Protein AF-0000000079966624 (afdb_homodimer)

Foldseek 3Di:
DDDPDPPPPPPPPPPPPPPPPPPPAAAFDDQVVLVVLVVVVLVCQAPPNLVVLLVVLQRQLADQFAWEDAALFDIDTGRNRCSCQRRLLQDDDPALAPHWGWHDKDWDDWDDTTFKIKTKIWTWTFHVNQVRDIDTWIKIKIFGAGPVNHTRYMYMHIPPQQVVVQVSLCSQPVDSVVSLLVSQQRNQLRLLVLLVVQQDDPLRQDPDSVRSSCCQRPVAAQDGSSQLQEQHSNVLSSLSSCCVPPVVQRSCCNHDCNSNRYHDPADPCCVVVPDRDDRDDNDDDPD/DDDPDPPPPPPPPPPPPPPPPPPPAAAFDDQVVLVVLVVVVLVCQAPPNLVVLLVVLQRQLADQFAWEDAALFDIDTGRNRCSCQRRLLADDDPAQAPHWGWHDKDWDDWDDTTFKIKTKIWTWTFHVNQVRDIDTWIKIKIFGAGPVNHTRYMYMHIPPQQVVVQVSLCSQPVDSVVSLLVSQQRNQLRLLVLLVVQQDDPLRQDPDSVRSSCCQRPVAAQDGSSQLQEQHSNVSSSLSSCCVPPVVQRSCCNHDCNNNRYHDPADPCCVVVPDRDDRDDNDDDPD

Solvent-accessible surface area (backbone atoms only — not comparable to full-atom values): 30633 Å² total; per-residue (Å²): 136,82,76,79,79,78,78,77,78,75,74,75,74,77,73,74,71,72,66,76,70,72,83,69,75,78,39,77,47,52,60,70,56,50,51,49,53,54,50,50,50,51,56,43,54,15,56,72,46,11,48,60,40,27,71,55,41,54,31,72,59,37,28,69,76,16,40,36,34,44,56,46,44,57,77,36,64,25,23,45,55,40,21,40,59,68,22,44,57,40,43,92,72,89,64,43,42,93,63,39,34,40,56,48,76,44,78,64,31,51,25,33,46,45,37,38,38,38,37,34,27,42,27,35,24,35,25,64,66,59,81,52,44,72,47,68,44,37,35,37,39,38,40,31,38,44,84,86,66,16,33,35,34,38,46,34,35,61,56,63,45,47,49,51,51,50,54,54,37,39,72,75,25,84,49,61,68,60,15,48,52,54,49,51,51,50,27,34,50,38,44,34,52,50,37,70,75,54,29,55,80,94,34,42,67,58,94,39,64,67,55,37,40,44,44,46,69,67,73,35,49,57,62,58,73,59,27,45,24,20,54,21,35,51,16,27,39,62,40,44,68,46,22,84,79,38,30,91,66,29,28,43,29,60,27,92,70,4,63,84,54,19,32,77,83,71,48,62,67,54,65,63,64,56,86,77,82,76,84,60,79,48,50,83,72,84,122,137,83,75,80,80,79,78,77,78,76,76,76,76,74,73,72,70,74,66,76,70,72,82,68,76,77,38,76,46,54,61,69,54,50,52,48,53,55,49,48,50,51,56,42,55,15,56,73,46,11,50,60,39,27,72,55,42,54,31,72,61,37,27,70,74,16,40,36,34,44,58,43,44,58,76,33,66,25,22,46,55,39,22,40,59,68,21,44,58,41,45,94,70,90,63,42,43,92,63,39,34,41,56,48,74,44,78,64,31,51,25,33,46,46,37,38,38,36,37,34,28,41,28,36,23,34,25,66,65,60,79,52,44,71,47,68,43,39,35,39,38,36,39,32,35,44,85,86,65,14,34,36,34,37,47,34,36,63,56,63,44,48,49,49,52,50,53,54,36,38,72,75,24,85,49,62,69,58,14,48,51,53,49,49,52,50,28,34,51,38,43,33,51,49,38,70,74,54,30,56,79,94,35,43,65,57,94,39,64,65,55,36,40,45,42,44,69,67,72,35,48,57,62,58,72,60,28,44,25,20,56,22,36,50,17,25,39,63,40,44,69,46,22,83,79,39,31,90,66,30,28,42,31,58,27,93,70,4,63,84,52,18,32,77,82,72,48,62,68,53,65,62,64,58,85,79,82,75,83,58,80,48,51,82,73,83,122

Secondary structure (DSSP, 8-state):
------------------------------HHHHHHHHHHHHHHHSTTHHHHHHHHSS-TTEEEEEEEEETTS-EEESHHHHHHHHTGGGS--S---S--EEEEEEEEEEEEETTEEEEEEEEEEEEGGGTTEEEEEEEEEEEEE-TTS-EEEEEEEETTHHHHHHHHHHTT-SSHHHHHHHHHHHHHHHHHHHHHHH--GGG---SSHHHHHHIIIIISB---TT-TTSSBHHHHHHHHHHHTT-HHHHTGGGSTTGGGTSSS-S-HHHHHH-----SS-SS----/------------------------------HHHHHHHHHHHHHHHSTTHHHHHHHHSS-TTEEEEEEEEETTS-EEESHHHHHHHHTGGGS--S---S--EEEEEEEEEEEEETTEEEEEEEEEEEEGGGTTEEEEEEEEEEEEE-TTS-EEEEEEEETTHHHHHHHHHHTT-SSHHHHHHHHHHHHHHHHHHHHHHH--GGG---SSHHHHHHIIIIISB---TT-TTSSBHHHHHHHHHHHTT-HHHHTGGGSTTGGGTSSS-S-HHHHHH-----SS-SS----

Organism: NCBI:txid1448308

Structure (mmCIF, N/CA/C/O backbone):
data_AF-0000000079966624-model_v1
#
loop_
_entity.id
_entity.type
_entity.pdbx_description
1 polymer 'Uncharacterized protein'
#
loop_
_atom_site.group_PDB
_atom_site.id
_atom_site.type_symbol
_atom_site.label_atom_id
_atom_site.label_alt_id
_atom_site.label_comp_id
_atom_site.label_asym_id
_atom_site.label_entity_id
_atom_site.label_seq_id
_atom_site.pdbx_PDB_ins_code
_atom_site.Cartn_x
_atom_site.Cartn_y
_atom_site.Cartn_z
_atom_site.occupancy
_atom_site.B_iso_or_equiv
_atom_site.auth_seq_id
_atom_site.auth_comp_id
_atom_site.auth_asym_id
_atom_site.auth_atom_id
_atom_site.pdbx_PDB_model_num
ATOM 1 N N . MET A 1 1 ? -5.113 -59.5 35.719 1 32.03 1 MET A N 1
ATOM 2 C CA . MET A 1 1 ? -5.105 -58.031 35.625 1 32.03 1 MET A CA 1
ATOM 3 C C . MET A 1 1 ? -3.859 -57.531 34.906 1 32.03 1 MET A C 1
ATOM 5 O O . MET A 1 1 ? -2.832 -57.281 35.531 1 32.03 1 MET A O 1
ATOM 9 N N . HIS A 1 2 ? -3.479 -58.156 33.781 1 38.84 2 HIS A N 1
ATOM 10 C CA . HIS A 1 2 ? -2.254 -57.969 33 1 38.84 2 HIS A CA 1
ATOM 11 C C . HIS A 1 2 ? -2.193 -56.562 32.375 1 38.84 2 HIS A C 1
ATOM 13 O O . HIS A 1 2 ? -3.131 -56.156 31.703 1 38.84 2 HIS A O 1
ATOM 19 N N . LEU A 1 3 ? -1.515 -55.625 33.062 1 42.59 3 LEU A N 1
ATOM 20 C CA . LEU A 1 3 ? -1.287 -54.25 32.688 1 42.59 3 LEU A CA 1
ATOM 21 C C . LEU A 1 3 ? -0.564 -54.125 31.359 1 42.59 3 LEU A C 1
ATOM 23 O O . LEU A 1 3 ? 0.497 -54.75 31.172 1 42.59 3 LEU A O 1
ATOM 27 N N . PRO A 1 4 ? -1.3 -53.75 30.25 1 43.09 4 PRO A N 1
ATOM 28 C CA . PRO A 1 4 ? -0.673 -53.656 28.938 1 43.09 4 PRO A CA 1
ATOM 29 C C . PRO A 1 4 ? 0.48 -52.656 28.891 1 43.09 4 PRO A C 1
ATOM 31 O O . PRO A 1 4 ? 0.448 -51.656 29.594 1 43.09 4 PRO A O 1
ATOM 34 N N . ARG A 1 5 ? 1.708 -53.188 28.703 1 41.97 5 ARG A N 1
ATOM 35 C CA . ARG A 1 5 ? 2.932 -52.406 28.516 1 41.97 5 ARG A CA 1
ATOM 36 C C . ARG A 1 5 ? 2.76 -51.344 27.422 1 41.97 5 ARG A C 1
ATOM 38 O O . ARG A 1 5 ? 2.43 -51.688 26.281 1 41.97 5 ARG A O 1
ATOM 45 N N . LEU A 1 6 ? 2.396 -50.125 27.75 1 38.41 6 LEU A N 1
ATOM 46 C CA . LEU A 1 6 ? 2.336 -48.969 26.859 1 38.41 6 LEU A CA 1
ATOM 47 C C . LEU A 1 6 ? 3.701 -48.688 26.25 1 38.41 6 LEU A C 1
ATOM 49 O O . LEU A 1 6 ? 4.664 -48.406 26.953 1 38.41 6 LEU A O 1
ATOM 53 N N . ALA A 1 7 ? 4.027 -49.281 25.078 1 37.81 7 ALA A N 1
ATOM 54 C CA . ALA A 1 7 ? 5.258 -49 24.344 1 37.81 7 ALA A CA 1
ATOM 55 C C . ALA A 1 7 ? 5.367 -47.5 23.984 1 37.81 7 ALA A C 1
ATOM 57 O O . ALA A 1 7 ? 4.477 -46.969 23.344 1 37.81 7 ALA A O 1
ATOM 58 N N . ILE A 1 8 ? 6.105 -46.781 24.781 1 38.94 8 ILE A N 1
ATOM 59 C CA . ILE A 1 8 ? 6.441 -45.406 24.547 1 38.94 8 ILE A CA 1
ATOM 60 C C . ILE A 1 8 ? 7.227 -45.25 23.25 1 38.94 8 ILE A C 1
ATOM 62 O O . ILE A 1 8 ? 8.32 -45.812 23.109 1 38.94 8 ILE A O 1
ATOM 66 N N . PHE A 1 9 ? 6.504 -45.125 22.109 1 35 9 PHE A N 1
ATOM 67 C CA . PHE A 1 9 ? 7.191 -44.812 20.859 1 35 9 PHE A CA 1
ATOM 68 C C . PHE A 1 9 ? 7.957 -43.5 20.969 1 35 9 PHE A C 1
ATOM 70 O O . PHE A 1 9 ? 7.359 -42.438 21.219 1 35 9 PHE A O 1
ATOM 77 N N . ILE A 1 10 ? 9.234 -43.594 21.344 1 35.97 10 ILE A N 1
ATOM 78 C CA . ILE A 1 10 ? 10.125 -42.438 21.344 1 35.97 10 ILE A CA 1
ATOM 79 C C . ILE A 1 10 ? 10.328 -41.938 19.922 1 35.97 10 ILE A C 1
ATOM 81 O O . ILE A 1 10 ? 10.906 -42.656 19.094 1 35.97 10 ILE A O 1
ATOM 85 N N . ALA A 1 11 ? 9.477 -41.062 19.453 1 33.62 11 ALA A N 1
ATOM 86 C CA . ALA A 1 11 ? 9.719 -40.375 18.188 1 33.62 11 ALA A CA 1
ATOM 87 C C . ALA A 1 11 ? 11.031 -39.594 18.25 1 33.62 11 ALA A C 1
ATOM 89 O O . ALA A 1 11 ? 11.172 -38.656 19.047 1 33.62 11 ALA A O 1
ATOM 90 N N . CYS A 1 12 ? 12.102 -40.25 17.906 1 33.5 12 CYS A N 1
ATOM 91 C CA . CYS A 1 12 ? 13.352 -39.531 17.703 1 33.5 12 CYS A CA 1
ATOM 92 C C . CYS A 1 12 ? 13.164 -38.375 16.719 1 33.5 12 CYS A C 1
ATOM 94 O O . CYS A 1 12 ? 12.891 -38.625 15.539 1 33.5 12 CYS A O 1
ATOM 96 N N . VAL A 1 13 ? 12.664 -37.219 17.25 1 38.38 13 VAL A N 1
ATOM 97 C CA . VAL A 1 13 ? 12.719 -36.031 16.438 1 38.38 13 VAL A CA 1
ATOM 98 C C . VAL A 1 13 ? 14.148 -35.781 15.945 1 38.38 13 VAL A C 1
ATOM 100 O O . VAL A 1 13 ? 15.062 -35.562 16.75 1 38.38 13 VAL A O 1
ATOM 103 N N . ALA A 1 14 ? 14.516 -36.438 14.781 1 38.69 14 ALA A N 1
ATOM 104 C CA . ALA A 1 14 ? 15.766 -36.062 14.125 1 38.69 14 ALA A CA 1
ATOM 105 C C . ALA A 1 14 ? 15.891 -34.531 14.047 1 38.69 14 ALA A C 1
ATOM 107 O O . ALA A 1 14 ? 15.023 -33.875 13.484 1 38.69 14 ALA A O 1
ATOM 108 N N . ALA A 1 15 ? 16.594 -33.906 15 1 38.66 15 ALA A N 1
ATOM 109 C CA . ALA A 1 15 ? 17.047 -32.531 14.852 1 38.66 15 ALA A CA 1
ATOM 110 C C . ALA A 1 15 ? 17.75 -32.312 13.516 1 38.66 15 ALA A C 1
ATOM 112 O O . ALA A 1 15 ? 18.812 -32.906 13.266 1 38.66 15 ALA A O 1
ATOM 113 N N . HIS A 1 16 ? 16.969 -32.094 12.523 1 34.31 16 HIS A N 1
ATOM 114 C CA . HIS A 1 16 ? 17.688 -31.578 11.367 1 34.31 16 HIS A CA 1
ATOM 115 C C . HIS A 1 16 ? 18.625 -30.438 11.766 1 34.31 16 HIS A C 1
ATOM 117 O O . HIS A 1 16 ? 18.188 -29.438 12.328 1 34.31 16 HIS A O 1
ATOM 123 N N . THR A 1 17 ? 19.859 -30.828 12.078 1 35.78 17 THR A N 1
ATOM 124 C CA . THR A 1 17 ? 20.859 -29.766 12.18 1 35.78 17 THR A CA 1
ATOM 125 C C . THR A 1 17 ? 20.734 -28.797 11.008 1 35.78 17 THR A C 1
ATOM 127 O O . THR A 1 17 ? 20.719 -29.219 9.852 1 35.78 17 THR A O 1
ATOM 130 N N . ALA A 1 18 ? 20.078 -27.719 11.211 1 36.53 18 ALA A N 1
ATOM 131 C CA . ALA A 1 18 ? 20.234 -26.625 10.258 1 36.53 18 ALA A CA 1
ATOM 132 C C . ALA A 1 18 ? 21.688 -26.453 9.836 1 36.53 18 ALA A C 1
ATOM 134 O O . ALA A 1 18 ? 22.562 -26.234 10.672 1 36.53 18 ALA A O 1
ATOM 135 N N . ASP A 1 19 ? 22.203 -27.203 8.922 1 31.23 19 ASP A N 1
ATOM 136 C CA . ASP A 1 19 ? 23.5 -26.844 8.383 1 31.23 19 ASP A CA 1
ATOM 137 C C . ASP A 1 19 ? 23.734 -25.328 8.453 1 31.23 19 ASP A C 1
ATOM 139 O O . ASP A 1 19 ? 22.828 -24.547 8.141 1 31.23 19 ASP A O 1
ATOM 143 N N . ALA A 1 20 ? 24.641 -24.953 9.164 1 36.97 20 ALA A N 1
ATOM 144 C CA . ALA A 1 20 ? 25.172 -23.594 9.164 1 36.97 20 ALA A CA 1
ATOM 145 C C . ALA A 1 20 ? 25.312 -23.047 7.738 1 36.97 20 ALA A C 1
ATOM 147 O O . ALA A 1 20 ? 26.156 -23.516 6.973 1 36.97 20 ALA A O 1
ATOM 148 N N . ARG A 1 21 ? 24.016 -22.719 7.148 1 39.88 21 ARG A N 1
ATOM 149 C CA . ARG A 1 21 ? 24.156 -22.078 5.844 1 39.88 21 ARG A CA 1
ATOM 150 C C . ARG A 1 21 ? 25.469 -21.328 5.738 1 39.88 21 ARG A C 1
ATOM 152 O O . ARG A 1 21 ? 25.844 -20.594 6.648 1 39.88 21 ARG A O 1
ATOM 159 N N . GLU A 1 22 ? 26.375 -21.734 5.051 1 39.09 22 GLU A N 1
ATOM 160 C CA . GLU A 1 22 ? 27.609 -21.016 4.715 1 39.09 22 GLU A CA 1
ATOM 161 C C . GLU A 1 22 ? 27.375 -19.516 4.609 1 39.09 22 GLU A C 1
ATOM 163 O O . GLU A 1 22 ? 26.422 -19.078 3.963 1 39.09 22 GLU A O 1
ATOM 168 N N . ASN A 1 23 ? 27.625 -18.734 5.57 1 44.78 23 ASN A N 1
ATOM 169 C CA . ASN A 1 23 ? 27.688 -17.281 5.57 1 44.78 23 ASN A CA 1
ATOM 170 C C . ASN A 1 23 ? 28.062 -16.734 4.199 1 44.78 23 ASN A C 1
ATOM 172 O O . ASN A 1 23 ? 29.234 -16.453 3.938 1 44.78 23 ASN A O 1
ATOM 176 N N . THR A 1 24 ? 27.594 -17.344 3.152 1 54.44 24 THR A N 1
ATOM 177 C CA . THR A 1 24 ? 28.031 -16.812 1.858 1 54.44 24 THR A CA 1
ATOM 178 C C . THR A 1 24 ? 27.719 -15.328 1.747 1 54.44 24 THR A C 1
ATOM 180 O O . THR A 1 24 ? 26.578 -14.906 1.976 1 54.44 24 THR A O 1
ATOM 183 N N . THR A 1 25 ? 28.703 -14.445 1.847 1 72.38 25 THR A N 1
ATOM 184 C CA . THR A 1 25 ? 28.703 -13 1.664 1 72.38 25 THR A CA 1
ATOM 185 C C . THR A 1 25 ? 27.891 -12.609 0.43 1 72.38 25 THR A C 1
ATOM 187 O O . THR A 1 25 ? 28.062 -13.203 -0.641 1 72.38 25 THR A O 1
ATOM 190 N N . ALA A 1 26 ? 26.828 -11.836 0.566 1 87.44 26 ALA A N 1
ATOM 191 C CA . ALA A 1 26 ? 26.031 -11.32 -0.548 1 87.44 26 ALA A CA 1
ATOM 192 C C . ALA A 1 26 ? 26.938 -10.734 -1.634 1 87.44 26 ALA A C 1
ATOM 194 O O . ALA A 1 26 ? 27.938 -10.078 -1.333 1 87.44 26 ALA A O 1
ATOM 195 N N . PRO A 1 27 ? 26.688 -11.07 -2.854 1 94.75 27 PRO A N 1
ATOM 196 C CA . PRO A 1 27 ? 27.484 -10.461 -3.926 1 94.75 27 PRO A CA 1
ATOM 197 C C . PRO A 1 27 ? 27.312 -8.945 -3.998 1 94.75 27 PRO A C 1
ATOM 199 O O . PRO A 1 27 ? 26.375 -8.398 -3.424 1 94.75 27 PRO A O 1
ATOM 202 N N . THR A 1 28 ? 28.297 -8.32 -4.645 1 95.88 28 THR A N 1
ATOM 203 C CA . THR A 1 28 ? 28.219 -6.879 -4.883 1 95.88 28 THR A CA 1
ATOM 204 C C . THR A 1 28 ? 28.047 -6.59 -6.371 1 95.88 28 THR A C 1
ATOM 206 O O . THR A 1 28 ? 28.875 -7.004 -7.184 1 95.88 28 THR A O 1
ATOM 209 N N . PHE A 1 29 ? 26.984 -5.918 -6.715 1 97.12 29 PHE A N 1
ATOM 210 C CA . PHE A 1 29 ? 26.719 -5.434 -8.062 1 97.12 29 PHE A CA 1
ATOM 211 C C . PHE A 1 29 ? 26.844 -3.914 -8.125 1 97.12 29 PHE A C 1
ATOM 213 O O . PHE A 1 29 ? 26.609 -3.227 -7.129 1 97.12 29 PHE A O 1
ATOM 220 N N . SER A 1 30 ? 27.188 -3.449 -9.305 1 96 30 SER A N 1
ATOM 221 C CA . SER A 1 30 ? 27.109 -2.008 -9.531 1 96 30 SER A CA 1
ATOM 222 C C . SER A 1 30 ? 25.656 -1.542 -9.648 1 96 30 SER A C 1
ATOM 224 O O . SER A 1 30 ? 24.75 -2.35 -9.875 1 96 30 SER A O 1
ATOM 226 N N . TYR A 1 31 ? 25.469 -0.252 -9.5 1 96.5 31 TYR A N 1
ATOM 227 C CA . TYR A 1 31 ? 24.172 0.359 -9.695 1 96.5 31 TYR A CA 1
ATOM 228 C C . TYR A 1 31 ? 23.594 -0.004 -11.062 1 96.5 31 TYR A C 1
ATOM 230 O O . TYR A 1 31 ? 22.438 -0.4 -11.172 1 96.5 31 TYR A O 1
ATOM 238 N N . ALA A 1 32 ? 24.422 0.156 -12.117 1 97.06 32 ALA A N 1
ATOM 239 C CA . ALA A 1 32 ? 23.984 -0.119 -13.484 1 97.06 32 ALA A CA 1
ATOM 240 C C . ALA A 1 32 ? 23.594 -1.582 -13.648 1 97.06 32 ALA A C 1
ATOM 242 O O . ALA A 1 32 ? 22.625 -1.893 -14.344 1 97.06 32 ALA A O 1
ATOM 243 N N . GLN A 1 33 ? 24.328 -2.43 -13.039 1 98.06 33 GLN A N 1
ATOM 244 C 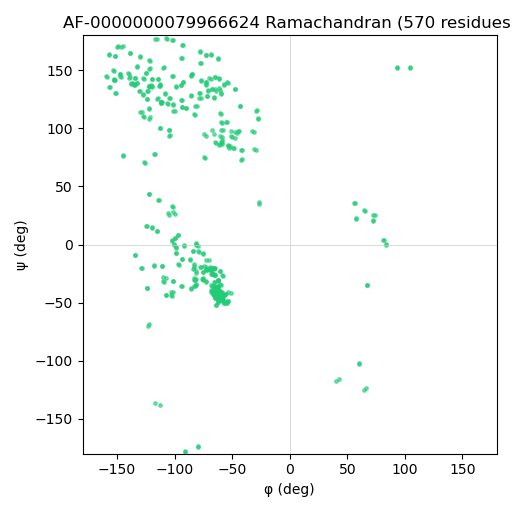CA . GLN A 1 33 ? 24 -3.852 -13.109 1 98.06 33 GLN A CA 1
ATOM 245 C C . GLN A 1 33 ? 22.672 -4.148 -12.43 1 98.06 33 GLN A C 1
ATOM 247 O O . GLN A 1 33 ? 21.859 -4.91 -12.961 1 98.06 33 GLN A O 1
ATOM 252 N N . LEU A 1 34 ? 22.453 -3.582 -11.266 1 98.5 34 LEU A N 1
ATOM 253 C CA . LEU A 1 34 ? 21.203 -3.797 -10.555 1 98.5 34 LEU A CA 1
ATOM 254 C C . LEU A 1 34 ? 20.031 -3.207 -11.328 1 98.5 34 LEU A C 1
ATOM 256 O O . LEU A 1 34 ? 18.938 -3.777 -11.336 1 98.5 34 LEU A O 1
ATOM 260 N N . PHE A 1 35 ? 20.234 -2.092 -11.93 1 98.5 35 PHE A N 1
ATOM 261 C CA . PHE A 1 35 ? 19.203 -1.499 -12.766 1 98.5 35 PHE A CA 1
ATOM 262 C C . PHE A 1 35 ? 18.859 -2.416 -13.938 1 98.5 35 PHE A C 1
ATOM 264 O O . PHE A 1 35 ? 17.688 -2.594 -14.273 1 98.5 35 PHE A O 1
ATOM 271 N N . GLU A 1 36 ? 19.844 -2.994 -14.531 1 98.25 36 GLU A N 1
ATOM 272 C CA . GLU A 1 36 ? 19.625 -3.943 -15.625 1 98.25 36 GLU A CA 1
ATOM 273 C C . GLU A 1 36 ? 18.875 -5.172 -15.141 1 98.25 36 GLU A C 1
ATOM 275 O O . GLU A 1 36 ? 17.969 -5.66 -15.828 1 98.25 36 GLU A O 1
ATOM 280 N N . LEU A 1 37 ? 19.25 -5.711 -13.984 1 98.75 37 LEU A N 1
ATOM 281 C CA . LEU A 1 37 ? 18.578 -6.867 -13.406 1 98.75 37 LEU A CA 1
ATOM 282 C C . LEU A 1 37 ? 17.109 -6.555 -13.125 1 98.75 37 LEU A C 1
ATOM 284 O O . LEU A 1 37 ? 16.234 -7.383 -13.391 1 98.75 37 LEU A O 1
ATOM 288 N N . GLN A 1 38 ? 16.875 -5.383 -12.594 1 98.62 38 GLN A N 1
ATOM 289 C CA . GLN A 1 38 ? 15.5 -4.938 -12.367 1 98.62 38 GLN A CA 1
ATOM 290 C C . GLN A 1 38 ? 14.719 -4.895 -13.68 1 98.62 38 GLN A C 1
ATOM 292 O O . GLN A 1 38 ? 13.586 -5.371 -13.742 1 98.62 38 GLN A O 1
ATOM 297 N N . ASN A 1 39 ? 15.289 -4.336 -14.68 1 98.56 39 ASN A N 1
ATOM 298 C CA . ASN A 1 39 ? 14.633 -4.254 -15.984 1 98.56 39 ASN A CA 1
ATOM 299 C C . ASN A 1 39 ? 14.414 -5.641 -16.578 1 98.56 39 ASN A C 1
ATOM 301 O O . ASN A 1 39 ? 13.406 -5.875 -17.25 1 98.56 39 ASN A O 1
ATOM 305 N N . GLU A 1 40 ? 15.344 -6.5 -16.391 1 98.5 40 GLU A N 1
ATOM 306 C CA . GLU A 1 40 ? 15.195 -7.867 -16.875 1 98.5 40 GLU A CA 1
ATOM 307 C C . GLU A 1 40 ? 13.969 -8.539 -16.266 1 98.5 40 GLU A C 1
ATOM 309 O O . GLU A 1 40 ? 13.227 -9.234 -16.969 1 98.5 40 GLU A O 1
ATOM 314 N N . PHE A 1 41 ? 13.758 -8.375 -15.016 1 98.75 41 PHE A N 1
ATOM 315 C CA . PHE A 1 41 ? 12.562 -8.922 -14.383 1 98.75 41 PHE A CA 1
ATOM 316 C C . PHE A 1 41 ? 11.305 -8.43 -15.094 1 98.75 41 PHE A C 1
ATOM 318 O O . PHE A 1 41 ? 10.43 -9.227 -15.453 1 98.75 41 PHE A O 1
ATOM 325 N N . TRP A 1 42 ? 11.203 -7.141 -15.297 1 98.75 42 TRP A N 1
ATOM 326 C CA . TRP A 1 42 ? 9.992 -6.578 -15.875 1 98.75 42 TRP A CA 1
ATOM 327 C C . TRP A 1 42 ? 9.82 -7.043 -17.328 1 98.75 42 TRP A C 1
ATOM 329 O O . TRP A 1 42 ? 8.695 -7.25 -17.781 1 98.75 42 TRP A O 1
ATOM 339 N N . ARG A 1 43 ? 10.945 -7.156 -18 1 98.25 43 ARG A N 1
ATOM 340 C CA . ARG A 1 43 ? 10.859 -7.699 -19.359 1 98.25 43 ARG A CA 1
ATOM 341 C C . ARG A 1 43 ? 10.266 -9.102 -19.344 1 98.25 43 ARG A C 1
ATOM 343 O O . ARG A 1 43 ? 9.398 -9.422 -20.172 1 98.25 43 ARG A O 1
ATOM 350 N N . ARG A 1 44 ? 10.672 -9.883 -18.438 1 98 44 ARG A N 1
ATOM 351 C CA . ARG A 1 44 ? 10.195 -11.258 -18.359 1 98 44 ARG A CA 1
ATOM 352 C C . ARG A 1 44 ? 8.773 -11.312 -17.797 1 98 44 ARG A C 1
ATOM 354 O O . ARG A 1 44 ? 8.008 -12.227 -18.125 1 98 44 ARG A O 1
ATOM 361 N N . PHE A 1 45 ? 8.391 -10.398 -16.984 1 98.25 45 PHE A N 1
ATOM 362 C CA . PHE A 1 45 ? 7.098 -10.367 -16.312 1 98.25 45 PHE A CA 1
ATOM 363 C C . PHE A 1 45 ? 6 -9.945 -17.281 1 98.25 45 PHE A C 1
ATOM 365 O O . PHE A 1 45 ? 4.84 -10.328 -17.109 1 98.25 45 PHE A O 1
ATOM 372 N N . THR A 1 46 ? 6.285 -9.156 -18.25 1 98.44 46 THR A N 1
ATOM 373 C CA . THR A 1 46 ? 5.262 -8.578 -19.109 1 98.44 46 THR A CA 1
ATOM 374 C C . THR A 1 46 ? 4.895 -9.547 -20.234 1 98.44 46 THR A C 1
ATOM 376 O O . THR A 1 46 ? 5.727 -10.344 -20.672 1 98.44 46 THR A O 1
ATOM 379 N N . TYR A 1 47 ? 3.672 -9.5 -20.609 1 97.62 47 TYR A N 1
ATOM 380 C CA . TYR A 1 47 ? 3.145 -10.305 -21.719 1 97.62 47 TYR A CA 1
ATOM 381 C C . TYR A 1 47 ? 3.738 -9.867 -23.047 1 97.62 47 TYR A C 1
ATOM 383 O O . TYR A 1 47 ? 3.859 -8.664 -23.312 1 97.62 47 TYR A O 1
ATOM 391 N N . PRO A 1 48 ? 4.203 -10.805 -23.938 1 97.38 48 PRO A N 1
ATOM 392 C CA . PRO A 1 48 ? 3.932 -12.242 -23.844 1 97.38 48 PRO A CA 1
ATOM 393 C C . PRO A 1 48 ? 5.09 -13.023 -23.234 1 97.38 48 PRO A C 1
ATOM 395 O O . PRO A 1 48 ? 5.055 -14.25 -23.172 1 97.38 48 PRO A O 1
ATOM 398 N N . ASN A 1 49 ? 6.109 -12.32 -22.781 1 97.5 49 ASN A N 1
ATOM 399 C CA . ASN A 1 49 ? 7.297 -13 -22.266 1 97.5 49 ASN A CA 1
ATOM 400 C C . ASN A 1 49 ? 6.973 -13.852 -21.047 1 97.5 49 ASN A C 1
ATOM 402 O O . ASN A 1 49 ? 7.602 -14.883 -20.828 1 97.5 49 ASN A O 1
ATOM 406 N N . ASN A 1 50 ? 5.984 -13.406 -20.297 1 96.81 50 ASN A N 1
ATOM 407 C CA . ASN A 1 50 ? 5.652 -14.117 -19.078 1 96.81 50 ASN A CA 1
ATOM 408 C C . ASN A 1 50 ? 5.062 -15.492 -19.359 1 96.81 50 ASN A C 1
ATOM 410 O O . ASN A 1 50 ? 5.098 -16.375 -18.516 1 96.81 50 ASN A O 1
ATOM 414 N N . VAL A 1 51 ? 4.539 -15.703 -20.531 1 95.62 51 VAL A N 1
ATOM 415 C CA . VAL A 1 51 ? 3.986 -17 -20.891 1 95.62 51 VAL A CA 1
ATOM 416 C C . VAL A 1 51 ? 5.086 -18.062 -20.859 1 95.62 51 VAL A C 1
ATOM 418 O O . VAL A 1 51 ? 4.906 -19.141 -20.281 1 95.62 51 VAL A O 1
ATOM 421 N N . LYS A 1 52 ? 6.199 -17.734 -21.469 1 95.12 52 LYS A N 1
ATOM 422 C CA . LYS A 1 52 ? 7.332 -18.656 -21.469 1 95.12 52 LYS A CA 1
ATOM 423 C C . LYS A 1 52 ? 7.801 -18.953 -20.047 1 95.12 52 LYS A C 1
ATOM 425 O O . LYS A 1 52 ? 8.125 -20.094 -19.719 1 95.12 52 LYS A O 1
ATOM 430 N N . GLU A 1 53 ? 7.859 -17.938 -19.188 1 95.94 53 GLU A N 1
ATOM 431 C CA . GLU A 1 53 ? 8.266 -18.125 -17.797 1 95.94 53 GLU A CA 1
ATOM 432 C C . GLU A 1 53 ? 7.301 -19.031 -17.062 1 95.94 53 GLU A C 1
ATOM 434 O O . GLU A 1 53 ? 7.723 -19.969 -16.359 1 95.94 53 GLU A O 1
ATOM 439 N N . ALA A 1 54 ? 6.047 -18.797 -17.219 1 92.25 54 ALA A N 1
ATOM 440 C CA . ALA A 1 54 ? 5.02 -19.594 -16.562 1 92.25 54 ALA A CA 1
ATOM 441 C C . ALA A 1 54 ? 5.102 -21.062 -16.984 1 92.25 54 ALA A C 1
ATOM 443 O O . ALA A 1 54 ? 4.988 -21.953 -16.141 1 92.25 54 ALA A O 1
ATOM 444 N N . GLN A 1 55 ? 5.34 -21.266 -18.203 1 88.81 55 GLN A N 1
ATOM 445 C CA . GLN A 1 55 ? 5.352 -22.609 -18.766 1 88.81 55 GLN A CA 1
ATOM 446 C C . GLN A 1 55 ? 6.598 -23.375 -18.312 1 88.81 55 GLN A C 1
ATOM 448 O O . GLN A 1 55 ? 6.602 -24.609 -18.297 1 88.81 55 GLN A O 1
ATOM 453 N N . SER A 1 56 ? 7.574 -22.625 -17.938 1 87.19 56 SER A N 1
ATOM 454 C CA . SER A 1 56 ? 8.797 -23.281 -17.484 1 87.19 56 SER A CA 1
ATOM 455 C C . SER A 1 56 ? 8.617 -23.922 -16.109 1 87.19 56 SER A C 1
ATOM 457 O O . SER A 1 56 ? 9.414 -24.766 -15.711 1 87.19 56 SER A O 1
ATOM 459 N N . ILE A 1 57 ? 7.656 -23.547 -15.359 1 81.44 57 ILE A N 1
ATOM 460 C CA . ILE A 1 57 ? 7.305 -24.031 -14.031 1 81.44 57 ILE A CA 1
ATOM 461 C C . ILE A 1 57 ? 8.398 -23.641 -13.031 1 81.44 57 ILE A C 1
ATOM 463 O O . ILE A 1 57 ? 8.102 -23.297 -11.891 1 81.44 57 ILE A O 1
ATOM 467 N N . ASN A 1 58 ? 9.633 -23.656 -13.523 1 89.25 58 ASN A N 1
ATOM 468 C CA . ASN A 1 58 ? 10.805 -23.328 -12.719 1 89.25 58 ASN A CA 1
ATOM 469 C C . ASN A 1 58 ? 11.648 -22.234 -13.359 1 89.25 58 ASN A C 1
ATOM 471 O O . ASN A 1 58 ? 12.805 -22.453 -13.711 1 89.25 58 ASN A O 1
ATOM 475 N N . SER A 1 59 ? 11.086 -21.078 -13.336 1 94.25 59 SER A N 1
ATOM 476 C CA . SER A 1 59 ? 11.781 -19.969 -13.977 1 94.25 59 SER A CA 1
ATOM 477 C C . SER A 1 59 ? 13.141 -19.719 -13.328 1 94.25 59 SER A C 1
ATOM 479 O O . SER A 1 59 ? 13.227 -19.562 -12.109 1 94.25 59 SER A O 1
ATOM 481 N N . THR A 1 60 ? 14.156 -19.562 -14.117 1 95.38 60 THR A N 1
ATOM 482 C CA . THR A 1 60 ? 15.531 -19.406 -13.633 1 95.38 60 THR A CA 1
ATOM 483 C C . THR A 1 60 ? 15.789 -17.984 -13.156 1 95.38 60 THR A C 1
ATOM 485 O O . THR A 1 60 ? 16.875 -17.672 -12.672 1 95.38 60 THR A O 1
ATOM 488 N N . ILE A 1 61 ? 14.805 -17.156 -13.273 1 97.69 61 ILE A N 1
ATOM 489 C CA . ILE A 1 61 ? 14.992 -15.812 -12.734 1 97.69 61 ILE A CA 1
ATOM 490 C C . ILE A 1 61 ? 15.086 -15.883 -11.211 1 97.69 61 ILE A C 1
ATOM 492 O O . ILE A 1 61 ? 15.633 -14.977 -10.57 1 97.69 61 ILE A O 1
ATOM 496 N N . PHE A 1 62 ? 14.484 -16.922 -10.656 1 98.31 62 PHE A N 1
ATOM 497 C CA . PHE A 1 62 ? 14.461 -17.094 -9.211 1 98.31 62 PHE A CA 1
ATOM 498 C C . PHE A 1 62 ? 15.492 -18.125 -8.773 1 98.31 62 PHE A C 1
ATOM 500 O O . PHE A 1 62 ? 15.742 -19.109 -9.484 1 98.31 62 PHE A O 1
ATOM 507 N N . SER A 1 63 ? 16.062 -17.906 -7.641 1 98.19 63 SER A N 1
ATOM 508 C CA . SER A 1 63 ? 16.828 -18.969 -6.996 1 98.19 63 SER A CA 1
ATOM 509 C C . SER A 1 63 ? 15.922 -20.094 -6.535 1 98.19 63 SER A C 1
ATOM 511 O O . SER A 1 63 ? 14.711 -19.922 -6.41 1 98.19 63 SER A O 1
ATOM 513 N N . GLU A 1 64 ? 16.469 -21.25 -6.246 1 97.31 64 GLU A N 1
ATOM 514 C CA . GLU A 1 64 ? 15.695 -22.422 -5.852 1 97.31 64 GLU A CA 1
ATOM 515 C C . GLU A 1 64 ? 14.945 -22.172 -4.547 1 97.31 64 GLU A C 1
ATOM 517 O O . GLU A 1 64 ? 13.828 -22.656 -4.371 1 97.31 64 GLU A O 1
ATOM 522 N N . ASP A 1 65 ? 15.57 -21.438 -3.662 1 97.62 65 ASP A N 1
ATOM 523 C CA . ASP A 1 65 ? 15.016 -21.219 -2.33 1 97.62 65 ASP A CA 1
ATOM 524 C C . ASP A 1 65 ? 14.422 -19.812 -2.195 1 97.62 65 ASP A C 1
ATOM 526 O O . ASP A 1 65 ? 14.367 -19.266 -1.095 1 97.62 65 ASP A O 1
ATOM 530 N N . VAL A 1 66 ? 14.016 -19.219 -3.264 1 98.31 66 VAL A N 1
ATOM 531 C CA . VAL A 1 66 ? 13.523 -17.844 -3.277 1 98.31 66 VAL A CA 1
ATOM 532 C C . VAL A 1 66 ? 12.414 -17.688 -2.244 1 98.31 66 VAL A C 1
ATOM 534 O O . VAL A 1 66 ? 11.586 -18.594 -2.068 1 98.31 66 VAL A O 1
ATOM 537 N N . GLN A 1 67 ? 12.438 -16.578 -1.549 1 98.19 67 GLN A N 1
ATOM 538 C CA . GLN A 1 67 ? 11.375 -16.125 -0.655 1 98.19 67 GLN A CA 1
ATOM 539 C C . GLN A 1 67 ? 10.664 -14.898 -1.218 1 98.19 67 GLN A C 1
ATOM 541 O O . GLN A 1 67 ? 11.297 -13.867 -1.464 1 98.19 67 GLN A O 1
ATOM 546 N N . GLY A 1 68 ? 9.359 -15.078 -1.376 1 98.06 68 GLY A N 1
ATOM 547 C CA . GLY A 1 68 ? 8.609 -13.969 -1.948 1 98.06 68 GLY A CA 1
ATOM 548 C C . GLY A 1 68 ? 7.414 -13.562 -1.103 1 98.06 68 GLY A C 1
ATOM 549 O O . GLY A 1 68 ? 6.754 -14.406 -0.499 1 98.06 68 GLY A O 1
ATOM 550 N N . ARG A 1 69 ? 7.188 -12.297 -1.077 1 96.88 69 ARG A N 1
ATOM 551 C CA . ARG A 1 69 ? 5.977 -11.734 -0.495 1 96.88 69 ARG A CA 1
ATOM 552 C C . ARG A 1 69 ? 5.328 -10.734 -1.449 1 96.88 69 ARG A C 1
ATOM 554 O O . ARG A 1 69 ? 5.996 -9.836 -1.971 1 96.88 69 ARG A O 1
ATOM 561 N N . VAL A 1 70 ? 4.039 -10.938 -1.583 1 93.69 70 VAL A N 1
ATOM 562 C CA . VAL A 1 70 ? 3.312 -10.047 -2.48 1 93.69 70 VAL A CA 1
ATOM 563 C C . VAL A 1 70 ? 2.195 -9.336 -1.716 1 93.69 70 VAL A C 1
ATOM 565 O O . 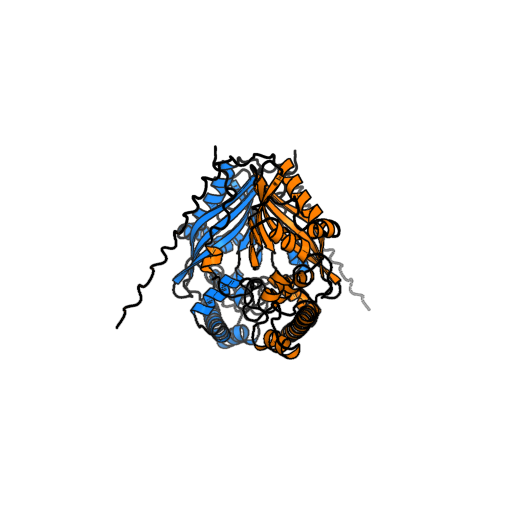VAL A 1 70 ? 1.174 -9.945 -1.394 1 93.69 70 VAL A O 1
ATOM 568 N N . SER A 1 71 ? 2.42 -7.965 -1.509 1 78.56 71 SER A N 1
ATOM 569 C CA . SER A 1 71 ? 1.401 -7.016 -1.082 1 78.56 71 SER A CA 1
ATOM 570 C C . SER A 1 71 ? 0.493 -7.617 -0.015 1 78.56 71 SER A C 1
ATOM 572 O O . SER A 1 71 ? 0.965 -8.039 1.042 1 78.56 71 SER A O 1
ATOM 574 N N . ASP A 1 72 ? -0.844 -7.75 -0.332 1 84.75 72 ASP A N 1
ATOM 575 C CA . ASP A 1 72 ? -1.929 -8.109 0.575 1 84.75 72 ASP A CA 1
ATOM 576 C C . ASP A 1 72 ? -2.293 -9.586 0.436 1 84.75 72 ASP A C 1
ATOM 578 O O . ASP A 1 72 ? -3.412 -9.992 0.76 1 84.75 72 ASP A O 1
ATOM 582 N N . THR A 1 73 ? -1.275 -10.367 -0.007 1 91.25 73 THR A N 1
ATOM 583 C CA . THR A 1 73 ? -1.5 -11.805 -0.11 1 91.25 73 THR A CA 1
ATOM 584 C C . THR A 1 73 ? -0.641 -12.562 0.9 1 91.25 73 THR A C 1
ATOM 586 O O . THR A 1 73 ? -0.598 -12.203 2.078 1 91.25 73 THR A O 1
ATOM 589 N N . ARG A 1 74 ? -0.078 -13.68 0.432 1 91.12 74 ARG A N 1
ATOM 590 C CA . ARG A 1 74 ? 0.692 -14.547 1.312 1 91.12 74 ARG A CA 1
ATOM 591 C C . ARG A 1 74 ? 2.158 -14.594 0.892 1 91.12 74 ARG A C 1
ATOM 593 O O . ARG A 1 74 ? 2.592 -13.812 0.049 1 91.12 74 ARG A O 1
ATOM 600 N N . ASN A 1 75 ? 2.936 -15.312 1.67 1 94.19 75 ASN A N 1
ATOM 601 C CA . ASN A 1 75 ? 4.336 -15.594 1.379 1 94.19 75 ASN A CA 1
ATOM 602 C C . ASN A 1 75 ? 4.484 -16.812 0.472 1 94.19 75 ASN A C 1
ATOM 604 O O . ASN A 1 75 ? 3.678 -17.75 0.538 1 94.19 75 ASN A O 1
ATOM 608 N N . PHE A 1 76 ? 5.492 -16.766 -0.388 1 93 76 PHE A N 1
ATOM 609 C CA . PHE A 1 76 ? 5.793 -17.844 -1.319 1 93 76 PHE A CA 1
ATOM 610 C C . PHE A 1 76 ? 7.23 -18.312 -1.149 1 93 76 PHE A C 1
ATOM 612 O O . PHE A 1 76 ? 8.164 -17.516 -1.146 1 93 76 PHE A O 1
ATOM 619 N N . VAL A 1 77 ? 7.383 -19.609 -1.073 1 95.06 77 VAL A N 1
ATOM 620 C CA . VAL A 1 77 ? 8.719 -20.172 -0.919 1 95.06 77 VAL A CA 1
ATOM 621 C C . VAL A 1 77 ? 9.008 -21.141 -2.066 1 95.06 77 VAL A C 1
ATOM 623 O O . VAL A 1 77 ? 8.148 -21.953 -2.434 1 95.06 77 VAL A O 1
ATOM 626 N N . GLY A 1 78 ? 10.203 -20.984 -2.574 1 96.19 78 GLY A N 1
ATOM 627 C CA . GLY A 1 78 ? 10.648 -21.922 -3.582 1 96.19 78 GLY A CA 1
ATOM 628 C C . GLY A 1 78 ? 10.375 -21.469 -5 1 96.19 78 GLY A C 1
ATOM 629 O O . GLY A 1 78 ? 9.406 -20.734 -5.242 1 96.19 78 GLY A O 1
ATOM 630 N N . ARG A 1 79 ? 11.148 -21.906 -5.863 1 96.25 79 ARG A N 1
ATOM 631 C CA . ARG A 1 79 ? 11.148 -21.469 -7.254 1 96.25 79 ARG A CA 1
ATOM 632 C C . ARG A 1 79 ? 9.836 -21.812 -7.941 1 96.25 79 ARG A C 1
ATOM 634 O O . ARG A 1 79 ? 9.266 -21 -8.664 1 96.25 79 ARG A O 1
ATOM 641 N N . GLU A 1 80 ? 9.344 -22.953 -7.738 1 92.62 80 GLU A N 1
ATOM 642 C CA . GLU A 1 80 ? 8.148 -23.422 -8.43 1 92.62 80 GLU A CA 1
ATOM 643 C C . GLU A 1 80 ? 6.93 -22.578 -8.062 1 92.62 80 GLU A C 1
ATOM 645 O O . GLU A 1 80 ? 6.242 -22.062 -8.945 1 92.62 80 GLU A O 1
ATOM 650 N N . LEU A 1 81 ? 6.711 -22.438 -6.77 1 91.25 81 LEU A N 1
ATOM 651 C CA . LEU A 1 81 ? 5.559 -21.672 -6.305 1 91.25 81 LEU A CA 1
ATOM 652 C C . LEU A 1 81 ? 5.656 -20.219 -6.754 1 91.25 81 LEU A C 1
ATOM 654 O O . LEU A 1 81 ? 4.664 -19.625 -7.203 1 91.25 81 LEU A O 1
ATOM 658 N N . ASN A 1 82 ? 6.781 -19.688 -6.699 1 95.31 82 ASN A N 1
ATOM 659 C CA . ASN A 1 82 ? 6.965 -18.297 -7.113 1 95.31 82 ASN A CA 1
ATOM 660 C C . ASN A 1 82 ? 6.773 -18.125 -8.617 1 95.31 82 ASN A C 1
ATOM 662 O O . ASN A 1 82 ? 6.199 -17.141 -9.07 1 95.31 82 ASN A O 1
ATOM 666 N N . THR A 1 83 ? 7.242 -19.062 -9.383 1 95.19 83 THR A N 1
ATOM 667 C CA . THR A 1 83 ? 7.027 -19.016 -10.82 1 95.19 83 THR A CA 1
ATOM 668 C C . THR A 1 83 ? 5.535 -19.016 -11.148 1 95.19 83 THR A C 1
ATOM 670 O O . THR A 1 83 ? 5.07 -18.234 -11.969 1 95.19 83 THR A O 1
ATOM 673 N N . GLU A 1 84 ? 4.875 -19.844 -10.484 1 91 84 GLU A N 1
ATOM 674 C CA . GLU A 1 84 ? 3.439 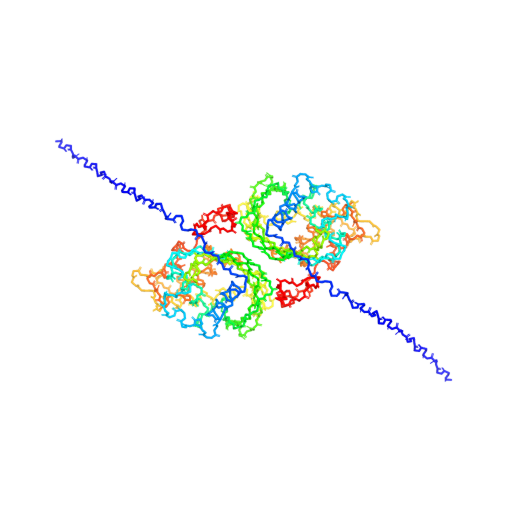-19.984 -10.703 1 91 84 GLU A CA 1
ATOM 675 C C . GLU A 1 84 ? 2.715 -18.672 -10.383 1 91 84 GLU A C 1
ATOM 677 O O . GLU A 1 84 ? 1.939 -18.172 -11.203 1 91 84 GLU A O 1
ATOM 682 N N . TYR A 1 85 ? 3.01 -18.109 -9.297 1 91.31 85 TYR A N 1
ATOM 683 C CA . TYR A 1 85 ? 2.227 -16.984 -8.828 1 91.31 85 TYR A CA 1
ATOM 684 C C . TYR A 1 85 ? 2.688 -15.688 -9.5 1 91.31 85 TYR A C 1
ATOM 686 O O . TYR A 1 85 ? 1.875 -14.805 -9.789 1 91.31 85 TYR A O 1
ATOM 694 N N . ILE A 1 86 ? 3.926 -15.562 -9.742 1 95.5 86 ILE A N 1
ATOM 695 C CA . ILE A 1 86 ? 4.438 -14.297 -10.266 1 95.5 86 ILE A CA 1
ATOM 696 C C . ILE A 1 86 ? 4.207 -14.242 -11.781 1 95.5 86 ILE A C 1
ATOM 698 O O . ILE A 1 86 ? 3.926 -13.172 -12.328 1 95.5 86 ILE A O 1
ATOM 702 N N . PHE A 1 87 ? 4.293 -15.344 -12.43 1 95.88 87 PHE A N 1
ATOM 703 C CA . PHE A 1 87 ? 4.117 -15.336 -13.875 1 95.88 87 PHE A CA 1
ATOM 704 C C . PHE A 1 87 ? 2.779 -15.961 -14.258 1 95.88 87 PHE A C 1
ATOM 706 O O . PHE A 1 87 ? 2.041 -15.406 -15.07 1 95.88 87 PHE A O 1
ATOM 713 N N . GLY A 1 88 ? 2.412 -17.016 -13.695 1 93 88 GLY A N 1
ATOM 714 C CA . GLY A 1 88 ? 1.237 -17.781 -14.086 1 93 88 GLY A CA 1
ATOM 715 C C . GLY A 1 88 ? -0.062 -17.031 -13.859 1 93 88 GLY A C 1
ATOM 716 O O . GLY A 1 88 ? -1.018 -17.188 -14.617 1 93 88 GLY A O 1
ATOM 717 N N . LEU A 1 89 ? -0.113 -16.219 -12.883 1 94.12 89 LEU A N 1
ATOM 718 C CA . LEU A 1 89 ? -1.316 -15.461 -12.555 1 94.12 89 LEU A CA 1
ATOM 719 C C . LEU A 1 89 ? -1.625 -14.43 -13.633 1 94.12 89 LEU A C 1
ATOM 721 O O . LEU A 1 89 ? -2.754 -13.938 -13.727 1 94.12 89 LEU A O 1
ATOM 725 N N . PHE A 1 90 ? -0.664 -14.094 -14.391 1 96.25 90 PHE A N 1
ATOM 726 C CA . PHE A 1 90 ? -0.809 -12.891 -15.195 1 96.25 90 PHE A CA 1
ATOM 727 C C . PHE A 1 90 ? -0.812 -13.234 -16.688 1 96.25 90 PHE A C 1
ATOM 729 O O . PHE A 1 90 ? -0.704 -12.352 -17.531 1 96.25 90 PHE A O 1
ATOM 736 N N . ILE A 1 91 ? -0.916 -14.461 -17.016 1 94.19 91 ILE A N 1
ATOM 737 C CA . ILE A 1 91 ? -1.079 -14.844 -18.406 1 94.19 91 ILE A CA 1
ATOM 738 C C . ILE A 1 91 ? -2.564 -14.984 -18.734 1 94.19 91 ILE A C 1
ATOM 740 O O . ILE A 1 91 ? -3.396 -15.109 -17.828 1 94.19 91 ILE A O 1
ATOM 744 N N . PRO A 1 92 ? -2.91 -14.93 -20 1 91.69 92 PRO A N 1
ATOM 745 C CA . PRO A 1 92 ? -4.324 -14.992 -20.375 1 91.69 92 PRO A CA 1
ATOM 746 C C . PRO A 1 92 ? -5.02 -16.25 -19.859 1 91.69 92 PRO A C 1
ATOM 748 O O . PRO A 1 92 ? -4.434 -17.328 -19.891 1 91.69 92 PRO A O 1
ATOM 751 N N . SER A 1 93 ? -6.223 -15.992 -19.391 1 90.62 93 SER A N 1
ATOM 752 C CA . SER A 1 93 ? -7.078 -17.062 -18.906 1 90.62 93 SER A CA 1
ATOM 753 C C . SER A 1 93 ? -8.547 -16.781 -19.188 1 90.62 93 SER A C 1
ATOM 755 O O . SER A 1 93 ? -8.898 -15.672 -19.609 1 90.62 93 SER A O 1
ATOM 757 N N . LYS A 1 94 ? -9.367 -17.797 -18.969 1 90.44 94 LYS A N 1
ATOM 758 C CA . LYS A 1 94 ? -10.805 -17.641 -19.188 1 90.44 94 LYS A CA 1
ATOM 759 C C . LYS A 1 94 ? -11.508 -17.203 -17.906 1 90.44 94 LYS A C 1
ATOM 761 O O . LYS A 1 94 ? -12.719 -16.984 -17.906 1 90.44 94 LYS A O 1
ATOM 766 N N . SER A 1 95 ? -10.766 -17.062 -16.875 1 95.38 95 SER A N 1
ATOM 767 C CA . SER A 1 95 ? -11.336 -16.719 -15.578 1 95.38 95 SER A CA 1
ATOM 768 C C . SER A 1 95 ? -11.891 -15.297 -15.578 1 95.38 95 SER A C 1
ATOM 770 O O . SER A 1 95 ? -11.359 -14.422 -16.266 1 95.38 95 SER A O 1
ATOM 772 N N . VAL A 1 96 ? -13.031 -15.109 -14.883 1 96.69 96 VAL A N 1
ATOM 773 C CA . VAL A 1 96 ? -13.469 -13.773 -14.492 1 96.69 96 VAL A CA 1
ATOM 774 C C . VAL A 1 96 ? -12.742 -13.344 -13.211 1 96.69 96 VAL A C 1
ATOM 776 O O . VAL A 1 96 ? -12.969 -13.914 -12.141 1 96.69 96 VAL A O 1
ATOM 779 N N . THR A 1 97 ? -11.891 -12.367 -13.375 1 96.06 97 THR A N 1
ATOM 780 C CA . THR A 1 97 ? -10.984 -12.07 -12.273 1 96.06 97 THR A CA 1
ATOM 781 C C . THR A 1 97 ? -10.594 -10.594 -12.289 1 96.06 97 THR A C 1
ATOM 783 O O . THR A 1 97 ? -10.727 -9.922 -13.312 1 96.06 97 THR A O 1
ATOM 786 N N . ILE A 1 98 ? -10.078 -10.117 -11.148 1 95.38 98 ILE A N 1
ATOM 787 C CA . ILE A 1 98 ? -9.578 -8.758 -11.016 1 95.38 98 ILE A CA 1
ATOM 788 C C . ILE A 1 98 ? -8.141 -8.68 -11.523 1 95.38 98 ILE A C 1
ATOM 790 O O . ILE A 1 98 ? -7.551 -7.598 -11.594 1 95.38 98 ILE A O 1
ATOM 794 N N . ILE A 1 99 ? -7.516 -9.812 -11.883 1 96.56 99 ILE A N 1
ATOM 795 C CA . ILE A 1 99 ? -6.129 -9.883 -12.336 1 96.56 99 ILE A CA 1
ATOM 796 C C . ILE A 1 99 ? -6.043 -9.43 -13.797 1 96.56 99 ILE A C 1
ATOM 798 O O . ILE A 1 99 ? -6.84 -9.859 -14.633 1 96.56 99 ILE A O 1
ATOM 802 N N . GLY A 1 100 ? -5.121 -8.523 -14.055 1 97.38 100 GLY A N 1
ATOM 803 C CA . GLY A 1 100 ? -4.902 -8.016 -15.398 1 97.38 100 GLY A CA 1
ATOM 804 C C . GLY A 1 100 ? -3.686 -8.625 -16.078 1 97.38 100 GLY A C 1
ATOM 805 O O . GLY A 1 100 ? -3.012 -9.484 -15.492 1 97.38 100 GLY A O 1
ATOM 806 N N . ARG A 1 101 ? -3.508 -8.258 -17.281 1 98.06 101 ARG A N 1
ATOM 807 C CA . ARG A 1 101 ? -2.352 -8.641 -18.078 1 98.06 101 ARG A CA 1
ATOM 808 C C . ARG A 1 101 ? -1.337 -7.508 -18.156 1 98.06 101 ARG A C 1
ATOM 810 O O . ARG A 1 101 ? -1.64 -6.43 -18.672 1 98.06 101 ARG A O 1
ATOM 817 N N . PRO A 1 102 ? -0.13 -7.762 -17.688 1 98.56 102 PRO A N 1
ATOM 818 C CA . PRO A 1 102 ? 0.875 -6.699 -17.734 1 98.56 102 PRO A CA 1
ATOM 819 C C . PRO A 1 102 ? 1.452 -6.504 -19.141 1 98.56 102 PRO A C 1
ATOM 821 O O . PRO A 1 102 ? 1.765 -7.48 -19.828 1 98.56 102 PRO A O 1
ATOM 824 N N . GLU A 1 103 ? 1.695 -5.277 -19.578 1 97.62 103 GLU A N 1
ATOM 825 C CA . GLU A 1 103 ? 2.162 -4.988 -20.922 1 97.62 103 GLU A CA 1
ATOM 826 C C . GLU A 1 103 ? 3.479 -4.219 -20.906 1 97.62 103 GLU A C 1
ATOM 828 O O . GLU A 1 103 ? 4.492 -4.691 -21.422 1 97.62 103 GLU A O 1
ATOM 833 N N . ARG A 1 104 ? 3.447 -3.014 -20.469 1 96.69 104 ARG A N 1
ATOM 834 C CA . ARG A 1 104 ? 4.641 -2.176 -20.469 1 96.69 104 ARG A CA 1
ATOM 835 C C . ARG A 1 104 ? 4.965 -1.688 -19.047 1 96.69 104 ARG A C 1
ATOM 837 O O . ARG A 1 104 ? 4.062 -1.312 -18.297 1 96.69 104 ARG A O 1
ATOM 844 N N . ALA A 1 105 ? 6.27 -1.797 -18.812 1 98.38 105 ALA A N 1
ATOM 845 C CA . ALA A 1 105 ? 6.73 -1.37 -17.5 1 98.38 105 ALA A CA 1
ATOM 846 C C . ALA A 1 105 ? 7.738 -0.229 -17.609 1 98.38 105 ALA A C 1
ATOM 848 O O . ALA A 1 105 ? 8.617 -0.254 -18.484 1 98.38 105 ALA A O 1
ATOM 849 N N . ASP A 1 106 ? 7.559 0.749 -16.781 1 97.81 106 ASP A N 1
ATOM 850 C CA . ASP A 1 106 ? 8.461 1.888 -16.672 1 97.81 106 ASP A CA 1
ATOM 851 C C . ASP A 1 106 ? 8.891 2.127 -15.234 1 97.81 106 ASP A C 1
ATOM 853 O O . ASP A 1 106 ? 8.07 2.496 -14.391 1 97.81 106 ASP A O 1
ATOM 857 N N . ILE A 1 107 ? 10.211 1.929 -14.961 1 98.31 107 ILE A N 1
ATOM 858 C CA . ILE A 1 107 ? 10.727 2.219 -13.625 1 98.31 107 ILE A CA 1
ATOM 859 C C . ILE A 1 107 ? 10.766 3.73 -13.406 1 98.31 107 ILE A C 1
ATOM 861 O O . ILE A 1 107 ? 11.391 4.457 -14.18 1 98.31 107 ILE A O 1
ATOM 865 N N . ILE A 1 108 ? 10.164 4.195 -12.305 1 97.75 108 ILE A N 1
ATOM 866 C CA . ILE A 1 108 ? 10.055 5.641 -12.141 1 97.75 108 ILE A CA 1
ATOM 867 C C . ILE A 1 108 ? 10.812 6.074 -10.883 1 97.75 108 ILE A C 1
ATOM 869 O O . ILE A 1 108 ? 11.094 7.258 -10.703 1 97.75 108 ILE A O 1
ATOM 873 N N . GLN A 1 109 ? 11.133 5.234 -9.984 1 98.12 109 GLN A N 1
ATOM 874 C CA . GLN A 1 109 ? 12.039 5.406 -8.852 1 98.12 109 GLN A CA 1
ATOM 875 C C . GLN A 1 109 ? 12.977 4.211 -8.703 1 98.12 109 GLN A C 1
ATOM 877 O O . GLN A 1 109 ? 12.562 3.064 -8.898 1 98.12 109 GLN A O 1
ATOM 882 N N . PHE A 1 110 ? 14.234 4.488 -8.43 1 98.69 110 PHE A N 1
ATOM 883 C CA . PHE A 1 110 ? 15.18 3.383 -8.32 1 98.69 110 PHE A CA 1
ATOM 884 C C . PHE A 1 110 ? 16.328 3.736 -7.375 1 98.69 110 PHE A C 1
ATOM 886 O O . PHE A 1 110 ? 16.891 4.824 -7.469 1 98.69 110 PHE A O 1
ATOM 893 N N . ALA A 1 111 ? 16.625 2.879 -6.438 1 98.38 111 ALA A N 1
ATOM 894 C CA . ALA A 1 111 ? 17.797 2.91 -5.551 1 98.38 111 ALA A CA 1
ATOM 895 C C . ALA A 1 111 ? 18.375 1.513 -5.355 1 98.38 111 ALA A C 1
ATOM 897 O O . ALA A 1 111 ? 17.625 0.526 -5.324 1 98.38 111 ALA A O 1
ATOM 898 N N . ALA A 1 112 ? 19.656 1.45 -5.262 1 97.69 112 ALA A N 1
ATOM 899 C CA . ALA A 1 112 ? 20.266 0.123 -5.195 1 97.69 112 ALA A CA 1
ATOM 900 C C . ALA A 1 112 ? 21.672 0.187 -4.594 1 97.69 112 ALA A C 1
ATOM 902 O O . ALA A 1 112 ? 22.375 1.179 -4.766 1 97.69 112 ALA A O 1
ATOM 903 N N . ASN A 1 113 ? 21.984 -0.819 -3.877 1 95.31 113 ASN A N 1
ATOM 904 C CA . ASN A 1 113 ? 23.312 -1.039 -3.314 1 95.31 113 ASN A CA 1
ATOM 905 C C . ASN A 1 113 ? 23.594 -2.525 -3.113 1 95.31 113 ASN A C 1
ATOM 907 O O . ASN A 1 113 ? 22.703 -3.289 -2.75 1 95.31 113 ASN A O 1
ATOM 911 N N . GLN A 1 114 ? 24.844 -2.883 -3.391 1 95.62 114 GLN A N 1
ATOM 912 C CA . GLN A 1 114 ? 25.312 -4.246 -3.176 1 95.62 114 GLN A CA 1
ATOM 913 C C . GLN A 1 114 ? 24.5 -5.246 -4.004 1 95.62 114 GLN A C 1
ATOM 915 O O . GLN A 1 114 ? 24.688 -5.336 -5.219 1 95.62 114 GLN A O 1
ATOM 920 N N . ASN A 1 115 ? 23.609 -5.941 -3.475 1 98 115 ASN A N 1
ATOM 921 C CA . ASN A 1 115 ? 22.781 -6.891 -4.211 1 98 115 ASN A CA 1
ATOM 922 C C . ASN A 1 115 ? 21.297 -6.605 -4.023 1 98 115 ASN A C 1
ATOM 924 O O . ASN A 1 115 ? 20.453 -7.484 -4.234 1 98 115 ASN A O 1
ATOM 928 N N . ILE A 1 116 ? 21.031 -5.383 -3.523 1 98.5 116 ILE A N 1
ATOM 929 C CA . ILE A 1 116 ? 19.672 -4.98 -3.172 1 98.5 116 ILE A CA 1
ATOM 930 C C . ILE A 1 116 ? 19.203 -3.881 -4.121 1 98.5 116 ILE A C 1
ATOM 932 O O . ILE A 1 116 ? 19.953 -2.953 -4.43 1 98.5 116 ILE A O 1
ATOM 936 N N . ALA A 1 117 ? 17.953 -4.004 -4.555 1 98.62 117 ALA A N 1
ATOM 937 C CA . ALA A 1 117 ? 17.328 -2.896 -5.281 1 98.62 117 ALA A CA 1
ATOM 938 C C . ALA A 1 117 ? 15.914 -2.643 -4.793 1 98.62 117 ALA A C 1
ATOM 940 O O . ALA A 1 117 ? 15.172 -3.586 -4.488 1 98.62 117 ALA A O 1
ATOM 941 N N . SER A 1 118 ? 15.609 -1.406 -4.668 1 98.81 118 SER A N 1
ATOM 942 C CA . SER A 1 118 ? 14.242 -0.925 -4.508 1 98.81 118 SER A CA 1
ATOM 943 C C . SER A 1 118 ? 13.789 -0.122 -5.723 1 98.81 118 SER A C 1
ATOM 945 O O . SER A 1 118 ? 14.555 0.678 -6.262 1 98.81 118 SER A O 1
ATOM 947 N N . ALA A 1 119 ? 12.562 -0.386 -6.141 1 98.88 119 ALA A N 1
ATOM 948 C CA . ALA A 1 119 ? 12.062 0.317 -7.316 1 98.88 119 ALA A CA 1
ATOM 949 C C . ALA A 1 119 ? 10.555 0.561 -7.215 1 98.88 119 ALA A C 1
ATOM 951 O O . ALA A 1 119 ? 9.836 -0.218 -6.586 1 98.88 119 ALA A O 1
ATOM 952 N N . THR A 1 120 ? 10.133 1.664 -7.723 1 98.56 120 THR A N 1
ATOM 953 C CA . THR A 1 120 ? 8.742 1.891 -8.102 1 98.56 120 THR A CA 1
ATOM 954 C C . THR A 1 120 ? 8.578 1.825 -9.617 1 98.56 120 THR A C 1
ATOM 956 O O . THR A 1 120 ? 9.281 2.514 -10.352 1 98.56 120 THR A O 1
ATOM 959 N N . THR A 1 121 ? 7.664 0.99 -10.023 1 98.7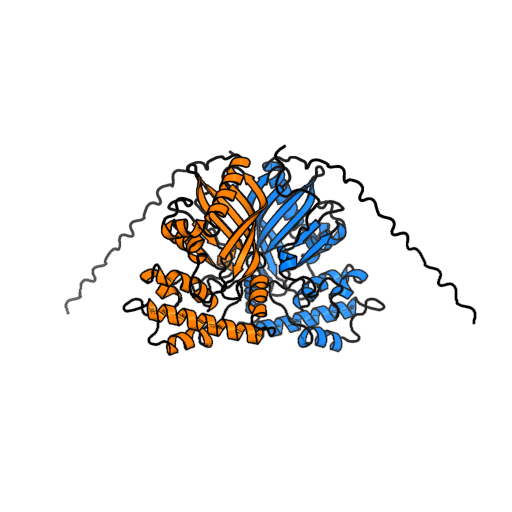5 121 THR A N 1
ATOM 960 C CA . THR A 1 121 ? 7.473 0.774 -11.453 1 98.75 121 THR A CA 1
ATOM 961 C C . THR A 1 121 ? 6.008 0.965 -11.836 1 98.75 121 THR A C 1
ATOM 963 O O . THR A 1 121 ? 5.109 0.481 -11.141 1 98.75 121 THR A O 1
ATOM 966 N N . ARG A 1 122 ? 5.789 1.767 -12.836 1 98.44 122 ARG A N 1
ATOM 967 C CA . ARG A 1 122 ? 4.461 1.868 -13.43 1 98.44 122 ARG A CA 1
ATOM 968 C C . ARG A 1 122 ? 4.285 0.854 -14.562 1 98.44 122 ARG A C 1
ATOM 970 O O . ARG A 1 122 ? 5.043 0.861 -15.531 1 98.44 122 ARG A O 1
ATOM 977 N N . VAL A 1 123 ? 3.346 -0.053 -14.367 1 98.69 123 VAL A N 1
ATOM 978 C CA . VAL A 1 123 ? 3.068 -1.093 -15.359 1 98.69 123 VAL A CA 1
ATOM 979 C C . VAL A 1 123 ? 1.666 -0.903 -15.93 1 98.69 123 VAL A C 1
ATOM 981 O O . VAL A 1 123 ? 0.693 -0.791 -15.18 1 98.69 123 VAL A O 1
ATOM 984 N N . ASN A 1 124 ? 1.614 -0.824 -17.219 1 98.56 124 ASN A N 1
ATOM 985 C CA . ASN A 1 124 ? 0.293 -0.793 -17.828 1 98.56 124 ASN A CA 1
ATOM 986 C C . ASN A 1 124 ? -0.33 -2.186 -17.891 1 98.56 124 ASN A C 1
ATOM 988 O O . ASN A 1 124 ? 0.295 -3.129 -18.375 1 98.56 124 ASN A O 1
ATOM 992 N N . PHE A 1 125 ? -1.536 -2.299 -17.359 1 98.56 125 PHE A N 1
ATOM 993 C CA . PHE A 1 125 ? -2.271 -3.557 -17.391 1 98.56 125 PHE A CA 1
ATOM 994 C C . PHE A 1 125 ? -3.52 -3.441 -18.25 1 98.56 125 PHE A C 1
ATOM 996 O O . PHE A 1 125 ? -4.188 -2.406 -18.25 1 98.56 125 PHE A O 1
ATOM 1003 N N . THR A 1 126 ? -3.795 -4.473 -18.938 1 98.19 126 THR A N 1
ATOM 1004 C CA . THR A 1 126 ? -5.117 -4.684 -19.531 1 98.19 126 THR A CA 1
ATOM 1005 C C . THR A 1 126 ? -5.945 -5.617 -18.656 1 98.19 126 THR A C 1
ATOM 1007 O O . THR A 1 126 ? -5.449 -6.641 -18.172 1 98.19 126 THR A O 1
ATOM 1010 N N . PHE A 1 127 ? -7.242 -5.238 -18.438 1 97.69 127 PHE A N 1
ATOM 1011 C CA . PHE A 1 127 ? -8.117 -6.043 -17.594 1 97.69 127 PHE A CA 1
ATOM 1012 C C . PHE A 1 127 ? -9.234 -6.676 -18.422 1 97.69 127 PHE A C 1
ATOM 1014 O O . PHE A 1 127 ? -10.273 -6.059 -18.641 1 97.69 127 PHE A O 1
ATOM 1021 N N . PRO A 1 128 ? -9.031 -7.914 -18.734 1 96.56 128 PRO A N 1
ATOM 1022 C CA . PRO A 1 128 ? -9.977 -8.562 -19.641 1 96.56 128 PRO A CA 1
ATOM 1023 C C . PRO A 1 128 ? -11.383 -8.664 -19.062 1 96.56 128 PRO A C 1
ATOM 1025 O O . PRO A 1 128 ? -12.367 -8.453 -19.781 1 96.56 128 PRO A O 1
ATOM 1028 N N . SER A 1 129 ? -11.562 -8.891 -17.828 1 96.62 129 SER A N 1
ATOM 1029 C CA . SER A 1 129 ? -12.867 -9.102 -17.203 1 96.62 129 SER A CA 1
ATOM 1030 C C . SER A 1 129 ? -13.625 -7.789 -17.047 1 96.62 129 SER A C 1
ATOM 1032 O O . SER A 1 129 ? -14.812 -7.789 -16.703 1 96.62 129 SER A O 1
ATOM 1034 N N . PHE A 1 130 ? -12.969 -6.746 -17.328 1 96.44 130 PHE A N 1
ATOM 1035 C CA . PHE A 1 130 ? -13.57 -5.426 -17.172 1 96.44 130 PHE A CA 1
ATOM 1036 C C . PHE A 1 130 ? -13.547 -4.668 -18.5 1 96.44 130 PHE A C 1
ATOM 1038 O O . PHE A 1 130 ? -13.164 -3.494 -18.547 1 96.44 130 PHE A O 1
ATOM 1045 N N . GLY A 1 131 ? -13.891 -5.387 -19.578 1 94.69 131 GLY A N 1
ATOM 1046 C CA . GLY A 1 131 ? -14.008 -4.793 -20.906 1 94.69 131 GLY A CA 1
ATOM 1047 C C . GLY A 1 131 ? -12.672 -4.441 -21.531 1 94.69 131 GLY A C 1
ATOM 1048 O O . GLY A 1 131 ? -12.57 -3.506 -22.312 1 94.69 131 GLY A O 1
ATOM 1049 N N . ASN A 1 132 ? -11.609 -5.004 -21.094 1 96.69 132 ASN A N 1
ATOM 1050 C CA . ASN A 1 132 ? -10.25 -4.793 -21.609 1 96.69 132 ASN A CA 1
ATOM 1051 C C . ASN A 1 132 ? -9.781 -3.365 -21.359 1 96.69 132 ASN A C 1
ATOM 1053 O O . ASN A 1 132 ? -9.023 -2.812 -22.156 1 96.69 132 ASN A O 1
ATOM 1057 N N . VAL A 1 133 ? -10.281 -2.766 -20.312 1 96.56 133 VAL A N 1
ATOM 1058 C CA . VAL A 1 133 ? -9.773 -1.442 -19.969 1 96.56 133 VAL A CA 1
ATOM 1059 C C . VAL A 1 133 ? -8.281 -1.529 -19.656 1 96.56 133 VAL A C 1
ATOM 1061 O O . VAL A 1 133 ? -7.812 -2.531 -19.109 1 96.56 133 VAL A O 1
ATOM 1064 N N . SER A 1 134 ? -7.566 -0.538 -20.047 1 97.19 134 SER A N 1
ATOM 1065 C CA . SER A 1 134 ? -6.141 -0.42 -19.766 1 97.19 134 SER A CA 1
ATOM 1066 C C . SER A 1 134 ? -5.875 0.636 -18.688 1 97.19 134 SER A C 1
ATOM 1068 O O . SER A 1 134 ? -6.297 1.786 -18.828 1 97.19 134 SER A O 1
ATOM 1070 N N . LEU A 1 135 ? -5.254 0.244 -17.594 1 98.06 135 LEU A N 1
ATOM 1071 C CA . LEU A 1 135 ? -4.945 1.14 -16.484 1 98.06 135 LEU A CA 1
ATOM 1072 C C . LEU A 1 135 ? -3.512 0.944 -16 1 98.06 135 LEU A C 1
ATOM 1074 O O . LEU A 1 135 ? -3.004 -0.18 -16 1 98.06 135 LEU A O 1
ATOM 1078 N N . PRO A 1 136 ? -2.863 2.062 -15.617 1 98.12 136 PRO A N 1
ATOM 1079 C CA . PRO A 1 136 ? -1.554 1.907 -14.984 1 98.12 136 PRO A CA 1
ATOM 1080 C C . PRO A 1 136 ? -1.649 1.326 -13.57 1 98.12 136 PRO A C 1
ATOM 1082 O O . PRO A 1 136 ? -2.535 1.708 -12.805 1 98.12 136 PRO A O 1
ATOM 1085 N N . VAL A 1 137 ? -0.858 0.374 -13.305 1 98.25 137 VAL A N 1
ATOM 1086 C CA . VAL A 1 137 ? -0.678 -0.168 -11.961 1 98.25 137 VAL A CA 1
ATOM 1087 C C . VAL A 1 137 ? 0.721 0.169 -11.453 1 98.25 137 VAL A C 1
ATOM 1089 O O . VAL A 1 137 ? 1.718 -0.128 -12.117 1 98.25 137 VAL A O 1
ATOM 1092 N N . VAL A 1 138 ? 0.8 0.859 -10.312 1 97.88 138 VAL A N 1
ATOM 1093 C CA . VAL A 1 138 ? 2.086 1.239 -9.742 1 97.88 138 VAL A CA 1
ATOM 1094 C C . VAL A 1 138 ? 2.525 0.189 -8.719 1 97.88 138 VAL A C 1
ATOM 1096 O O . VAL A 1 138 ? 1.787 -0.127 -7.785 1 97.88 138 VAL A O 1
ATOM 1099 N N . ILE A 1 139 ? 3.717 -0.359 -8.922 1 98.25 139 ILE A N 1
ATOM 1100 C CA . ILE A 1 139 ? 4.203 -1.497 -8.148 1 98.25 139 ILE A CA 1
ATOM 1101 C C . ILE A 1 139 ? 5.539 -1.146 -7.496 1 98.25 139 ILE A C 1
ATOM 1103 O O . ILE A 1 139 ? 6.48 -0.737 -8.18 1 98.25 139 ILE A O 1
ATOM 1107 N N . ASP A 1 140 ? 5.633 -1.297 -6.18 1 98.44 140 ASP A N 1
ATOM 1108 C CA . ASP A 1 140 ? 6.887 -1.184 -5.445 1 98.44 140 ASP A CA 1
ATOM 1109 C C . ASP A 1 140 ? 7.535 -2.553 -5.254 1 98.44 140 ASP A C 1
ATOM 1111 O O . ASP A 1 140 ? 6.855 -3.527 -4.934 1 98.44 140 ASP A O 1
ATOM 1115 N N . THR A 1 141 ? 8.883 -2.59 -5.461 1 98.69 141 THR A N 1
ATOM 1116 C CA . THR A 1 141 ? 9.594 -3.852 -5.281 1 98.69 141 THR A CA 1
ATOM 1117 C C . THR A 1 141 ? 10.852 -3.648 -4.445 1 98.69 141 THR A C 1
ATOM 1119 O O . THR A 1 141 ? 11.531 -2.625 -4.57 1 98.69 141 THR A O 1
ATOM 1122 N N . TRP A 1 142 ? 11.109 -4.512 -3.594 1 98.81 142 TRP A N 1
ATOM 1123 C CA . TRP A 1 142 ? 12.414 -4.844 -3.043 1 98.81 142 TRP A CA 1
ATOM 1124 C C . TRP A 1 142 ? 12.898 -6.195 -3.557 1 98.81 142 TRP A C 1
ATOM 1126 O O . TRP A 1 142 ? 12.164 -7.184 -3.508 1 98.81 142 TRP A O 1
ATOM 1136 N N . MET A 1 143 ? 14.125 -6.246 -4.059 1 98.81 143 MET A N 1
ATOM 1137 C CA . MET A 1 143 ? 14.672 -7.508 -4.555 1 98.81 143 MET A CA 1
ATOM 1138 C C . MET A 1 143 ? 16.141 -7.652 -4.164 1 98.81 143 MET A C 1
ATOM 1140 O O . MET A 1 143 ? 16.859 -6.66 -4.059 1 98.81 143 MET A O 1
ATOM 1144 N N . THR A 1 144 ? 16.531 -8.859 -3.936 1 98.56 144 THR A N 1
ATOM 1145 C CA . THR A 1 144 ? 17.938 -9.203 -3.807 1 98.56 144 THR A CA 1
ATOM 1146 C C . THR A 1 144 ? 18.344 -10.258 -4.832 1 98.56 144 THR A C 1
ATOM 1148 O O . THR A 1 144 ? 17.516 -11.078 -5.242 1 98.56 144 THR A O 1
ATOM 1151 N N . TRP A 1 145 ? 19.547 -10.242 -5.211 1 98.62 145 TRP A N 1
ATOM 1152 C CA . TRP A 1 145 ? 20.078 -11.203 -6.176 1 98.62 145 TRP A CA 1
ATOM 1153 C C . TRP A 1 145 ? 21.297 -11.93 -5.605 1 98.62 145 TRP A C 1
ATOM 1155 O O . TRP A 1 145 ? 22.047 -11.367 -4.812 1 98.62 145 TRP A O 1
ATOM 1165 N N . ASN A 1 146 ? 21.453 -13.164 -6 1 98 146 ASN A N 1
ATOM 1166 C CA . ASN A 1 146 ? 22.688 -13.883 -5.711 1 98 146 ASN A CA 1
ATOM 1167 C C . ASN A 1 146 ? 23.703 -13.719 -6.84 1 98 146 ASN A C 1
ATOM 1169 O O . ASN A 1 146 ? 23.469 -12.977 -7.793 1 98 146 ASN A O 1
ATOM 1173 N N . SER A 1 147 ? 24.859 -14.375 -6.684 1 97.25 147 SER A N 1
ATOM 1174 C CA . SER A 1 147 ? 25.953 -14.211 -7.629 1 97.25 147 SER A CA 1
ATOM 1175 C C . SER A 1 147 ? 25.578 -14.742 -9.008 1 97.25 147 SER A C 1
ATOM 1177 O O . SER A 1 147 ? 26.156 -14.32 -10.016 1 97.25 147 SER A O 1
ATOM 1179 N N . ALA A 1 148 ? 24.656 -15.688 -9.086 1 97.75 148 ALA A N 1
ATOM 1180 C CA . ALA A 1 148 ? 24.188 -16.234 -10.352 1 97.75 148 ALA A CA 1
ATOM 1181 C C . ALA A 1 148 ? 23.141 -15.32 -10.992 1 97.75 148 ALA A C 1
ATOM 1183 O O . ALA A 1 148 ? 22.547 -15.672 -12.016 1 97.75 148 ALA A O 1
ATOM 1184 N N . ARG A 1 149 ? 22.812 -14.164 -10.344 1 98.06 149 ARG A N 1
ATOM 1185 C CA . ARG A 1 149 ? 21.875 -13.164 -10.836 1 98.06 149 ARG A CA 1
ATOM 1186 C C . ARG A 1 149 ? 20.438 -13.656 -10.742 1 98.06 149 ARG A C 1
ATOM 1188 O O . ARG A 1 149 ? 19.594 -13.266 -11.53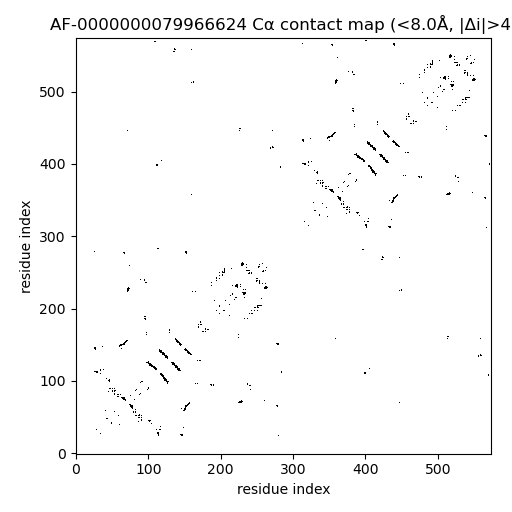9 1 98.06 149 ARG A O 1
ATOM 1195 N N . GLU A 1 150 ? 20.25 -14.562 -9.828 1 98.69 150 GLU A N 1
ATOM 1196 C CA . GLU A 1 150 ? 18.906 -15.016 -9.516 1 98.69 150 GLU A CA 1
ATOM 1197 C C . GLU A 1 150 ? 18.312 -14.219 -8.359 1 98.69 150 GLU A C 1
ATOM 1199 O O . GLU A 1 150 ? 19 -13.898 -7.391 1 98.69 150 GLU A O 1
ATOM 1204 N N . ILE A 1 151 ? 17.047 -13.906 -8.477 1 98.69 151 ILE A N 1
ATOM 1205 C CA . ILE A 1 151 ? 16.359 -13.266 -7.363 1 98.69 151 ILE A CA 1
ATOM 1206 C C . ILE A 1 151 ? 16.266 -14.227 -6.184 1 98.69 151 ILE A C 1
ATOM 1208 O O . ILE A 1 151 ? 15.758 -15.336 -6.32 1 98.69 151 ILE A O 1
ATOM 1212 N N . THR A 1 152 ? 16.719 -13.805 -5.004 1 98.56 152 THR A N 1
ATOM 1213 C CA . THR A 1 152 ? 16.734 -14.664 -3.826 1 98.56 152 THR A CA 1
ATOM 1214 C C . THR A 1 152 ? 15.562 -14.336 -2.902 1 98.56 152 THR A C 1
ATOM 1216 O O . THR A 1 152 ? 15.109 -15.188 -2.135 1 98.56 152 THR A O 1
ATOM 1219 N N . GLN A 1 153 ? 15.148 -13.133 -2.865 1 98.38 153 GLN A N 1
ATOM 1220 C CA . GLN A 1 153 ? 13.969 -12.688 -2.123 1 98.38 153 GLN A CA 1
ATOM 1221 C C . GLN A 1 153 ? 13.359 -11.438 -2.75 1 98.38 153 GLN A C 1
ATOM 1223 O O . GLN A 1 153 ? 14.055 -10.672 -3.424 1 98.38 153 GLN A O 1
ATOM 1228 N N . TYR A 1 154 ? 12.109 -11.312 -2.604 1 98.62 154 TYR A N 1
ATOM 1229 C CA . TYR A 1 154 ? 11.445 -10.102 -3.072 1 98.62 154 TYR A CA 1
ATOM 1230 C C . TYR A 1 154 ? 10.258 -9.75 -2.184 1 98.62 154 TYR A C 1
ATOM 1232 O O . TYR A 1 154 ? 9.625 -10.633 -1.603 1 98.62 154 TYR A O 1
ATOM 1240 N N . ASP A 1 155 ? 10.008 -8.523 -2.029 1 98.31 155 ASP A N 1
ATOM 1241 C CA . ASP A 1 155 ? 8.891 -7.918 -1.311 1 98.31 155 ASP A CA 1
ATOM 1242 C C . ASP A 1 155 ? 8.156 -6.906 -2.189 1 98.31 155 ASP A C 1
ATOM 1244 O O . ASP A 1 155 ? 8.688 -5.836 -2.494 1 98.31 155 ASP A O 1
ATOM 1248 N N . VAL A 1 156 ? 6.895 -7.258 -2.592 1 98 156 VAL A N 1
ATOM 1249 C CA . VAL A 1 156 ? 6.195 -6.512 -3.633 1 98 156 VAL A CA 1
ATOM 1250 C C . VAL A 1 156 ? 4.902 -5.93 -3.07 1 98 156 VAL A C 1
ATOM 1252 O O . VAL A 1 156 ? 4.207 -6.586 -2.291 1 98 156 VAL A O 1
ATOM 1255 N N . ARG A 1 157 ? 4.609 -4.723 -3.537 1 96.25 157 ARG A N 1
ATOM 1256 C CA . ARG A 1 157 ? 3.373 -4.055 -3.145 1 96.25 157 ARG A CA 1
ATOM 1257 C C . ARG A 1 157 ? 2.717 -3.369 -4.336 1 96.25 157 ARG A C 1
ATOM 1259 O O . ARG A 1 157 ? 3.396 -2.723 -5.137 1 96.25 157 ARG A O 1
ATOM 1266 N N . PHE A 1 158 ? 1.425 -3.492 -4.406 1 96.69 158 PHE A N 1
ATOM 1267 C CA . PHE A 1 158 ? 0.635 -2.727 -5.363 1 96.69 158 PHE A CA 1
ATOM 1268 C C . PHE A 1 158 ? 0.112 -1.442 -4.73 1 96.69 158 PHE A C 1
ATOM 1270 O O . PHE A 1 158 ? -0.686 -1.487 -3.793 1 96.69 158 PHE A O 1
ATOM 1277 N N . ARG A 1 159 ? 0.532 -0.287 -5.285 1 96.25 159 ARG A N 1
ATOM 1278 C CA . ARG A 1 159 ? 0.06 0.986 -4.75 1 96.25 159 ARG A CA 1
ATOM 1279 C C . ARG A 1 159 ? -1.399 1.229 -5.121 1 96.25 159 ARG A C 1
ATOM 1281 O O . ARG A 1 159 ? -1.821 0.921 -6.238 1 96.25 159 ARG A O 1
ATOM 1288 N N . TRP A 1 160 ? -2.096 1.741 -4.172 1 96.25 160 TRP A N 1
ATOM 1289 C CA . TRP A 1 160 ? -3.457 2.23 -4.355 1 96.25 160 TRP A CA 1
ATOM 1290 C C . TRP A 1 160 ? -4.359 1.136 -4.918 1 96.25 160 TRP A C 1
ATOM 1292 O O . TRP A 1 160 ? -5.207 1.399 -5.773 1 96.25 160 TRP A O 1
ATOM 1302 N N . PHE A 1 161 ? -4.086 -0.052 -4.465 1 96.75 161 PHE A N 1
ATOM 1303 C CA . PHE A 1 161 ? -4.828 -1.18 -5.012 1 96.75 161 PHE A CA 1
ATOM 1304 C C . PHE A 1 161 ? -6.312 -1.058 -4.691 1 96.75 161 PHE A C 1
ATOM 1306 O O . PHE A 1 161 ? -7.164 -1.436 -5.504 1 96.75 161 PHE A O 1
ATOM 1313 N N . GLY A 1 162 ? -6.648 -0.557 -3.521 1 96.06 162 GLY A N 1
ATOM 1314 C CA . GLY A 1 162 ? -8.055 -0.338 -3.215 1 96.06 162 GLY A CA 1
ATOM 1315 C C . GLY A 1 162 ? -8.75 0.572 -4.211 1 96.06 162 GLY A C 1
ATOM 1316 O O . GLY A 1 162 ? -9.875 0.295 -4.633 1 96.06 162 GLY A O 1
ATOM 1317 N N . TYR A 1 163 ? -8.102 1.615 -4.566 1 96.69 163 TYR A N 1
ATOM 1318 C CA . TYR A 1 163 ? -8.664 2.557 -5.523 1 96.69 163 TYR A CA 1
ATOM 1319 C C . TYR A 1 163 ? -8.766 1.933 -6.91 1 96.69 163 TYR A C 1
ATOM 1321 O O . TYR A 1 163 ? -9.742 2.145 -7.629 1 96.69 163 TYR A O 1
ATOM 1329 N N . LEU A 1 164 ? -7.762 1.185 -7.297 1 97.38 164 LEU A N 1
ATOM 1330 C CA . LEU A 1 164 ? -7.805 0.453 -8.555 1 97.38 164 LEU A CA 1
ATOM 1331 C C . LEU A 1 164 ? -9.008 -0.486 -8.602 1 97.38 164 LEU A C 1
ATOM 1333 O O . LEU A 1 164 ? -9.773 -0.472 -9.562 1 97.38 164 LEU A O 1
ATOM 1337 N N . LEU A 1 165 ? -9.156 -1.271 -7.57 1 96.56 165 LEU A N 1
ATOM 1338 C CA . LEU A 1 165 ? -10.258 -2.23 -7.504 1 96.56 165 LEU A CA 1
ATOM 1339 C C . LEU A 1 165 ? -11.602 -1.525 -7.605 1 96.56 165 LEU A C 1
ATOM 1341 O O . LEU A 1 165 ? -12.477 -1.959 -8.359 1 96.56 165 LEU A O 1
ATOM 1345 N N . GLN A 1 166 ? -11.742 -0.45 -6.879 1 95.19 166 GLN A N 1
ATOM 1346 C CA . GLN A 1 166 ? -12.969 0.326 -6.945 1 95.19 166 GLN A CA 1
ATOM 1347 C C . GLN A 1 166 ? -13.219 0.837 -8.367 1 95.19 166 GLN A C 1
ATOM 1349 O O . GLN A 1 166 ? -14.352 0.793 -8.852 1 95.19 166 GLN A O 1
ATOM 1354 N N . THR A 1 167 ? -12.18 1.338 -8.969 1 96.5 167 THR A N 1
ATOM 1355 C CA . THR A 1 167 ? -12.281 1.854 -10.328 1 96.5 167 THR A CA 1
ATOM 1356 C C . THR A 1 167 ? -12.734 0.76 -11.289 1 96.5 167 THR A C 1
ATOM 1358 O O . THR A 1 167 ? -13.617 0.987 -12.125 1 96.5 167 THR A O 1
ATOM 1361 N N . LEU A 1 168 ? -12.18 -0.415 -11.148 1 97 168 LEU A N 1
ATOM 1362 C CA . LEU A 1 168 ? -12.562 -1.548 -11.984 1 97 168 LEU A CA 1
ATOM 1363 C C . LEU A 1 168 ? -14.023 -1.921 -11.75 1 97 168 LEU A C 1
ATOM 1365 O O . LEU A 1 168 ? -14.797 -2.061 -12.703 1 97 168 LEU A O 1
ATOM 1369 N N . LEU A 1 169 ? -14.414 -2.006 -10.531 1 94.69 169 LEU A N 1
ATOM 1370 C CA . LEU A 1 169 ? -15.781 -2.398 -10.211 1 94.69 169 LEU A CA 1
ATOM 1371 C C . LEU A 1 169 ? -16.781 -1.357 -10.711 1 94.69 169 LEU A C 1
ATOM 1373 O O . LEU A 1 169 ? -17.844 -1.709 -11.234 1 94.69 169 LEU A O 1
ATOM 1377 N N . ARG A 1 170 ? -16.438 -0.114 -10.602 1 92.31 170 ARG A N 1
ATOM 1378 C CA . ARG A 1 170 ? -17.344 0.962 -11.008 1 92.31 170 ARG A CA 1
ATOM 1379 C C . ARG A 1 170 ? -17.516 0.982 -12.523 1 92.31 170 ARG A C 1
ATOM 1381 O O . ARG A 1 170 ? -18.469 1.564 -13.039 1 92.31 170 ARG A O 1
ATOM 1388 N N . SER A 1 171 ? -16.578 0.416 -13.188 1 91.44 171 SER A N 1
ATOM 1389 C CA . SER A 1 171 ? -16.719 0.323 -14.641 1 91.44 171 SER A CA 1
ATOM 1390 C C . SER A 1 171 ? -17.844 -0.642 -15.023 1 91.44 171 SER A C 1
ATOM 1392 O O . SER A 1 171 ? -18.344 -0.598 -16.141 1 91.44 171 SER A O 1
ATOM 1394 N N . MET A 1 172 ? -18.203 -1.507 -14.094 1 90.81 172 MET A N 1
ATOM 1395 C CA . MET A 1 172 ? -19.266 -2.473 -14.344 1 90.81 172 MET A CA 1
ATOM 1396 C C . MET A 1 172 ? -20.641 -1.865 -14.047 1 90.81 172 MET A C 1
ATOM 1398 O O . MET A 1 172 ? -21.625 -2.205 -14.695 1 90.81 172 MET A O 1
ATOM 1402 N N . ASP A 1 173 ? -20.719 -1.073 -13.055 1 92.25 173 ASP A N 1
ATOM 1403 C CA . ASP A 1 173 ? -21.938 -0.385 -12.609 1 92.25 173 ASP A CA 1
ATOM 1404 C C . ASP A 1 173 ? -21.594 0.862 -11.797 1 92.25 173 ASP A C 1
ATOM 1406 O O . ASP A 1 173 ? -20.719 0.821 -10.922 1 92.25 173 ASP A O 1
ATOM 1410 N N . PRO A 1 174 ? -22.297 1.945 -12.094 1 87.75 174 PRO A N 1
ATOM 1411 C CA . PRO A 1 174 ? -21.969 3.172 -11.359 1 87.75 174 PRO A CA 1
ATOM 1412 C C . PRO A 1 174 ? -22.344 3.088 -9.883 1 87.75 174 PRO A C 1
ATOM 1414 O O . PRO A 1 174 ? -21.766 3.803 -9.055 1 87.75 174 PRO A O 1
ATOM 1417 N N . ASP A 1 175 ? -23.297 2.266 -9.602 1 90.69 175 ASP A N 1
ATOM 1418 C CA . ASP A 1 175 ? -23.625 2.037 -8.195 1 90.69 175 ASP A CA 1
ATOM 1419 C C . ASP A 1 175 ? -22.656 1.044 -7.559 1 90.69 175 ASP A C 1
ATOM 1421 O O . ASP A 1 175 ? -22.594 -0.116 -7.969 1 90.69 175 ASP A O 1
ATOM 1425 N N . PRO A 1 176 ? -21.938 1.477 -6.543 1 86.62 176 PRO A N 1
ATOM 1426 C CA . PRO A 1 176 ? -20.891 0.627 -5.973 1 86.62 176 PRO A CA 1
ATOM 1427 C C . PRO A 1 176 ? -21.438 -0.688 -5.418 1 86.62 176 PRO A C 1
ATOM 1429 O O . PRO A 1 176 ? -20.797 -1.736 -5.574 1 86.62 176 PRO A O 1
ATOM 1432 N N . ALA A 1 177 ? -22.547 -0.597 -4.777 1 88.5 177 ALA A N 1
ATOM 1433 C CA . ALA A 1 177 ? -23.109 -1.812 -4.191 1 88.5 177 ALA A CA 1
ATOM 1434 C C . ALA A 1 177 ? -23.531 -2.797 -5.277 1 88.5 177 ALA A C 1
ATOM 1436 O O . ALA A 1 177 ? -23.266 -3.998 -5.172 1 88.5 177 ALA A O 1
ATOM 1437 N N . THR A 1 178 ? -24.156 -2.289 -6.305 1 94.44 178 THR A N 1
ATOM 1438 C CA . THR A 1 178 ? -24.578 -3.127 -7.422 1 94.44 178 THR A CA 1
ATOM 1439 C C . THR A 1 178 ? -23.359 -3.688 -8.156 1 94.44 178 THR A C 1
ATOM 1441 O O . THR A 1 178 ? -23.344 -4.863 -8.531 1 94.44 178 THR A O 1
ATOM 1444 N N . ALA A 1 179 ? -22.406 -2.871 -8.336 1 93.69 179 ALA A N 1
ATOM 1445 C CA . ALA A 1 179 ? -21.172 -3.297 -9.008 1 93.69 179 ALA A CA 1
ATOM 1446 C C . ALA A 1 179 ? -20.516 -4.461 -8.266 1 93.69 179 ALA A C 1
ATOM 1448 O O . ALA A 1 179 ? -20.125 -5.453 -8.883 1 93.69 179 ALA A O 1
ATOM 1449 N N . GLN A 1 180 ? -20.422 -4.328 -7.008 1 93.12 180 GLN A N 1
ATOM 1450 C CA . GLN A 1 180 ? -19.797 -5.363 -6.191 1 93.12 180 GLN A CA 1
ATOM 1451 C C . GLN A 1 180 ? -20.578 -6.672 -6.27 1 93.12 180 GLN A C 1
ATOM 1453 O O . GLN A 1 180 ? -19.984 -7.75 -6.387 1 93.12 180 GLN A O 1
ATOM 1458 N N . THR A 1 181 ? -21.875 -6.551 -6.207 1 94.88 181 THR A N 1
ATOM 1459 C CA . THR A 1 181 ? -22.719 -7.738 -6.262 1 94.88 181 THR A CA 1
ATOM 1460 C C . THR A 1 181 ? -22.578 -8.453 -7.602 1 94.88 181 THR A C 1
ATOM 1462 O O . THR A 1 181 ? -22.422 -9.672 -7.652 1 94.88 181 THR A O 1
ATOM 1465 N N . LYS A 1 182 ? -22.594 -7.707 -8.633 1 95.19 182 LYS A N 1
ATOM 1466 C CA . LYS A 1 182 ? -22.438 -8.273 -9.969 1 95.19 182 LYS A CA 1
ATOM 1467 C C . LYS A 1 182 ? -21.078 -8.945 -10.125 1 95.19 182 LYS A C 1
ATOM 1469 O O . LYS A 1 182 ? -21 -10.062 -10.641 1 95.19 182 LYS A O 1
ATOM 1474 N N . ALA A 1 183 ? -20.094 -8.273 -9.695 1 95.94 183 ALA A N 1
ATOM 1475 C CA . ALA A 1 183 ? -18.75 -8.82 -9.797 1 95.94 183 ALA A CA 1
ATOM 1476 C C . ALA A 1 183 ? -18.625 -10.102 -8.977 1 95.94 183 ALA A C 1
ATOM 1478 O O . ALA A 1 183 ? -18.047 -11.086 -9.438 1 95.94 183 ALA A O 1
ATOM 1479 N N . ALA A 1 184 ? -19.172 -10.078 -7.809 1 96.81 184 ALA A N 1
ATOM 1480 C CA . ALA A 1 184 ? -19.094 -11.242 -6.926 1 96.81 184 ALA A CA 1
ATOM 1481 C C . ALA A 1 184 ? -19.781 -12.453 -7.562 1 96.81 184 ALA A C 1
ATOM 1483 O O . ALA A 1 184 ? -19.234 -13.555 -7.547 1 96.81 184 ALA A O 1
ATOM 1484 N N . GLN A 1 185 ? -20.891 -12.227 -8.133 1 97.25 185 GLN A N 1
ATOM 1485 C CA . GLN A 1 185 ? -21.625 -13.312 -8.781 1 97.25 185 GLN A CA 1
ATOM 1486 C C . GLN A 1 185 ? -20.844 -13.867 -9.969 1 97.25 185 GLN A C 1
ATOM 1488 O O . GLN A 1 185 ? -20.766 -15.078 -10.156 1 97.25 185 GLN A O 1
ATOM 1493 N N . ALA A 1 186 ? -20.312 -12.984 -10.727 1 97.56 186 ALA A N 1
ATOM 1494 C CA . ALA A 1 186 ? -19.578 -13.406 -11.906 1 97.56 186 ALA A CA 1
ATOM 1495 C C . ALA A 1 186 ? -18.328 -14.188 -11.523 1 97.56 186 ALA A C 1
ATOM 1497 O O . ALA A 1 186 ? -18.016 -15.227 -12.125 1 97.56 186 ALA A O 1
ATOM 1498 N N . MET A 1 187 ? -17.625 -13.727 -10.539 1 98.12 187 MET A N 1
ATOM 1499 C CA . MET A 1 187 ? -16.422 -14.414 -10.086 1 98.12 187 MET A CA 1
ATOM 1500 C C . MET A 1 187 ? -16.766 -15.773 -9.477 1 98.12 187 MET A C 1
ATOM 1502 O O . MET A 1 187 ? -16.078 -16.766 -9.742 1 98.12 187 MET A O 1
ATOM 1506 N N . ALA A 1 188 ? -17.797 -15.797 -8.703 1 98.69 188 ALA A N 1
ATOM 1507 C CA . ALA A 1 188 ? -18.219 -17.047 -8.094 1 98.69 188 ALA A CA 1
ATOM 1508 C C . ALA A 1 188 ? -18.562 -18.094 -9.156 1 98.69 188 ALA A C 1
ATOM 1510 O O . ALA A 1 188 ? -18.156 -19.25 -9.062 1 98.69 188 ALA A O 1
ATOM 1511 N N . ALA A 1 189 ? -19.281 -17.656 -10.133 1 98.62 189 ALA A N 1
ATOM 1512 C CA . ALA A 1 189 ? -19.656 -18.562 -11.219 1 98.62 189 ALA A CA 1
ATOM 1513 C C . ALA A 1 189 ? -18.406 -19.094 -11.938 1 98.62 189 ALA A C 1
ATOM 1515 O O . ALA A 1 189 ? -18.328 -20.281 -12.258 1 98.62 189 ALA A O 1
ATOM 1516 N N . SER A 1 190 ? -17.531 -18.203 -12.188 1 98.62 190 SER A N 1
ATOM 1517 C CA . SER A 1 190 ? -16.281 -18.578 -12.844 1 98.62 190 SER A CA 1
ATOM 1518 C C . SER A 1 190 ? -15.523 -19.625 -12.031 1 98.62 190 SER A C 1
ATOM 1520 O O . SER A 1 190 ? -15.062 -20.625 -12.578 1 98.62 190 SER A O 1
ATOM 1522 N N . ILE A 1 191 ? -15.398 -19.391 -10.742 1 98.62 191 ILE A N 1
ATOM 1523 C CA . ILE A 1 191 ? -14.703 -20.312 -9.844 1 98.62 191 ILE A CA 1
ATOM 1524 C C . ILE A 1 191 ? -15.391 -21.672 -9.859 1 98.62 191 ILE A C 1
ATOM 1526 O O . ILE A 1 191 ? -14.734 -22.719 -9.969 1 98.62 191 ILE A O 1
ATOM 1530 N N . CYS A 1 192 ? -16.688 -21.688 -9.789 1 98.69 192 CYS A N 1
ATOM 1531 C CA . CYS A 1 192 ? -17.438 -22.938 -9.734 1 98.69 192 CYS A CA 1
ATOM 1532 C C . CYS A 1 192 ? -17.328 -23.703 -11.055 1 98.69 192 CYS A C 1
ATOM 1534 O O . CYS A 1 192 ? -17.297 -24.938 -11.062 1 98.69 192 CYS A O 1
ATOM 1536 N N . ASN A 1 193 ? -17.297 -22.969 -12.148 1 98.31 193 ASN A N 1
ATOM 1537 C CA . ASN A 1 193 ? -17.062 -23.609 -13.438 1 98.31 193 ASN A CA 1
ATOM 1538 C C . ASN A 1 193 ? -15.688 -24.281 -13.492 1 98.31 193 ASN A C 1
ATOM 1540 O O . ASN A 1 193 ? -15.562 -25.406 -13.977 1 98.31 193 ASN A O 1
ATOM 1544 N N . ALA A 1 194 ? -14.719 -23.578 -13.016 1 97.88 194 ALA A N 1
ATOM 1545 C CA . ALA A 1 194 ? -13.375 -24.156 -12.969 1 97.88 194 ALA A CA 1
ATOM 1546 C C . ALA A 1 194 ? -13.336 -25.375 -12.062 1 97.88 194 ALA A C 1
ATOM 1548 O O . ALA A 1 194 ? -12.703 -26.375 -12.383 1 97.88 194 ALA A O 1
ATOM 1549 N N . HIS A 1 195 ? -13.977 -25.266 -10.93 1 98.25 195 HIS A N 1
ATOM 1550 C CA . HIS A 1 195 ? -14.07 -26.391 -10.008 1 98.25 195 HIS A CA 1
ATOM 1551 C C . HIS A 1 195 ? -14.68 -27.609 -10.695 1 98.25 195 HIS A C 1
ATOM 1553 O O . HIS A 1 195 ? -14.125 -28.703 -10.617 1 98.25 195 HIS A O 1
ATOM 1559 N N . THR A 1 196 ? -15.773 -27.406 -11.359 1 97.62 196 THR A N 1
ATOM 1560 C CA . THR A 1 196 ? -16.453 -28.484 -12.047 1 97.62 196 THR A CA 1
ATOM 1561 C C . THR A 1 196 ? -15.562 -29.109 -13.109 1 97.62 196 THR A C 1
ATOM 1563 O O . THR A 1 196 ? -15.523 -30.344 -13.258 1 97.62 196 THR A O 1
ATOM 1566 N N . ALA A 1 197 ? -14.797 -28.375 -13.688 1 97 197 ALA A N 1
ATOM 1567 C CA . ALA A 1 197 ? -14 -28.812 -14.82 1 97 197 ALA A CA 1
ATOM 1568 C C . ALA A 1 197 ? -12.734 -29.531 -14.352 1 97 197 ALA A C 1
ATOM 1570 O O . ALA A 1 197 ? -12.242 -30.438 -15.023 1 97 197 ALA A O 1
ATOM 1571 N N . HIS A 1 198 ? -12.25 -29.109 -13.164 1 96.94 198 HIS A N 1
ATOM 1572 C CA . HIS A 1 198 ? -10.867 -29.516 -12.914 1 96.94 198 HIS A CA 1
ATOM 1573 C C . HIS A 1 198 ? -10.734 -30.203 -11.555 1 96.94 198 HIS A C 1
ATOM 1575 O O . HIS A 1 198 ? -9.719 -30.844 -11.281 1 96.94 198 HIS A O 1
ATOM 1581 N N . CYS A 1 199 ? -11.672 -29.969 -10.695 1 97.88 199 CYS A N 1
ATOM 1582 C CA . CYS A 1 199 ? -11.539 -30.516 -9.352 1 97.88 199 CYS A CA 1
ATOM 1583 C C . CYS A 1 199 ? -12.453 -31.719 -9.156 1 97.88 199 CYS A C 1
ATOM 1585 O O . CYS A 1 199 ? -13.641 -31.578 -8.867 1 97.88 199 CYS A O 1
ATOM 1587 N N . SER A 1 200 ? -11.898 -32.938 -9.297 1 95.38 200 SER A N 1
ATOM 1588 C CA . SER A 1 200 ? -12.656 -34.188 -9.172 1 95.38 200 SER A CA 1
ATOM 1589 C C . SER A 1 200 ? -11.961 -35.156 -8.219 1 95.38 200 SER A C 1
ATOM 1591 O O . SER A 1 200 ? -10.836 -34.906 -7.785 1 95.38 200 SER A O 1
ATOM 1593 N N . GLY A 1 201 ? -12.75 -36.125 -7.781 1 95.81 201 GLY A N 1
ATOM 1594 C CA . GLY A 1 201 ? -12.18 -37.125 -6.902 1 95.81 201 GLY A CA 1
ATOM 1595 C C . GLY A 1 201 ? -11.719 -36.562 -5.574 1 95.81 201 GLY A C 1
ATOM 1596 O O . GLY A 1 201 ? -12.477 -35.875 -4.883 1 95.81 201 GLY A O 1
ATOM 1597 N N . THR A 1 202 ? -10.43 -36.812 -5.258 1 95.19 202 THR A N 1
ATOM 1598 C CA . THR A 1 202 ? -9.867 -36.375 -3.975 1 95.19 202 THR A CA 1
ATOM 1599 C C . THR A 1 202 ? -9.719 -34.875 -3.916 1 95.19 202 THR A C 1
ATOM 1601 O O . THR A 1 202 ? -9.523 -34.312 -2.84 1 95.19 202 THR A O 1
ATOM 1604 N N . HIS A 1 203 ? -9.836 -34.219 -5.035 1 96.44 203 HIS A N 1
ATOM 1605 C CA . HIS A 1 203 ? -9.633 -32.781 -5.082 1 96.44 203 HIS A CA 1
ATOM 1606 C C . HIS A 1 203 ? -10.961 -32.031 -5.098 1 96.44 203 HIS A C 1
ATOM 1608 O O . HIS A 1 203 ? -10.984 -30.812 -5.098 1 96.44 203 HIS A O 1
ATOM 1614 N N . GLN A 1 204 ? -12.07 -32.812 -5.074 1 97.75 204 GLN A N 1
ATOM 1615 C CA . GLN A 1 204 ? -13.391 -32.219 -5.074 1 97.75 204 GLN A CA 1
ATOM 1616 C C . GLN A 1 204 ? -13.633 -31.406 -3.797 1 97.75 204 GLN A C 1
ATOM 1618 O O . GLN A 1 204 ? -13.344 -31.891 -2.697 1 97.75 204 GLN A O 1
ATOM 1623 N N . GLN A 1 205 ? -14.133 -30.188 -3.947 1 98.38 205 GLN A N 1
ATOM 1624 C CA . GLN A 1 205 ? -14.375 -29.312 -2.803 1 98.38 205 GLN A CA 1
ATOM 1625 C C . GLN A 1 205 ? -15.867 -29.172 -2.525 1 98.38 205 GLN A C 1
ATOM 1627 O O . GLN A 1 205 ? -16.266 -28.922 -1.386 1 98.38 205 GLN A O 1
ATOM 1632 N N . PHE A 1 206 ? -16.625 -29.312 -3.594 1 98.44 206 PHE A N 1
ATOM 1633 C CA . PHE A 1 206 ? -18.078 -29.141 -3.484 1 98.44 206 PHE A CA 1
ATOM 1634 C C . PHE A 1 206 ? -18.812 -30.281 -4.172 1 98.44 206 PHE A C 1
ATOM 1636 O O . PHE A 1 206 ? -18.344 -30.812 -5.18 1 98.44 206 PHE A O 1
ATOM 1643 N N . GLY A 1 207 ? -20 -30.547 -3.693 1 97.31 207 GLY A N 1
ATOM 1644 C CA . GLY A 1 207 ? -20.797 -31.625 -4.246 1 97.31 207 GLY A CA 1
ATOM 1645 C C . GLY A 1 207 ? -21.578 -31.234 -5.48 1 97.31 207 GLY A C 1
ATOM 1646 O O . GLY A 1 207 ? -22.016 -32.094 -6.25 1 97.31 207 GLY A O 1
ATOM 1647 N N . SER A 1 208 ? -21.781 -29.938 -5.648 1 97.31 208 SER A N 1
ATOM 1648 C CA . SER A 1 208 ? -22.531 -29.438 -6.797 1 97.31 208 SER A CA 1
ATOM 1649 C C . SER A 1 208 ? -22.172 -27.984 -7.094 1 97.31 208 SER A C 1
ATOM 1651 O O . SER A 1 208 ? -21.578 -27.297 -6.254 1 97.31 208 SER A O 1
ATOM 1653 N N . GLN A 1 209 ? -22.531 -27.594 -8.289 1 97.31 209 GLN A N 1
ATOM 1654 C CA . GLN A 1 209 ? -22.359 -26.203 -8.664 1 97.31 209 GLN A CA 1
ATOM 1655 C C . GLN A 1 209 ? -23.141 -25.281 -7.715 1 97.31 209 GLN A C 1
ATOM 1657 O O . GLN A 1 209 ? -22.656 -24.203 -7.359 1 97.31 209 GLN A O 1
ATOM 1662 N N . GLY A 1 210 ? -24.328 -25.656 -7.391 1 97.94 210 GLY A N 1
ATOM 1663 C CA . GLY A 1 210 ? -25.141 -24.891 -6.469 1 97.94 210 GLY A CA 1
ATOM 1664 C C . GLY A 1 210 ? -24.5 -24.719 -5.105 1 97.94 210 GLY A C 1
ATOM 1665 O O . GLY A 1 210 ? -24.531 -23.625 -4.539 1 97.94 210 GLY A O 1
ATOM 1666 N N . GLU A 1 211 ? -23.953 -25.781 -4.602 1 98.38 211 GLU A N 1
ATOM 1667 C CA . GLU A 1 211 ? -23.25 -25.719 -3.322 1 98.38 211 GLU A CA 1
ATOM 1668 C C . GLU A 1 211 ? -22.062 -24.781 -3.389 1 98.38 211 GLU A C 1
ATOM 1670 O O . GLU A 1 211 ? -21.828 -23.984 -2.465 1 98.38 211 GLU A O 1
ATOM 1675 N N . CYS A 1 212 ? -21.375 -24.891 -4.453 1 98.69 212 CYS A N 1
ATOM 1676 C CA . CYS A 1 212 ? -20.219 -24.031 -4.691 1 98.69 212 CYS A CA 1
ATOM 1677 C C . CYS A 1 212 ? -20.625 -22.562 -4.711 1 98.69 212 CYS A C 1
ATOM 1679 O O . CYS A 1 212 ? -20.062 -21.734 -3.979 1 98.69 212 CYS A O 1
ATOM 1681 N N . LEU A 1 213 ? -21.656 -22.219 -5.43 1 98.62 213 LEU A N 1
ATOM 1682 C CA . LEU A 1 213 ? -22.125 -20.844 -5.559 1 98.62 213 LEU A CA 1
ATOM 1683 C C . LEU A 1 213 ? -22.625 -20.312 -4.215 1 98.62 213 LEU A C 1
ATOM 1685 O O . LEU A 1 213 ? -22.344 -19.172 -3.859 1 98.62 213 LEU A O 1
ATOM 1689 N N . ASP A 1 214 ? -23.281 -21.172 -3.504 1 98.44 214 ASP A N 1
ATOM 1690 C CA . ASP A 1 214 ? -23.812 -20.766 -2.211 1 98.44 214 ASP A CA 1
ATOM 1691 C C . ASP A 1 214 ? -22.703 -20.422 -1.23 1 98.44 214 ASP A C 1
ATOM 1693 O O . ASP A 1 214 ? -22.766 -19.406 -0.543 1 98.44 214 ASP A O 1
ATOM 1697 N N . PHE A 1 215 ? -21.75 -21.234 -1.184 1 98.69 215 PHE A N 1
ATOM 1698 C CA . PHE A 1 215 ? -20.625 -20.984 -0.295 1 98.69 215 PHE A CA 1
ATOM 1699 C C . PHE A 1 215 ? -19.938 -19.672 -0.644 1 98.69 215 PHE A C 1
ATOM 1701 O O . PHE A 1 215 ? -19.703 -18.828 0.233 1 98.69 215 PHE A O 1
ATOM 1708 N N . LEU A 1 216 ? -19.672 -19.422 -1.983 1 98.69 216 LEU A N 1
ATOM 1709 C CA . LEU A 1 216 ? -18.844 -18.312 -2.434 1 98.69 216 LEU A CA 1
ATOM 1710 C C . LEU A 1 216 ? -19.609 -17 -2.371 1 98.69 216 LEU A C 1
ATOM 1712 O O . LEU A 1 216 ? -19.016 -15.922 -2.324 1 98.69 216 LEU A O 1
ATOM 1716 N N . THR A 1 217 ? -20.984 -17.047 -2.328 1 97.31 217 THR A N 1
ATOM 1717 C CA . THR A 1 217 ? -21.734 -15.805 -2.4 1 97.31 217 THR A CA 1
ATOM 1718 C C . THR A 1 217 ? -22.422 -15.508 -1.069 1 97.31 217 THR A C 1
ATOM 1720 O O . THR A 1 217 ? -22.75 -14.352 -0.78 1 97.31 217 THR A O 1
ATOM 1723 N N . ASN A 1 218 ? -22.562 -16.562 -0.209 1 96.31 218 ASN A N 1
ATOM 1724 C CA . ASN A 1 218 ? -23.359 -16.359 1 1 96.31 218 ASN A CA 1
ATOM 1725 C C . ASN A 1 218 ? -22.562 -16.688 2.256 1 96.31 218 ASN A C 1
ATOM 1727 O O . ASN A 1 218 ? -22.719 -16.047 3.289 1 96.31 218 ASN A O 1
ATOM 1731 N N . ASP A 1 219 ? -21.75 -17.703 2.176 1 97.19 219 ASP A N 1
ATOM 1732 C CA . ASP A 1 219 ? -21.094 -18.203 3.381 1 97.19 219 ASP A CA 1
ATOM 1733 C C . ASP A 1 219 ? -19.844 -17.391 3.697 1 97.19 219 ASP A C 1
ATOM 1735 O O . ASP A 1 219 ? -19.438 -17.297 4.855 1 97.19 219 ASP A O 1
ATOM 1739 N N . ILE A 1 220 ? -19.188 -16.859 2.672 1 96.88 220 ILE A N 1
ATOM 1740 C CA . ILE A 1 220 ? -17.984 -16.078 2.912 1 96.88 220 ILE A CA 1
ATOM 1741 C C . ILE A 1 220 ? -18.156 -14.664 2.361 1 96.88 220 ILE A C 1
ATOM 1743 O O . ILE A 1 220 ? -19.031 -14.422 1.514 1 96.88 220 ILE A O 1
ATOM 1747 N N . ARG A 1 221 ? -17.391 -13.75 2.857 1 94.56 221 ARG A N 1
ATOM 1748 C CA . ARG A 1 221 ? -17.438 -12.359 2.404 1 94.56 221 ARG A CA 1
ATOM 1749 C C . ARG A 1 221 ? -16.719 -12.203 1.067 1 94.56 221 ARG A C 1
ATOM 1751 O O . ARG A 1 221 ? -15.852 -13 0.723 1 94.56 221 ARG A O 1
ATOM 1758 N N . VAL A 1 222 ? -17.062 -11.172 0.309 1 95.69 222 VAL A N 1
ATOM 1759 C CA . VAL A 1 222 ? -16.375 -10.875 -0.946 1 95.69 222 VAL A CA 1
ATOM 1760 C C . VAL A 1 222 ? -14.914 -10.531 -0.671 1 95.69 222 VAL A C 1
ATOM 1762 O O . VAL A 1 222 ? -14.016 -11.047 -1.338 1 95.69 222 VAL A O 1
ATOM 1765 N N . GLY A 1 223 ? -14.711 -9.688 0.339 1 94.69 223 GLY A N 1
ATOM 1766 C CA . GLY A 1 223 ? -13.383 -9.258 0.727 1 94.69 223 GLY A CA 1
ATOM 1767 C C . GLY A 1 223 ? -13.062 -7.84 0.282 1 94.69 223 GLY A C 1
ATOM 1768 O O . GLY A 1 223 ? -13.609 -7.359 -0.711 1 94.69 223 GLY A O 1
ATOM 1769 N N . GLU A 1 224 ? -12.195 -7.215 1.057 1 93.62 224 GLU A N 1
ATOM 1770 C CA . GLU A 1 224 ? -11.641 -5.902 0.73 1 93.62 224 GLU A CA 1
ATOM 1771 C C . GLU A 1 224 ? -10.32 -6.035 -0.036 1 93.62 224 GLU A C 1
ATOM 1773 O O . GLU A 1 224 ? -9.758 -7.129 -0.123 1 93.62 224 GLU A O 1
ATOM 1778 N N . SER A 1 225 ? -9.836 -4.887 -0.527 1 94.44 225 SER A N 1
ATOM 1779 C CA . SER A 1 225 ? -8.656 -4.871 -1.381 1 94.44 225 SER A CA 1
ATOM 1780 C C . SER A 1 225 ? -7.441 -5.441 -0.653 1 94.44 225 SER A C 1
ATOM 1782 O O . SER A 1 225 ? -6.512 -5.945 -1.287 1 94.44 225 SER A O 1
ATOM 1784 N N . PHE A 1 226 ? -7.395 -5.449 0.644 1 95.44 226 PHE A N 1
ATOM 1785 C CA . PHE A 1 226 ? -6.238 -5.914 1.396 1 95.44 226 PHE A CA 1
ATOM 1786 C C . PHE A 1 226 ? -6.422 -7.359 1.837 1 95.44 226 PHE A C 1
ATOM 1788 O O . PHE A 1 226 ? -5.602 -7.895 2.588 1 95.44 226 PHE A O 1
ATOM 1795 N N . GLU A 1 227 ? -7.477 -8.023 1.353 1 96.69 227 GLU A N 1
ATOM 1796 C CA . GLU A 1 227 ? -7.816 -9.344 1.872 1 96.69 227 GLU A CA 1
ATOM 1797 C C . GLU A 1 227 ? -7.629 -10.422 0.807 1 96.69 227 GLU A C 1
ATOM 1799 O O . GLU A 1 227 ? -8.414 -11.367 0.731 1 96.69 227 GLU A O 1
ATOM 1804 N N . LEU A 1 228 ? -6.613 -10.297 0.023 1 96.56 228 LEU A N 1
ATOM 1805 C CA . LEU A 1 228 ? -6.395 -11.227 -1.083 1 96.56 228 LEU A CA 1
ATOM 1806 C C . LEU A 1 228 ? -5.785 -12.531 -0.584 1 96.56 228 LEU A C 1
ATOM 1808 O O . LEU A 1 228 ? -5.676 -13.5 -1.341 1 96.56 228 LEU A O 1
ATOM 1812 N N . GLY A 1 229 ? -5.414 -12.648 0.637 1 96.19 229 GLY A N 1
ATOM 1813 C CA . GLY A 1 229 ? -4.941 -13.875 1.261 1 96.19 229 GLY A CA 1
ATOM 1814 C C . GLY A 1 229 ? -5.801 -14.312 2.432 1 96.19 229 GLY A C 1
ATOM 1815 O O . GLY A 1 229 ? -5.355 -15.094 3.277 1 96.19 229 GLY A O 1
ATOM 1816 N N . MET A 1 230 ? -6.949 -13.75 2.533 1 97.06 230 MET A N 1
ATOM 1817 C CA . MET A 1 230 ? -7.852 -14.055 3.639 1 97.06 230 MET A CA 1
ATOM 1818 C C . MET A 1 230 ? -9.031 -14.891 3.162 1 97.06 230 MET A C 1
ATOM 1820 O O . MET A 1 230 ? -9.117 -15.234 1.981 1 97.06 230 MET A O 1
ATOM 1824 N N . ASP A 1 231 ? -9.914 -15.289 4.09 1 97.69 231 ASP A N 1
ATOM 1825 C CA . ASP A 1 231 ? -11.031 -16.172 3.775 1 97.69 231 ASP A CA 1
ATOM 1826 C C . ASP A 1 231 ? -12.125 -15.414 3.018 1 97.69 231 ASP A C 1
ATOM 1828 O O . ASP A 1 231 ? -13.18 -15.109 3.578 1 97.69 231 ASP A O 1
ATOM 1832 N N . THR A 1 232 ? -11.852 -15.156 1.71 1 98.12 232 THR A N 1
ATOM 1833 C CA . THR A 1 232 ? -12.734 -14.297 0.925 1 98.12 232 THR A CA 1
ATOM 1834 C C . THR A 1 232 ? -12.93 -14.859 -0.479 1 98.12 232 THR A C 1
ATOM 1836 O O . THR A 1 232 ? -12.148 -15.711 -0.924 1 98.12 232 THR A O 1
ATOM 1839 N N . LEU A 1 233 ? -13.938 -14.359 -1.165 1 98.5 233 LEU A N 1
ATOM 1840 C CA . LEU A 1 233 ? -14.172 -14.656 -2.572 1 98.5 233 LEU A CA 1
ATOM 1841 C C . LEU A 1 233 ? -13.016 -14.172 -3.436 1 98.5 233 LEU A C 1
ATOM 1843 O O . LEU A 1 233 ? -12.609 -14.859 -4.375 1 98.5 233 LEU A O 1
ATOM 1847 N N . LEU A 1 234 ? -12.453 -13 -3.121 1 97.69 234 LEU A N 1
ATOM 1848 C CA . LEU A 1 234 ? -11.359 -12.445 -3.91 1 97.69 234 LEU A CA 1
ATOM 1849 C C . LEU A 1 234 ? -10.141 -13.359 -3.873 1 97.69 234 LEU A C 1
ATOM 1851 O O . LEU A 1 234 ? -9.469 -13.555 -4.895 1 97.69 234 LEU A O 1
ATOM 1855 N N . CYS A 1 235 ? -9.844 -13.883 -2.709 1 97.69 235 CYS A N 1
ATOM 1856 C CA . CYS A 1 235 ? -8.727 -14.828 -2.613 1 97.69 235 CYS A CA 1
ATOM 1857 C C . CYS A 1 235 ? -8.961 -16.031 -3.504 1 97.69 235 CYS A C 1
ATOM 1859 O O . CYS A 1 235 ? -8.062 -16.453 -4.234 1 97.69 235 CYS A O 1
ATOM 1861 N N . ARG A 1 236 ? -10.18 -16.594 -3.461 1 98.31 236 ARG A N 1
ATOM 1862 C CA . ARG A 1 236 ? -10.516 -17.766 -4.273 1 98.31 236 ARG A CA 1
ATOM 1863 C C . ARG A 1 236 ? -10.406 -17.438 -5.762 1 98.31 236 ARG A C 1
ATOM 1865 O O . ARG A 1 236 ? -9.984 -18.281 -6.559 1 98.31 236 ARG A O 1
ATOM 1872 N N . SER A 1 237 ? -10.805 -16.203 -6.078 1 97.12 237 SER A N 1
ATOM 1873 C CA . SER A 1 237 ? -10.727 -15.789 -7.473 1 97.12 237 SER A CA 1
ATOM 1874 C C . SER A 1 237 ? -9.289 -15.789 -7.973 1 97.12 237 SER A C 1
ATOM 1876 O O . SER A 1 237 ? -9.016 -16.203 -9.102 1 97.12 237 SER A O 1
ATOM 1878 N N . VAL A 1 238 ? -8.367 -15.344 -7.203 1 94.94 238 VAL A N 1
ATOM 1879 C CA . VAL A 1 238 ? -6.953 -15.328 -7.562 1 94.94 238 VAL A CA 1
ATOM 1880 C C . VAL A 1 238 ? -6.461 -16.766 -7.773 1 94.94 238 VAL A C 1
ATOM 1882 O O . VAL A 1 238 ? -5.789 -17.047 -8.766 1 94.94 238 VAL A O 1
ATOM 1885 N N . HIS A 1 239 ? -6.91 -17.656 -6.977 1 95.88 239 HIS A N 1
ATOM 1886 C CA . HIS A 1 239 ? -6.41 -19.031 -7.016 1 95.88 239 HIS A CA 1
ATOM 1887 C C . HIS A 1 239 ? -7.086 -19.828 -8.125 1 95.88 239 HIS A C 1
ATOM 1889 O O . HIS A 1 239 ? -6.543 -20.828 -8.594 1 95.88 239 HIS A O 1
ATOM 1895 N N . GLU A 1 240 ? -8.242 -19.438 -8.523 1 97.06 240 GLU A N 1
ATOM 1896 C CA . GLU A 1 240 ? -8.93 -20.094 -9.633 1 97.06 240 GLU A CA 1
ATOM 1897 C C . GLU A 1 240 ? -8.023 -20.203 -10.859 1 97.06 240 GLU A C 1
ATOM 1899 O O . GLU A 1 240 ? -7.992 -21.234 -11.531 1 97.06 240 GLU A O 1
ATOM 1904 N N . ILE A 1 241 ? -7.316 -19.156 -11.102 1 92.94 241 ILE A N 1
ATOM 1905 C CA . ILE A 1 241 ? -6.531 -19.016 -12.32 1 92.94 241 ILE A CA 1
ATOM 1906 C C . ILE A 1 241 ? -5.527 -20.156 -12.422 1 92.94 241 ILE A C 1
ATOM 1908 O O . ILE A 1 241 ? -5.215 -20.625 -13.516 1 92.94 241 ILE A O 1
ATOM 1912 N N . MET A 1 242 ? -5.148 -20.688 -11.336 1 89.75 242 MET A N 1
ATOM 1913 C CA . MET A 1 242 ? -4.055 -21.656 -11.312 1 89.75 242 MET A CA 1
ATOM 1914 C C . MET A 1 242 ? -4.594 -23.078 -11.281 1 89.75 242 MET A C 1
ATOM 1916 O O . MET A 1 242 ? -3.834 -24.031 -11.43 1 89.75 242 MET A O 1
ATOM 1920 N N . ILE A 1 243 ? -5.816 -23.266 -11.141 1 92.81 243 ILE A N 1
ATOM 1921 C CA . ILE A 1 243 ? -6.418 -24.594 -10.953 1 92.81 243 ILE A CA 1
ATOM 1922 C C . ILE A 1 243 ? -6.117 -25.469 -12.172 1 92.81 243 ILE A C 1
ATOM 1924 O O . ILE A 1 243 ? -5.73 -26.625 -12.023 1 92.81 243 ILE A O 1
ATOM 1928 N N . GLN A 1 244 ? -6.258 -24.922 -13.312 1 87.44 244 GLN A N 1
ATOM 1929 C CA . GLN A 1 244 ? -6.129 -25.719 -14.523 1 87.44 244 GLN A CA 1
ATOM 1930 C C . GLN A 1 244 ? -4.711 -26.25 -14.68 1 87.44 244 GLN A C 1
ATOM 1932 O O . GLN A 1 244 ? -4.492 -27.25 -15.359 1 87.44 244 GLN A O 1
ATOM 1937 N N . TYR A 1 245 ? -3.793 -25.625 -14.023 1 83.62 245 TYR A N 1
ATOM 1938 C CA . TYR A 1 245 ? -2.402 -26.031 -14.203 1 83.62 245 TYR A CA 1
ATOM 1939 C C . TYR A 1 245 ? -1.992 -27.047 -13.148 1 83.62 245 TYR A C 1
ATOM 1941 O O . TYR A 1 245 ? -1.183 -27.938 -13.422 1 83.62 245 TYR A O 1
ATOM 1949 N N . ARG A 1 246 ? -2.516 -26.875 -11.953 1 89.31 246 ARG A N 1
ATOM 1950 C CA . ARG A 1 246 ? -2.186 -27.781 -10.859 1 89.31 246 ARG A CA 1
ATOM 1951 C C . ARG A 1 246 ? -3.387 -28 -9.945 1 89.31 246 ARG A C 1
ATOM 1953 O O . ARG A 1 246 ? -3.371 -27.594 -8.789 1 89.31 246 ARG A O 1
ATOM 1960 N N . PRO A 1 247 ? -4.258 -28.766 -10.398 1 93.69 247 PRO A N 1
ATOM 1961 C CA . PRO A 1 247 ? -5.473 -28.984 -9.609 1 93.69 247 PRO A CA 1
ATOM 1962 C C . PRO A 1 247 ? -5.195 -29.625 -8.258 1 93.69 247 PRO A C 1
ATOM 1964 O O . PRO A 1 247 ? -5.898 -29.344 -7.277 1 93.69 247 PRO A O 1
ATOM 1967 N N . ASP A 1 248 ? -4.184 -30.438 -8.156 1 93.06 248 ASP A N 1
ATOM 1968 C CA . ASP A 1 248 ? -3.859 -31.141 -6.922 1 93.06 248 ASP A CA 1
ATOM 1969 C C . ASP A 1 248 ? -3.428 -30.156 -5.828 1 93.06 248 ASP A C 1
ATOM 1971 O O . ASP A 1 248 ? -3.525 -30.469 -4.637 1 93.06 248 ASP A O 1
ATOM 1975 N N . VAL A 1 249 ? -3.02 -29 -6.262 1 89.94 249 VAL A N 1
ATOM 1976 C CA . VAL A 1 249 ? -2.555 -27.984 -5.312 1 89.94 249 VAL A CA 1
ATOM 1977 C C . VAL A 1 249 ? -3.641 -26.938 -5.105 1 89.94 249 VAL A C 1
ATOM 1979 O O . VAL A 1 249 ? -3.971 -26.594 -3.971 1 89.94 249 VAL A O 1
ATOM 1982 N N . HIS A 1 250 ? -4.266 -26.5 -6.156 1 94.25 250 HIS A N 1
ATOM 1983 C CA . HIS A 1 250 ? -5.016 -25.25 -6.102 1 94.25 250 HIS A CA 1
ATOM 1984 C C . HIS A 1 250 ? -6.5 -25.5 -5.855 1 94.25 250 HIS A C 1
ATOM 1986 O O . HIS A 1 250 ? -7.234 -24.594 -5.473 1 94.25 250 HIS A O 1
ATOM 1992 N N . CYS A 1 251 ? -6.977 -26.734 -6.07 1 97.94 251 CYS A N 1
ATOM 1993 C CA . CYS A 1 251 ? -8.383 -27.016 -5.801 1 97.94 251 CYS A CA 1
ATOM 1994 C C . CYS A 1 251 ? -8.727 -26.734 -4.34 1 97.94 251 CYS A C 1
ATOM 1996 O O . CYS A 1 251 ? -9.758 -26.141 -4.039 1 97.94 251 CYS A O 1
ATOM 1998 N N . ALA A 1 252 ? -7.859 -27.094 -3.451 1 97.44 252 ALA A N 1
ATOM 1999 C CA . ALA A 1 252 ? -8.133 -26.906 -2.029 1 97.44 252 ALA A CA 1
ATOM 2000 C C . ALA A 1 252 ? -8.211 -25.406 -1.691 1 97.44 252 ALA A C 1
ATOM 2002 O O . ALA A 1 252 ? -8.922 -25.016 -0.764 1 97.44 252 ALA A O 1
ATOM 2003 N N . HIS A 1 253 ? -7.551 -24.547 -2.457 1 96.88 253 HIS A N 1
ATOM 2004 C CA . HIS A 1 253 ? -7.484 -23.109 -2.16 1 96.88 253 HIS A CA 1
ATOM 2005 C C . HIS A 1 253 ? -8.82 -22.438 -2.416 1 96.88 253 HIS A C 1
ATOM 2007 O O . HIS A 1 253 ? -9.102 -21.375 -1.853 1 96.88 253 HIS A O 1
ATOM 2013 N N . ILE A 1 254 ? -9.648 -23.047 -3.225 1 98.25 254 ILE A N 1
ATOM 2014 C CA . ILE A 1 254 ? -10.938 -22.422 -3.496 1 98.25 254 ILE A CA 1
ATOM 2015 C C . ILE A 1 254 ? -12.023 -23.062 -2.629 1 98.25 254 ILE A C 1
ATOM 2017 O O . ILE A 1 254 ? -13.18 -22.641 -2.666 1 98.25 254 ILE A O 1
ATOM 2021 N N . GLY A 1 255 ? -11.664 -24.047 -1.861 1 98 255 GLY A N 1
ATOM 2022 C CA . GLY A 1 255 ? -12.602 -24.781 -1.032 1 98 255 GLY A CA 1
ATOM 2023 C C . GLY A 1 255 ? -12.961 -24.062 0.254 1 98 255 GLY A C 1
ATOM 2024 O O . GLY A 1 255 ? -12.516 -22.922 0.48 1 98 255 GLY A O 1
ATOM 2025 N N . ARG A 1 256 ? -13.742 -24.766 1.116 1 97.94 256 ARG A N 1
ATOM 2026 C CA . ARG A 1 256 ? -14.336 -24.188 2.314 1 97.94 256 ARG A CA 1
ATOM 2027 C C . ARG A 1 256 ? -13.266 -23.781 3.32 1 97.94 256 ARG A C 1
ATOM 2029 O O . ARG A 1 256 ? -13.383 -22.75 3.979 1 97.94 256 ARG A O 1
ATOM 2036 N N . ASP A 1 257 ? -12.242 -24.516 3.395 1 96.31 257 ASP A N 1
ATOM 2037 C CA . ASP A 1 257 ? -11.242 -24.234 4.414 1 96.31 257 ASP A CA 1
ATOM 2038 C C . ASP A 1 257 ? -10.133 -23.344 3.855 1 96.31 257 ASP A C 1
ATOM 2040 O O . ASP A 1 257 ? -9.242 -22.906 4.594 1 96.31 257 ASP A O 1
ATOM 2044 N N . GLY A 1 258 ? -10.086 -23.172 2.559 1 97.25 258 GLY A N 1
ATOM 2045 C CA . GLY A 1 258 ? -9.156 -22.25 1.925 1 97.25 258 GLY A CA 1
ATOM 2046 C C . GLY A 1 258 ? -7.777 -22.844 1.7 1 97.25 258 GLY A C 1
ATOM 2047 O O . GLY A 1 258 ? -6.871 -22.141 1.232 1 97.25 258 GLY A O 1
ATOM 2048 N N . GLY A 1 259 ? -7.625 -24.172 2.133 1 95.25 259 GLY A N 1
ATOM 2049 C CA . GLY A 1 259 ? -6.395 -24.906 1.86 1 95.25 259 GLY A CA 1
ATOM 2050 C C . GLY A 1 259 ? -5.16 -24.219 2.414 1 95.25 259 GLY A C 1
ATOM 2051 O O . GLY A 1 259 ? -4.102 -24.219 1.782 1 95.25 259 GLY A O 1
ATOM 2052 N N . GLN A 1 260 ? -5.281 -23.406 3.371 1 91.56 260 GLN A N 1
ATOM 2053 C CA . GLN A 1 260 ? -4.195 -22.734 4.086 1 91.56 260 GLN A CA 1
ATOM 2054 C C . GLN A 1 260 ? -3.695 -21.516 3.316 1 91.56 260 GLN A C 1
ATOM 2056 O O . GLN A 1 260 ? -2.748 -20.859 3.742 1 91.56 260 GLN A O 1
ATOM 2061 N N . MET A 1 261 ? -4.332 -21.219 2.219 1 93.56 261 MET A N 1
ATOM 2062 C CA . MET A 1 261 ? -3.938 -20.031 1.451 1 93.56 261 MET A CA 1
ATOM 2063 C C . MET A 1 261 ? -4.992 -18.938 1.557 1 93.56 261 MET A C 1
ATOM 2065 O O . MET A 1 261 ? -4.676 -17.75 1.454 1 93.56 261 MET A O 1
ATOM 2069 N N . CYS A 1 262 ? -6.227 -19.344 1.677 1 97 262 CYS A N 1
ATOM 2070 C CA . CYS A 1 262 ? -7.332 -18.406 1.81 1 97 262 CYS A CA 1
ATOM 2071 C C . CYS A 1 262 ? -8.031 -18.562 3.154 1 97 262 CYS A C 1
ATOM 2073 O O . CYS A 1 262 ? -9.133 -19.125 3.225 1 97 262 CYS A O 1
ATOM 2075 N N . ASP A 1 263 ? -7.418 -18.016 4.168 1 96.69 263 ASP A N 1
ATOM 2076 C CA . ASP A 1 263 ? -7.965 -18.125 5.52 1 96.69 263 ASP A CA 1
ATOM 2077 C C . ASP A 1 263 ? -7.594 -16.891 6.355 1 96.69 263 ASP A C 1
ATOM 2079 O O . ASP A 1 263 ? -6.789 -16.062 5.93 1 96.69 263 ASP A O 1
ATOM 2083 N N . ASP A 1 264 ? -8.188 -16.797 7.504 1 95.25 264 ASP A N 1
ATOM 2084 C CA . ASP A 1 264 ? -8 -15.617 8.352 1 95.25 264 ASP A CA 1
ATOM 2085 C C . ASP A 1 264 ? -7.023 -15.914 9.484 1 95.25 264 ASP A C 1
ATOM 2087 O O . ASP A 1 264 ? -7.18 -15.398 10.594 1 95.25 264 ASP A O 1
ATOM 2091 N N . THR A 1 265 ? -6.008 -16.781 9.258 1 94.94 265 THR A N 1
ATOM 2092 C CA . THR A 1 265 ? -5.156 -17.25 10.336 1 94.94 265 THR A CA 1
ATOM 2093 C C . THR A 1 265 ? -4.043 -16.25 10.633 1 94.94 265 THR A C 1
ATOM 2095 O O . THR A 1 265 ? -3.381 -16.344 11.672 1 94.94 265 THR A O 1
ATOM 2098 N N . ILE A 1 266 ? -3.791 -15.336 9.734 1 95.25 266 ILE A N 1
ATOM 2099 C CA . ILE A 1 266 ? -2.707 -14.383 9.938 1 95.25 266 ILE A CA 1
ATOM 2100 C C . ILE A 1 266 ? -3.277 -13.047 10.406 1 95.25 266 ILE A C 1
ATOM 2102 O O . ILE A 1 266 ? -3.977 -12.359 9.656 1 95.25 266 ILE A O 1
ATOM 2106 N N . SER A 1 267 ? -2.951 -12.648 11.617 1 95.5 267 SER A N 1
ATOM 2107 C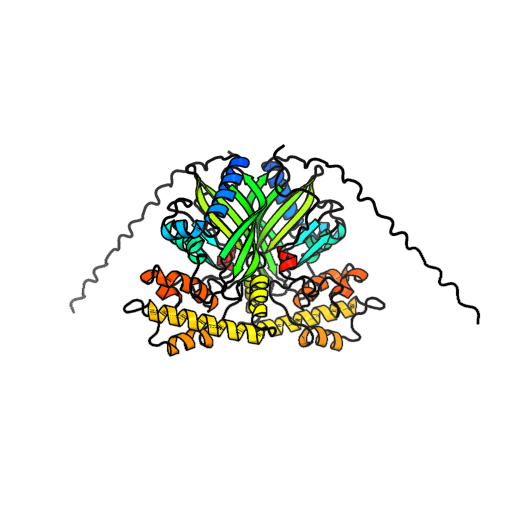 CA . SER A 1 267 ? -3.4 -11.375 12.164 1 95.5 267 SER A CA 1
ATOM 2108 C C . SER A 1 267 ? -2.574 -10.219 11.617 1 95.5 267 SER A C 1
ATOM 2110 O O . SER A 1 267 ? -1.51 -10.422 11.031 1 95.5 267 SER A O 1
ATOM 2112 N N . TYR A 1 268 ? -3.105 -9.008 11.852 1 96.81 268 TYR A N 1
ATOM 2113 C CA . TYR A 1 268 ? -2.332 -7.832 11.453 1 96.81 268 TYR A CA 1
ATOM 2114 C C . TYR A 1 268 ? -0.981 -7.809 12.164 1 96.81 268 TYR A C 1
ATOM 2116 O O . TYR A 1 268 ? 0.044 -7.512 11.547 1 96.81 268 TYR A O 1
ATOM 2124 N N . LEU A 1 269 ? -1.002 -8.039 13.438 1 96.88 269 LEU A N 1
ATOM 2125 C CA . LEU A 1 269 ? 0.228 -8.023 14.219 1 96.88 269 LEU A CA 1
ATOM 2126 C C . LEU A 1 269 ? 1.254 -8.992 13.648 1 96.88 269 LEU A C 1
ATOM 2128 O O . LEU A 1 269 ? 2.436 -8.656 13.531 1 96.88 269 LEU A O 1
ATOM 2132 N N . GLN A 1 270 ? 0.832 -10.148 13.266 1 95.69 270 GLN A N 1
ATOM 2133 C CA . GLN A 1 270 ? 1.728 -11.133 12.672 1 95.69 270 GLN A CA 1
ATOM 2134 C C . GLN A 1 270 ? 2.26 -10.656 11.328 1 95.69 270 GLN A C 1
ATOM 2136 O O . GLN A 1 270 ? 3.451 -10.797 11.039 1 95.69 270 GLN A O 1
ATOM 2141 N N . LYS A 1 271 ? 1.365 -10.117 10.57 1 96.25 271 LYS A N 1
ATOM 2142 C CA . LYS A 1 271 ? 1.752 -9.633 9.25 1 96.25 271 LYS A CA 1
ATOM 2143 C C . LYS A 1 271 ? 2.779 -8.508 9.352 1 96.25 271 LYS A C 1
ATOM 2145 O O . LYS A 1 271 ? 3.842 -8.57 8.727 1 96.25 271 LYS A O 1
ATOM 2150 N N . ALA A 1 272 ? 2.508 -7.523 10.164 1 96.5 272 ALA A N 1
ATOM 2151 C CA . ALA A 1 272 ? 3.334 -6.324 10.273 1 96.5 272 ALA A CA 1
ATOM 2152 C C . ALA A 1 272 ? 4.621 -6.609 11.039 1 96.5 272 ALA A C 1
ATOM 2154 O O . ALA A 1 272 ? 5.621 -5.906 10.875 1 96.5 272 ALA A O 1
ATOM 2155 N N . GLY A 1 273 ? 4.613 -7.633 11.859 1 95.31 273 GLY A N 1
ATOM 2156 C CA . GLY A 1 273 ? 5.758 -7.922 12.711 1 95.31 273 GLY A CA 1
ATOM 2157 C C . GLY A 1 273 ? 6.609 -9.07 12.195 1 95.31 273 GLY A C 1
ATOM 2158 O O . GLY A 1 273 ? 7.629 -9.414 12.797 1 95.31 273 GLY A O 1
ATOM 2159 N N . GLU A 1 274 ? 6.305 -9.578 11.117 1 93.56 274 GLU A N 1
ATOM 2160 C CA . GLU A 1 274 ? 6.934 -10.812 10.648 1 93.56 274 GLU A CA 1
ATOM 2161 C C . GLU A 1 274 ? 8.375 -10.562 10.211 1 93.56 274 GLU A C 1
ATOM 2163 O O . GLU A 1 274 ? 8.672 -9.531 9.609 1 93.56 274 GLU A O 1
ATOM 2168 N N . VAL A 1 275 ? 9.219 -11.492 10.609 1 93.31 275 VAL A N 1
ATOM 2169 C CA . VAL A 1 275 ? 10.555 -11.609 10.047 1 93.31 275 VAL A CA 1
ATOM 2170 C C . VAL A 1 275 ? 10.609 -12.797 9.086 1 93.31 275 VAL A C 1
ATOM 2172 O O . VAL A 1 275 ? 10.875 -13.93 9.492 1 93.31 275 VAL A O 1
ATOM 2175 N N . TYR A 1 276 ? 10.391 -12.516 7.918 1 95.25 276 TYR A N 1
ATOM 2176 C CA . TYR A 1 276 ? 10.141 -13.562 6.93 1 95.25 276 TYR A CA 1
ATOM 2177 C C . TYR A 1 276 ? 11.383 -13.82 6.086 1 95.25 276 TYR A C 1
ATOM 2179 O O . TYR A 1 276 ? 11.75 -14.969 5.832 1 95.25 276 TYR A O 1
ATOM 2187 N N . PHE A 1 277 ? 12.078 -12.797 5.699 1 96.94 277 PHE A N 1
ATOM 2188 C CA . PHE A 1 277 ? 13.172 -12.914 4.75 1 96.94 277 PHE A CA 1
ATOM 2189 C C . PHE A 1 277 ? 14.469 -13.281 5.461 1 96.94 277 PHE A C 1
ATOM 2191 O O . PHE A 1 277 ? 14.906 -12.578 6.371 1 96.94 277 PHE A O 1
ATOM 2198 N N . THR A 1 278 ? 15.156 -14.32 4.977 1 96.12 278 THR A N 1
ATOM 2199 C CA . THR A 1 278 ? 16.375 -14.773 5.652 1 96.12 278 THR A CA 1
ATOM 2200 C C . THR A 1 278 ? 17.484 -15.031 4.645 1 96.12 278 THR A C 1
ATOM 2202 O O . THR A 1 278 ? 18.641 -15.25 5.023 1 96.12 278 THR A O 1
ATOM 2205 N N . ASN A 1 279 ? 17.172 -15.008 3.389 1 95.81 279 ASN A N 1
ATOM 2206 C CA . ASN A 1 279 ? 18.141 -15.414 2.383 1 95.81 279 ASN A CA 1
ATOM 2207 C C . ASN A 1 279 ? 19.25 -14.367 2.209 1 95.81 279 ASN A C 1
ATOM 2209 O O . ASN A 1 279 ? 20.359 -14.695 1.819 1 95.81 279 ASN A O 1
ATOM 2213 N N . SER A 1 280 ? 18.953 -13.141 2.398 1 95.06 280 SER A N 1
ATOM 2214 C CA . SER A 1 280 ? 19.891 -12.023 2.297 1 95.06 280 SER A CA 1
ATOM 2215 C C . SER A 1 280 ? 19.453 -10.859 3.189 1 95.06 280 SER A C 1
ATOM 2217 O O . SER A 1 280 ? 18.266 -10.555 3.291 1 95.06 280 SER A O 1
ATOM 2219 N N . PRO A 1 281 ? 20.469 -10.211 3.807 1 95.44 281 PRO A N 1
ATOM 2220 C CA . PRO A 1 281 ? 20.078 -9.023 4.559 1 95.44 281 PRO A CA 1
ATOM 2221 C C . PRO A 1 281 ? 19.531 -7.91 3.66 1 95.44 281 PRO A C 1
ATOM 2223 O O . PRO A 1 281 ? 20 -7.73 2.537 1 95.44 281 PRO A O 1
ATOM 2226 N N . TRP A 1 282 ? 18.547 -7.176 4.152 1 96.94 282 TRP A N 1
ATOM 2227 C CA . TRP A 1 282 ? 17.984 -6.047 3.432 1 96.94 282 TRP A CA 1
ATOM 2228 C C . TRP A 1 282 ? 18.766 -4.766 3.715 1 96.94 282 TRP A C 1
ATOM 2230 O O . TRP A 1 282 ? 18.516 -3.734 3.084 1 96.94 282 TRP A O 1
ATOM 2240 N N . ILE A 1 283 ? 19.578 -4.754 4.648 1 95.69 283 ILE A N 1
ATOM 2241 C CA . ILE A 1 283 ? 20.5 -3.678 4.977 1 95.69 283 ILE A CA 1
ATOM 2242 C C . ILE A 1 283 ? 21.938 -4.211 4.965 1 95.69 283 ILE A C 1
ATOM 2244 O O . ILE A 1 283 ? 22.297 -5.074 5.77 1 95.69 283 ILE A O 1
ATOM 2248 N N . PRO A 1 284 ? 22.703 -3.619 4.004 1 86.12 284 PRO A N 1
ATOM 2249 C CA . PRO A 1 284 ? 24.062 -4.145 3.908 1 86.12 284 PRO A CA 1
ATOM 2250 C C . PRO A 1 284 ? 24.859 -3.984 5.207 1 86.12 284 PRO A C 1
ATOM 2252 O O . PRO A 1 284 ? 24.672 -3 5.93 1 86.12 284 PRO A O 1
ATOM 2255 N N . THR A 1 285 ? 25.5 -5.07 5.723 1 68.69 285 THR A N 1
ATOM 2256 C CA . THR A 1 285 ? 26.406 -4.977 6.871 1 68.69 285 THR A CA 1
ATOM 2257 C C . THR A 1 285 ? 27.719 -4.32 6.473 1 68.69 285 THR A C 1
ATOM 2259 O O . THR A 1 285 ? 28.188 -4.496 5.348 1 68.69 285 THR A O 1
ATOM 2262 N N . THR A 1 286 ? 27.953 -3.033 6.598 1 53.81 286 THR A N 1
ATOM 2263 C CA . THR A 1 286 ? 29.266 -2.438 6.316 1 53.81 286 THR A CA 1
ATOM 2264 C C . THR A 1 286 ? 30.375 -3.428 6.621 1 53.81 286 THR A C 1
ATOM 2266 O O . THR A 1 286 ? 30.453 -3.984 7.719 1 53.81 286 THR A O 1
ATOM 2269 N N . GLY A 1 287 ? 30.688 -4.34 5.742 1 39.78 287 GLY A N 1
ATOM 2270 C CA . GLY A 1 287 ? 32.062 -4.758 5.914 1 39.78 287 GLY A CA 1
ATOM 2271 C C . GLY A 1 287 ? 33.062 -3.604 5.875 1 39.78 287 GLY A C 1
ATOM 2272 O O . GLY A 1 287 ? 32.719 -2.525 5.371 1 39.78 287 GLY A O 1
ATOM 2273 N N . MET B 1 1 ? -28.781 56.844 -27.797 1 32.34 1 MET B N 1
ATOM 2274 C CA . MET B 1 1 ? -28.469 55.438 -27.953 1 32.34 1 MET B CA 1
ATOM 2275 C C . MET B 1 1 ? -26.969 55.188 -27.781 1 32.34 1 MET B C 1
ATOM 2277 O O . MET B 1 1 ? -26.219 55.188 -28.75 1 32.34 1 MET B O 1
ATOM 2281 N N . HIS B 1 2 ? -26.312 55.781 -26.781 1 38.75 2 HIS B N 1
ATOM 2282 C CA . HIS B 1 2 ? -24.875 55.844 -26.531 1 38.75 2 HIS B CA 1
ATOM 2283 C C . HIS B 1 2 ? -24.344 54.438 -26.172 1 38.75 2 HIS B C 1
ATOM 2285 O O . HIS B 1 2 ? -24.875 53.781 -25.297 1 38.75 2 HIS B O 1
ATOM 2291 N N . LEU B 1 3 ? -23.766 53.75 -27.172 1 43.28 3 LEU B N 1
ATOM 2292 C CA . LEU B 1 3 ? -23.156 52.438 -27.109 1 43.28 3 LEU B CA 1
ATOM 2293 C C . LEU B 1 3 ? -22 52.406 -26.109 1 43.28 3 LEU B C 1
ATOM 2295 O O . LEU B 1 3 ? -21.078 53.219 -26.188 1 43.28 3 LEU B O 1
ATOM 2299 N N . PRO B 1 4 ? -22.203 51.781 -24.891 1 43.34 4 PRO B N 1
ATOM 2300 C CA . PRO B 1 4 ? -21.141 51.75 -23.875 1 43.34 4 PRO B CA 1
ATOM 2301 C C . PRO B 1 4 ? -19.891 51.031 -24.375 1 43.34 4 PRO B C 1
ATOM 2303 O O . PRO B 1 4 ? -19.984 50.062 -25.141 1 43.34 4 PRO B O 1
ATOM 2306 N N . ARG B 1 5 ? -18.781 51.781 -24.547 1 40.59 5 ARG B N 1
ATOM 2307 C CA . ARG B 1 5 ? -17.453 51.281 -24.891 1 40.59 5 ARG B CA 1
ATOM 2308 C C . ARG B 1 5 ? -17.031 50.156 -23.969 1 40.59 5 ARG B C 1
ATOM 2310 O O . ARG B 1 5 ? -17 50.312 -22.75 1 40.59 5 ARG B O 1
ATOM 2317 N N . LEU B 1 6 ? -17.188 48.875 -24.359 1 38.12 6 LEU B N 1
ATOM 2318 C CA . LEU B 1 6 ? -16.703 47.688 -23.688 1 38.12 6 LEU B CA 1
ATOM 2319 C C . LEU B 1 6 ? -15.18 47.719 -23.562 1 38.12 6 LEU B C 1
ATOM 2321 O O . LEU B 1 6 ? -14.469 47.719 -24.578 1 38.12 6 LEU B O 1
ATOM 2325 N N . ALA B 1 7 ? -14.617 48.312 -22.5 1 37.53 7 ALA B N 1
ATOM 2326 C CA . ALA B 1 7 ? -13.172 48.281 -22.25 1 37.53 7 ALA B CA 1
ATOM 2327 C C . ALA B 1 7 ? -12.672 46.844 -22.109 1 37.53 7 ALA B C 1
ATOM 2329 O O . ALA B 1 7 ? -13.164 46.094 -21.266 1 37.53 7 ALA B O 1
ATOM 2330 N N . ILE B 1 8 ? -12.133 46.344 -23.156 1 37.97 8 ILE B N 1
ATOM 2331 C CA . ILE B 1 8 ? -11.461 45.062 -23.203 1 37.97 8 ILE B CA 1
ATOM 2332 C C . ILE B 1 8 ? -10.273 45.062 -22.25 1 37.97 8 ILE B C 1
ATOM 2334 O O . ILE B 1 8 ? -9.336 45.844 -22.406 1 37.97 8 ILE B O 1
ATOM 2338 N N . PHE B 1 9 ? -10.539 44.719 -20.969 1 34.19 9 PHE B N 1
ATOM 2339 C CA . PHE B 1 9 ? -9.422 44.531 -20.047 1 34.19 9 PHE B CA 1
ATOM 2340 C C . PHE B 1 9 ? -8.5 43.406 -20.531 1 34.19 9 PHE B C 1
ATOM 2342 O O . PHE B 1 9 ? -8.93 42.281 -20.672 1 34.19 9 PHE B O 1
ATOM 2349 N N . ILE B 1 10 ? -7.465 43.781 -21.281 1 35.22 10 ILE B N 1
ATOM 2350 C CA . ILE B 1 10 ? -6.41 42.875 -21.656 1 35.22 10 ILE B CA 1
ATOM 2351 C C . ILE B 1 10 ? -5.656 42.406 -20.422 1 35.22 10 ILE B C 1
ATOM 2353 O O . ILE B 1 10 ? -4.992 43.188 -19.75 1 35.22 10 ILE B O 1
ATOM 2357 N N . ALA B 1 11 ? -6.133 41.344 -19.797 1 32.34 11 ALA B N 1
ATOM 2358 C CA . ALA B 1 11 ? -5.359 40.688 -18.75 1 32.34 11 ALA B CA 1
ATOM 2359 C C . ALA B 1 11 ? -4.012 40.219 -19.281 1 32.34 11 ALA B C 1
ATOM 2361 O O . ALA B 1 11 ? -3.959 39.344 -20.156 1 32.34 11 ALA B O 1
ATOM 2362 N N . CYS B 1 12 ? -3.043 41.094 -19.25 1 32.53 12 CYS B N 1
ATOM 2363 C CA . CYS B 1 12 ? -1.684 40.625 -19.516 1 32.53 12 CYS B CA 1
ATOM 2364 C C . CYS B 1 12 ? -1.313 39.469 -18.609 1 32.53 12 CYS B C 1
ATOM 2366 O O . CYS B 1 12 ? -1.227 39.625 -17.391 1 32.53 12 CYS B O 1
ATOM 2368 N N . VAL B 1 13 ? -1.703 38.219 -19.031 1 37.38 13 VAL B N 1
ATOM 2369 C CA . VAL B 1 13 ? -1.134 37.062 -18.391 1 37.38 13 VAL B CA 1
ATOM 2370 C C . VAL B 1 13 ? 0.39 37.156 -18.391 1 37.38 13 VAL B C 1
ATOM 2372 O O . VAL B 1 13 ? 1.02 37.156 -19.453 1 37.38 13 VAL B O 1
ATOM 2375 N N . ALA B 1 14 ? 0.97 37.875 -17.359 1 37.47 14 ALA B N 1
ATOM 2376 C CA . ALA B 1 14 ? 2.416 37.781 -17.172 1 37.47 14 ALA B CA 1
ATOM 2377 C C . ALA B 1 14 ? 2.873 36.312 -17.203 1 37.47 14 ALA B C 1
ATOM 2379 O O . ALA B 1 14 ? 2.375 35.5 -16.438 1 37.47 14 ALA B O 1
ATOM 2380 N N . ALA B 1 15 ? 3.332 35.844 -18.344 1 37.75 15 ALA B N 1
ATOM 2381 C CA . ALA B 1 15 ? 4.105 34.594 -18.422 1 37.75 15 ALA B CA 1
ATOM 2382 C C . ALA B 1 15 ? 5.211 34.594 -17.359 1 37.75 15 ALA B C 1
ATOM 2384 O O . ALA B 1 15 ? 6.16 35.375 -17.438 1 37.75 15 ALA B O 1
ATOM 2385 N N . HIS B 1 16 ? 4.848 34.219 -16.172 1 34.19 16 HIS B N 1
ATOM 2386 C CA . HIS B 1 16 ? 5.992 33.938 -15.32 1 34.19 16 HIS B CA 1
ATOM 2387 C C . HIS B 1 16 ? 6.965 33 -16.031 1 34.19 16 HIS B C 1
ATOM 2389 O O . HIS B 1 16 ? 6.586 31.891 -16.453 1 34.19 16 HIS B O 1
ATOM 2395 N N . THR B 1 17 ? 7.93 33.594 -16.703 1 35.62 17 THR B N 1
ATOM 2396 C CA . THR B 1 17 ? 9.047 32.781 -17.141 1 35.62 17 THR B CA 1
ATOM 2397 C C . THR B 1 17 ? 9.5 31.844 -16.031 1 35.62 17 THR B C 1
ATOM 2399 O O . THR B 1 17 ? 9.727 32.281 -14.898 1 35.62 17 THR B O 1
ATOM 2402 N N . ALA B 1 18 ? 9.055 30.641 -16.078 1 35.84 18 ALA B N 1
ATOM 2403 C CA . ALA B 1 18 ? 9.727 29.641 -15.25 1 35.84 18 ALA B CA 1
ATOM 2404 C C . ALA B 1 18 ? 11.242 29.812 -15.305 1 35.84 18 ALA B C 1
ATOM 2406 O O . ALA B 1 18 ? 11.836 29.781 -16.391 1 35.84 18 ALA B O 1
ATOM 2407 N N . ASP B 1 19 ? 11.805 30.703 -14.562 1 31.38 19 ASP B N 1
ATOM 2408 C CA . ASP B 1 19 ? 13.258 30.656 -14.461 1 31.38 19 ASP B CA 1
ATOM 2409 C C . ASP B 1 19 ? 13.773 29.234 -14.641 1 31.38 19 ASP B C 1
ATOM 2411 O O . ASP B 1 19 ? 13.219 28.297 -14.07 1 31.38 19 ASP B O 1
ATOM 2415 N N . ALA B 1 20 ? 14.461 29 -15.617 1 36.12 20 ALA B N 1
ATOM 2416 C CA . ALA B 1 20 ? 15.25 27.797 -15.812 1 36.12 20 ALA B CA 1
ATOM 2417 C C . ALA B 1 20 ? 15.953 27.391 -14.516 1 36.12 20 ALA B C 1
ATOM 2419 O O . ALA B 1 20 ? 16.875 28.078 -14.062 1 36.12 20 ALA B O 1
ATOM 2420 N N . ARG B 1 21 ? 15.055 26.812 -13.531 1 39.59 21 ARG B N 1
ATOM 2421 C CA . ARG B 1 21 ? 15.742 26.297 -12.352 1 39.59 21 ARG B CA 1
ATOM 2422 C C . ARG B 1 21 ? 17.172 25.875 -12.68 1 39.59 21 ARG B C 1
ATOM 2424 O O . ARG B 1 21 ? 17.406 25.203 -13.688 1 39.59 21 ARG B O 1
ATOM 2431 N N . GLU B 1 22 ? 18.141 26.516 -12.289 1 39.06 22 GLU B N 1
ATOM 2432 C CA . GLU B 1 22 ? 19.547 26.125 -12.367 1 39.06 22 GLU B CA 1
ATOM 2433 C C . GLU B 1 22 ? 19.719 24.609 -12.266 1 39.06 22 GLU B C 1
ATOM 2435 O O . GLU B 1 22 ? 19.141 23.984 -11.375 1 39.06 22 GLU B O 1
ATOM 2440 N N . ASN B 1 23 ? 19.844 23.891 -13.289 1 44.56 23 ASN B N 1
ATOM 2441 C CA . ASN B 1 23 ? 20.266 22.5 -13.367 1 44.56 23 ASN B CA 1
ATOM 2442 C C . ASN B 1 23 ? 21.172 22.109 -12.203 1 44.56 23 ASN B C 1
ATOM 2444 O O . ASN B 1 23 ? 22.391 22.094 -12.344 1 44.56 23 ASN B O 1
ATOM 2448 N N . THR B 1 24 ? 20.938 22.656 -11.055 1 53.91 24 THR B N 1
ATOM 2449 C CA . THR B 1 24 ? 21.844 22.281 -9.984 1 53.91 24 THR B CA 1
ATOM 2450 C C . THR B 1 24 ? 21.906 20.766 -9.828 1 53.91 24 THR B C 1
ATOM 2452 O O . THR B 1 24 ? 20.875 20.109 -9.688 1 53.91 24 THR B O 1
ATOM 2455 N N . THR B 1 25 ? 22.984 20.125 -10.258 1 71.75 25 THR B N 1
ATOM 2456 C CA . THR B 1 25 ? 23.344 18.719 -10.125 1 71.75 25 THR B CA 1
ATOM 2457 C C . THR B 1 25 ? 23.047 18.219 -8.719 1 71.75 25 THR B C 1
ATOM 2459 O O . THR B 1 25 ? 23.422 18.859 -7.73 1 71.75 25 THR B O 1
AT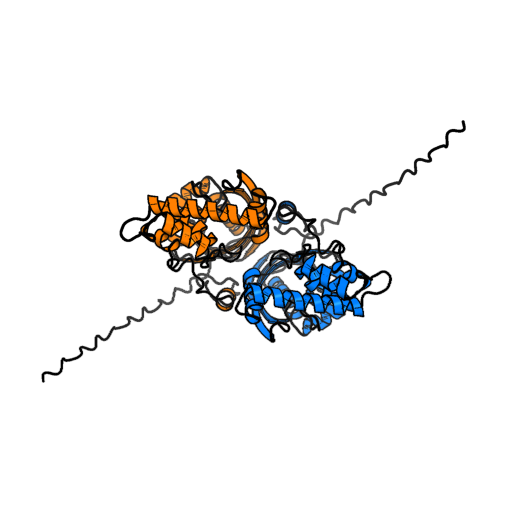OM 2462 N N . ALA B 1 26 ? 22.188 17.234 -8.547 1 87.06 26 ALA B N 1
ATOM 2463 C CA . ALA B 1 26 ? 21.891 16.609 -7.258 1 87.06 26 ALA B CA 1
ATOM 2464 C C . ALA B 1 26 ? 23.188 16.266 -6.516 1 87.06 26 ALA B C 1
ATOM 2466 O O . ALA B 1 26 ? 24.156 15.82 -7.121 1 87.06 26 ALA B O 1
ATOM 2467 N N . PRO B 1 27 ? 23.234 16.594 -5.262 1 94.75 27 PRO B N 1
ATOM 2468 C CA . PRO B 1 27 ? 24.422 16.203 -4.5 1 94.75 27 PRO B CA 1
ATOM 2469 C C . PRO B 1 27 ? 24.609 14.695 -4.43 1 94.75 27 PRO B C 1
ATOM 2471 O O . PRO B 1 27 ? 23.688 13.938 -4.707 1 94.75 27 PRO B O 1
ATOM 2474 N N . THR B 1 28 ? 25.859 14.312 -4.133 1 95.81 28 THR B N 1
ATOM 2475 C CA . THR B 1 28 ? 26.172 12.898 -3.932 1 95.81 28 THR B CA 1
ATOM 2476 C C . THR B 1 28 ? 26.531 12.633 -2.475 1 95.81 28 THR B C 1
ATOM 2478 O O . THR B 1 28 ? 27.453 13.25 -1.936 1 95.81 28 THR B O 1
ATOM 2481 N N . PHE B 1 29 ? 25.797 11.758 -1.856 1 97.12 29 PHE B N 1
ATOM 2482 C CA . PHE B 1 29 ? 26.062 11.273 -0.508 1 97.12 29 PHE B CA 1
ATOM 2483 C C . PHE B 1 29 ? 26.516 9.82 -0.535 1 97.12 29 PHE B C 1
ATOM 2485 O O . PHE B 1 29 ? 26.156 9.062 -1.44 1 97.12 29 PHE B O 1
ATOM 2492 N N . SER B 1 30 ? 27.297 9.484 0.477 1 95.94 30 SER B N 1
ATOM 2493 C CA . SER B 1 30 ? 27.609 8.062 0.665 1 95.94 30 SER B CA 1
ATOM 2494 C C . SER B 1 30 ? 26.391 7.305 1.198 1 95.94 30 SER B C 1
ATOM 2496 O O . SER B 1 30 ? 25.453 7.91 1.721 1 95.94 30 SER B O 1
ATOM 2498 N N . TYR B 1 31 ? 26.453 6 1.068 1 96.5 31 TYR B N 1
ATOM 2499 C CA . TYR B 1 31 ? 25.438 5.133 1.634 1 96.5 31 TYR B CA 1
ATOM 2500 C C . TYR B 1 31 ? 25.234 5.41 3.119 1 96.5 31 TYR B C 1
ATOM 2502 O O . TYR B 1 31 ? 24.109 5.555 3.588 1 96.5 31 TYR B O 1
ATOM 2510 N N . ALA B 1 32 ? 26.344 5.469 3.867 1 97.06 32 ALA B N 1
ATOM 2511 C CA . ALA B 1 32 ? 26.297 5.688 5.312 1 97.06 32 ALA B CA 1
ATOM 2512 C C . ALA B 1 32 ? 25.672 7.039 5.641 1 97.06 32 ALA B C 1
ATOM 2514 O O . ALA B 1 32 ? 24.922 7.16 6.609 1 97.06 32 ALA B O 1
ATOM 2515 N N . GLN B 1 33 ? 25.984 8.008 4.867 1 98.06 33 GLN B N 1
ATOM 2516 C CA . GLN B 1 33 ? 25.406 9.328 5.082 1 98.06 33 GLN B CA 1
ATOM 2517 C C . GLN B 1 33 ? 23.906 9.32 4.852 1 98.06 33 GLN B C 1
ATOM 2519 O O . GLN B 1 33 ? 23.141 9.906 5.629 1 98.06 33 GLN B O 1
ATOM 2524 N N . LEU B 1 34 ? 23.469 8.664 3.789 1 98.44 34 LEU B N 1
ATOM 2525 C CA . LEU B 1 34 ? 22.047 8.586 3.502 1 98.44 34 LEU B CA 1
ATOM 2526 C C . LEU B 1 34 ? 21.328 7.789 4.574 1 98.44 34 LEU B C 1
ATOM 2528 O O . LEU B 1 34 ? 20.188 8.109 4.934 1 98.44 34 LEU B O 1
ATOM 2532 N N . PHE B 1 35 ? 21.922 6.766 5.043 1 98.5 35 PHE B N 1
ATOM 2533 C CA . PHE B 1 35 ? 21.344 5.992 6.137 1 98.5 35 PHE B CA 1
ATOM 2534 C C . PHE B 1 35 ? 21.188 6.855 7.387 1 98.5 35 PHE B C 1
ATOM 2536 O O . PHE B 1 35 ? 20.172 6.785 8.07 1 98.5 35 PHE B O 1
ATOM 2543 N N . GLU B 1 36 ? 22.172 7.652 7.672 1 98.25 36 GLU B N 1
ATOM 2544 C CA . GLU B 1 36 ? 22.094 8.57 8.805 1 98.25 36 GLU B CA 1
ATOM 2545 C C . GLU B 1 36 ? 20.969 9.594 8.617 1 98.25 36 GLU B C 1
ATOM 2547 O O . GLU B 1 36 ? 20.25 9.898 9.562 1 98.25 36 GLU B O 1
ATOM 2552 N N . LEU B 1 37 ? 20.875 10.156 7.422 1 98.75 37 LEU B N 1
ATOM 2553 C CA . LEU B 1 37 ? 19.812 11.125 7.121 1 98.75 37 LEU B CA 1
ATOM 2554 C C . LEU B 1 37 ? 18.438 10.492 7.289 1 98.75 37 LEU B C 1
ATOM 2556 O O . LEU B 1 37 ? 17.531 11.125 7.836 1 98.75 37 LEU B O 1
ATOM 2560 N N . GLN B 1 38 ? 18.312 9.281 6.809 1 98.62 38 GLN B N 1
ATOM 2561 C CA . GLN B 1 38 ? 17.062 8.547 6.992 1 98.62 38 GLN B CA 1
ATOM 2562 C C . GLN B 1 38 ? 16.75 8.375 8.477 1 98.62 38 GLN B C 1
ATOM 2564 O O . GLN B 1 38 ? 15.609 8.602 8.898 1 98.62 38 GLN B O 1
ATOM 2569 N N . ASN B 1 39 ? 17.688 7.988 9.242 1 98.56 39 ASN B N 1
ATOM 2570 C CA . ASN B 1 39 ? 17.5 7.812 10.672 1 98.56 39 ASN B CA 1
ATOM 2571 C C . ASN B 1 39 ? 17.172 9.133 11.367 1 98.56 39 ASN B C 1
ATOM 2573 O O . ASN B 1 39 ? 16.391 9.172 12.312 1 98.56 39 ASN B O 1
ATOM 2577 N N . GLU B 1 40 ? 17.797 10.164 10.922 1 98.5 40 GLU B N 1
ATOM 2578 C CA . GLU B 1 40 ? 17.516 11.477 11.484 1 98.5 40 GLU B CA 1
ATOM 2579 C C . GLU B 1 40 ? 16.047 11.859 11.305 1 98.5 40 GLU B C 1
ATOM 2581 O O . GLU B 1 40 ? 15.43 12.406 12.211 1 98.5 40 GLU B O 1
ATOM 2586 N N . PHE B 1 41 ? 15.516 11.609 10.164 1 98.75 41 PHE B N 1
ATOM 2587 C CA . PHE B 1 41 ? 14.094 11.859 9.945 1 98.75 41 PHE B CA 1
ATOM 2588 C C . PHE B 1 41 ? 13.25 11.141 10.992 1 98.75 41 PHE B C 1
ATOM 2590 O O . PHE B 1 41 ? 12.375 11.742 11.617 1 98.75 41 PHE B O 1
ATOM 2597 N N . TRP B 1 42 ? 13.5 9.875 11.164 1 98.75 42 TRP B N 1
ATOM 2598 C CA . TRP B 1 42 ? 12.672 9.086 12.078 1 98.75 42 TR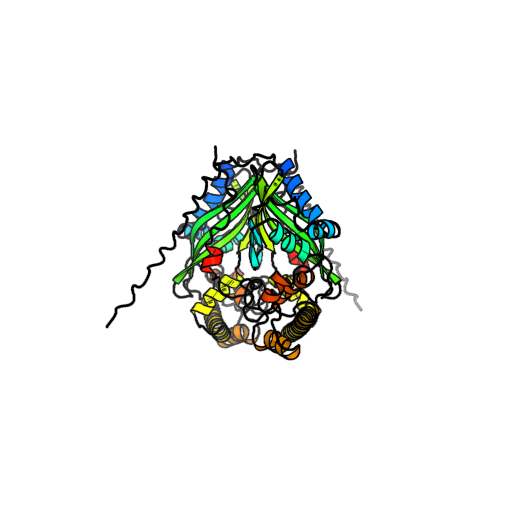P B CA 1
ATOM 2599 C C . TRP B 1 42 ? 12.852 9.547 13.516 1 98.75 42 TRP B C 1
ATOM 2601 O O . TRP B 1 42 ? 11.898 9.531 14.305 1 98.75 42 TRP B O 1
ATOM 2611 N N . ARG B 1 43 ? 14.07 9.922 13.836 1 98.25 43 ARG B N 1
ATOM 2612 C CA . ARG B 1 43 ? 14.289 10.477 15.172 1 98.25 43 ARG B CA 1
ATOM 2613 C C . ARG B 1 43 ? 13.438 11.727 15.391 1 98.25 43 ARG B C 1
ATOM 2615 O O . ARG B 1 43 ? 12.82 11.883 16.438 1 98.25 43 ARG B O 1
ATOM 2622 N N . ARG B 1 44 ? 13.367 12.539 14.43 1 98 44 ARG B N 1
ATOM 2623 C CA . ARG B 1 44 ? 12.609 13.781 14.539 1 98 44 ARG B CA 1
ATOM 2624 C C . ARG B 1 44 ? 11.109 13.516 14.438 1 98 44 ARG B C 1
ATOM 2626 O O . ARG B 1 44 ? 10.305 14.25 15.008 1 98 44 ARG B O 1
ATOM 2633 N N . PHE B 1 45 ? 10.711 12.516 13.75 1 98.25 45 PHE B N 1
ATOM 2634 C CA . PHE B 1 45 ? 9.312 12.188 13.5 1 98.25 45 PHE B CA 1
ATOM 2635 C C . PHE B 1 45 ? 8.672 11.57 14.742 1 98.25 45 PHE B C 1
ATOM 2637 O O . PHE B 1 45 ? 7.465 11.695 14.945 1 98.25 45 PHE B O 1
ATOM 2644 N N . THR B 1 46 ? 9.398 10.898 15.547 1 98.38 46 THR B N 1
ATOM 2645 C CA . THR B 1 46 ? 8.836 10.141 16.656 1 98.38 46 THR B CA 1
ATOM 2646 C C . THR B 1 46 ? 8.625 11.047 17.875 1 98.38 46 THR B C 1
ATOM 2648 O O . THR B 1 46 ? 9.352 12.023 18.062 1 98.38 46 THR B O 1
ATOM 2651 N N . TYR B 1 47 ? 7.617 10.75 18.609 1 97.69 47 TYR B N 1
ATOM 2652 C CA . TYR B 1 47 ? 7.285 11.461 19.844 1 97.69 47 TYR B CA 1
ATOM 2653 C C . TYR B 1 47 ? 8.336 11.203 20.922 1 97.69 47 TYR B C 1
ATOM 2655 O O . TYR B 1 47 ? 8.781 10.07 21.094 1 97.69 47 TYR B O 1
ATOM 2663 N N . PRO B 1 48 ? 8.844 12.25 21.656 1 97.38 48 PRO B N 1
ATOM 2664 C CA . PRO B 1 48 ? 8.258 13.594 21.688 1 97.38 48 PRO B CA 1
ATOM 2665 C C . PRO B 1 48 ? 8.977 14.578 20.781 1 97.38 48 PRO B C 1
ATOM 2667 O O . PRO B 1 48 ? 8.664 15.773 20.781 1 97.38 48 PRO B O 1
ATOM 2670 N N . ASN B 1 49 ? 9.945 14.086 20.016 1 97.5 49 ASN B N 1
ATOM 2671 C CA . ASN B 1 49 ? 10.742 14.992 19.188 1 97.5 49 ASN B CA 1
ATOM 2672 C C . ASN B 1 49 ? 9.891 15.711 18.156 1 97.5 49 ASN B C 1
ATOM 2674 O O . ASN B 1 49 ? 10.18 16.844 17.781 1 97.5 49 ASN B O 1
ATOM 2678 N N . ASN B 1 50 ? 8.836 15.031 17.734 1 96.81 50 ASN B N 1
ATOM 2679 C CA . ASN B 1 50 ? 7.996 15.617 16.688 1 96.81 50 ASN B CA 1
ATOM 2680 C C . ASN B 1 50 ? 7.246 16.844 17.188 1 96.81 50 ASN B C 1
ATOM 2682 O O . ASN B 1 50 ? 6.832 17.688 16.391 1 96.81 50 ASN B O 1
ATOM 2686 N N . VAL B 1 51 ? 7.066 16.984 18.453 1 95.69 51 VAL B N 1
ATOM 2687 C CA . VAL B 1 51 ? 6.387 18.141 19.016 1 95.69 51 VAL B CA 1
ATOM 2688 C C . VAL B 1 51 ? 7.172 19.406 18.688 1 95.69 51 VAL B C 1
ATOM 2690 O O . VAL B 1 51 ? 6.602 20.406 18.234 1 95.69 51 VAL B O 1
ATOM 2693 N N . LYS B 1 52 ? 8.469 19.344 18.906 1 95.06 52 LYS B N 1
ATOM 2694 C CA . LYS B 1 52 ? 9.328 20.484 18.594 1 95.06 52 LYS B CA 1
ATOM 2695 C C . LYS B 1 52 ? 9.266 20.828 17.109 1 95.06 52 LYS B C 1
ATOM 2697 O O . LYS B 1 52 ? 9.219 22 16.734 1 95.06 52 LYS B O 1
ATOM 2702 N N . GLU B 1 53 ? 9.273 19.828 16.25 1 95.94 53 GLU B N 1
ATOM 2703 C CA . GLU B 1 53 ? 9.188 20.047 14.805 1 95.94 53 GLU B CA 1
ATOM 2704 C C . GLU B 1 53 ? 7.863 20.719 14.43 1 95.94 53 GLU B C 1
ATOM 2706 O O . GLU B 1 53 ? 7.848 21.688 13.672 1 95.94 53 GLU B O 1
ATOM 2711 N N . ALA B 1 54 ? 6.797 20.219 14.969 1 92.19 54 ALA B N 1
ATOM 2712 C CA . ALA B 1 54 ? 5.469 20.75 14.68 1 92.19 54 ALA B CA 1
ATOM 2713 C C . ALA B 1 54 ? 5.359 22.203 15.102 1 92.19 54 ALA B C 1
ATOM 2715 O O . ALA B 1 54 ? 4.801 23.031 14.375 1 92.19 54 ALA B O 1
ATOM 2716 N N . GLN B 1 55 ? 5.91 22.516 16.203 1 88.62 55 GLN B N 1
ATOM 2717 C CA . GLN B 1 55 ? 5.805 23.844 16.766 1 88.62 55 GLN B CA 1
ATOM 2718 C C . GLN B 1 55 ? 6.656 24.844 15.992 1 88.62 55 GLN B C 1
ATOM 2720 O O . GLN B 1 55 ? 6.395 26.047 16.016 1 88.62 55 GLN B O 1
ATOM 2725 N N . SER B 1 56 ? 7.602 24.312 15.297 1 86.94 56 SER B N 1
ATOM 2726 C CA . SER B 1 56 ? 8.453 25.203 14.523 1 86.94 56 SER B CA 1
ATOM 2727 C C . SER B 1 56 ? 7.727 25.734 13.289 1 86.94 56 SER B C 1
ATOM 2729 O O . SER B 1 56 ? 8.156 26.719 12.68 1 86.94 56 SER B O 1
ATOM 2731 N N . ILE B 1 57 ? 6.688 25.141 12.859 1 81.31 57 ILE B N 1
ATOM 2732 C CA . ILE B 1 57 ? 5.848 25.484 11.719 1 81.31 57 ILE B CA 1
ATOM 2733 C C . ILE B 1 57 ? 6.637 25.297 10.422 1 81.31 57 ILE B C 1
ATOM 2735 O O . ILE B 1 57 ? 6.082 24.859 9.406 1 81.31 57 ILE B O 1
ATOM 2739 N N . ASN B 1 58 ? 7.949 25.594 10.516 1 89.12 58 ASN B N 1
ATOM 2740 C CA . ASN B 1 58 ? 8.852 25.5 9.375 1 89.12 58 ASN B CA 1
ATOM 2741 C C . ASN B 1 58 ? 10.062 24.625 9.695 1 89.12 58 ASN B C 1
ATOM 2743 O O . ASN B 1 58 ? 11.203 25.109 9.688 1 89.12 58 ASN B O 1
ATOM 2747 N N . SER B 1 59 ? 9.773 23.375 9.797 1 94.19 59 SER B N 1
ATOM 2748 C CA . SER B 1 59 ? 10.859 22.469 10.156 1 94.19 59 SER B CA 1
ATOM 2749 C C . SER B 1 59 ? 11.969 22.5 9.109 1 94.19 59 SER B C 1
ATOM 2751 O O . SER B 1 59 ? 11.711 22.328 7.918 1 94.19 59 SER B O 1
ATOM 2753 N N . THR B 1 60 ? 13.195 22.578 9.555 1 95.31 60 THR B N 1
ATOM 2754 C CA . THR B 1 60 ? 14.344 22.719 8.672 1 95.31 60 THR B CA 1
ATOM 2755 C C . THR B 1 60 ? 14.75 21.359 8.094 1 95.31 60 THR B C 1
ATOM 2757 O O . THR B 1 60 ? 15.68 21.281 7.293 1 95.31 60 THR B O 1
ATOM 2760 N N . ILE B 1 61 ? 14.047 20.344 8.477 1 97.62 61 ILE B N 1
ATOM 2761 C CA . ILE B 1 61 ? 14.344 19.047 7.859 1 97.62 61 ILE B CA 1
ATOM 2762 C C . ILE B 1 61 ? 13.953 19.078 6.387 1 97.62 61 ILE B C 1
ATOM 2764 O O . ILE B 1 61 ? 14.461 18.297 5.586 1 97.62 61 ILE B O 1
ATOM 2768 N N . PHE B 1 62 ? 13.023 19.953 6.086 1 98.31 62 PHE B N 1
ATOM 2769 C CA . PHE B 1 62 ? 12.523 20.078 4.723 1 98.31 62 PHE B CA 1
ATOM 2770 C C . PHE B 1 62 ? 13.125 21.281 4.027 1 98.31 62 PHE B C 1
ATOM 2772 O O . PHE B 1 62 ? 13.359 22.312 4.66 1 98.31 62 PHE B O 1
ATOM 2779 N N . SER B 1 63 ? 13.352 21.141 2.771 1 98.19 63 SER B N 1
ATOM 2780 C CA . SER B 1 63 ? 13.641 22.328 1.958 1 98.19 63 SER B CA 1
ATOM 2781 C C . SER B 1 63 ? 12.414 23.219 1.828 1 98.19 63 SER B C 1
ATOM 2783 O O . SER B 1 63 ? 11.289 22.781 2.078 1 98.19 63 SER B O 1
ATOM 2785 N N . GLU B 1 64 ? 12.594 24.453 1.422 1 97.25 64 GLU B N 1
ATOM 2786 C CA . GLU B 1 64 ? 11.508 25.422 1.317 1 97.25 64 GLU B CA 1
ATOM 2787 C C . GLU B 1 64 ? 10.469 24.969 0.296 1 97.25 64 GLU B C 1
ATOM 2789 O O . GLU B 1 64 ? 9.273 25.188 0.488 1 97.25 64 GLU B O 1
ATOM 2794 N N . ASP B 1 65 ? 10.938 24.344 -0.761 1 97.62 65 ASP B N 1
ATOM 2795 C CA . ASP B 1 65 ? 10.055 23.969 -1.864 1 97.62 65 ASP B CA 1
ATOM 2796 C C . ASP B 1 65 ? 9.773 22.469 -1.857 1 97.62 65 ASP B C 1
ATOM 2798 O O . ASP B 1 65 ? 9.5 21.891 -2.904 1 97.62 65 ASP B O 1
ATOM 2802 N N . VAL B 1 66 ? 9.836 21.859 -0.729 1 98.31 66 VAL B N 1
ATOM 2803 C CA . VAL B 1 66 ? 9.68 20.406 -0.609 1 98.31 66 VAL B CA 1
ATOM 2804 C C . VAL B 1 66 ? 8.367 19.984 -1.26 1 98.31 66 VAL B C 1
ATOM 2806 O O . VAL B 1 66 ? 7.352 20.672 -1.145 1 98.31 66 VAL B O 1
ATOM 2809 N N . GLN B 1 67 ? 8.422 18.859 -1.964 1 98.19 67 GLN B N 1
ATOM 2810 C CA . GLN B 1 67 ? 7.258 18.172 -2.508 1 98.19 67 GLN B CA 1
ATOM 2811 C C . GLN B 1 67 ? 7.031 16.844 -1.796 1 98.19 67 GLN B C 1
ATOM 2813 O O . GLN B 1 67 ? 7.914 15.977 -1.788 1 98.19 67 GLN B O 1
ATOM 2818 N N . GLY B 1 68 ? 5.836 16.734 -1.242 1 98.06 68 GLY B N 1
ATOM 2819 C CA . GLY B 1 68 ? 5.551 15.516 -0.509 1 98.06 68 GLY B CA 1
ATOM 2820 C C . GLY B 1 68 ? 4.273 14.828 -0.966 1 98.06 68 GLY B C 1
ATOM 2821 O O . GLY B 1 68 ? 3.297 15.492 -1.314 1 98.06 68 GLY B O 1
ATOM 2822 N N . ARG B 1 69 ? 4.324 13.547 -0.97 1 96.94 69 ARG B N 1
ATOM 2823 C CA . ARG B 1 69 ? 3.143 12.711 -1.175 1 96.94 69 ARG B CA 1
ATOM 2824 C C . ARG B 1 69 ? 3.041 11.633 -0.101 1 96.94 69 ARG B C 1
ATOM 2826 O O . ARG B 1 69 ? 4.008 10.922 0.164 1 96.94 69 ARG B O 1
ATOM 2833 N N . VAL B 1 70 ? 1.846 11.562 0.423 1 93.81 70 VAL B N 1
ATOM 2834 C CA . VAL B 1 70 ? 1.637 10.57 1.473 1 93.81 70 VAL B CA 1
ATOM 2835 C C . VAL B 1 70 ? 0.514 9.617 1.066 1 93.81 70 VAL B C 1
ATOM 2837 O O . VAL B 1 70 ? -0.664 9.977 1.113 1 93.81 70 VAL B O 1
ATOM 2840 N N . SER B 1 71 ? 0.959 8.312 0.728 1 78.5 71 SER B N 1
ATOM 2841 C CA . SER B 1 71 ? 0.095 7.145 0.624 1 78.5 71 SER B CA 1
ATOM 2842 C C . SER B 1 71 ? -1.207 7.48 -0.096 1 78.5 71 SER B C 1
ATOM 2844 O O . SER B 1 71 ? -1.189 7.922 -1.246 1 78.5 71 SER B O 1
ATOM 2846 N N . ASP B 1 72 ? -2.359 7.363 0.646 1 85.19 72 ASP B N 1
ATOM 2847 C CA . ASP B 1 72 ? -3.732 7.434 0.156 1 85.19 72 ASP B CA 1
ATOM 2848 C C . ASP B 1 72 ? -4.355 8.797 0.451 1 85.19 72 ASP B C 1
ATOM 2850 O O . ASP B 1 72 ? -5.574 8.914 0.565 1 85.19 72 ASP B O 1
ATOM 2854 N N . THR B 1 73 ? -3.457 9.812 0.514 1 91.5 73 THR B N 1
ATOM 2855 C CA . THR B 1 73 ? -3.945 11.164 0.733 1 91.5 73 THR B CA 1
ATOM 2856 C C . THR B 1 73 ? -3.623 12.055 -0.463 1 91.5 73 THR B C 1
ATOM 2858 O O . THR B 1 73 ? -3.908 11.695 -1.607 1 91.5 73 THR B O 1
ATOM 2861 N N . ARG B 1 74 ? -3.154 13.281 -0.136 1 91.44 74 ARG B N 1
ATOM 2862 C CA . ARG B 1 74 ? -2.898 14.273 -1.176 1 91.44 74 ARG B CA 1
ATOM 2863 C C . ARG B 1 74 ? -1.42 14.641 -1.229 1 91.44 74 ARG B C 1
ATOM 2865 O O . ARG B 1 74 ? -0.589 13.992 -0.595 1 91.44 74 ARG B O 1
ATOM 2872 N N . ASN B 1 75 ? -1.105 15.484 -2.176 1 94.31 75 ASN B N 1
ATOM 2873 C CA . ASN B 1 75 ? 0.221 16.078 -2.32 1 94.31 75 ASN B CA 1
ATOM 2874 C C . ASN B 1 75 ? 0.374 17.328 -1.458 1 94.31 75 ASN B C 1
ATOM 2876 O O . ASN B 1 75 ? -0.591 18.062 -1.25 1 94.31 75 ASN B O 1
ATOM 2880 N N . PHE B 1 76 ? 1.58 17.5 -0.946 1 93.12 76 PHE B N 1
ATOM 2881 C CA . PHE B 1 76 ? 1.911 18.656 -0.115 1 93.12 76 PHE B CA 1
ATOM 2882 C C . PHE B 1 76 ? 3.092 19.422 -0.698 1 93.12 76 PHE B C 1
ATOM 2884 O O . PHE B 1 76 ? 4.133 18.844 -1.004 1 93.12 76 PHE B O 1
ATOM 2891 N N . VAL B 1 77 ? 2.918 20.719 -0.779 1 95 77 VAL B N 1
ATOM 2892 C CA . VAL B 1 77 ? 3.992 21.547 -1.312 1 95 77 VAL B CA 1
ATOM 2893 C C . VAL B 1 77 ? 4.398 22.594 -0.276 1 95 77 VAL B C 1
ATOM 2895 O O . VAL B 1 77 ? 3.543 23.219 0.361 1 95 77 VAL B O 1
ATOM 2898 N N . GLY B 1 78 ? 5.707 22.719 -0.17 1 96.25 78 GLY B N 1
ATOM 2899 C CA . GLY B 1 78 ? 6.223 23.781 0.688 1 96.25 78 GLY B CA 1
ATOM 2900 C C . GLY B 1 78 ? 6.496 23.312 2.105 1 96.25 78 GLY B C 1
ATOM 2901 O O . GLY B 1 78 ? 5.828 22.406 2.609 1 96.25 78 GLY B O 1
ATOM 2902 N N . ARG B 1 79 ? 7.387 23.938 2.697 1 96.25 79 ARG B N 1
ATOM 2903 C CA . ARG B 1 79 ? 7.906 23.562 4.008 1 96.25 79 ARG B CA 1
ATOM 2904 C C . ARG B 1 79 ? 6.824 23.641 5.074 1 96.25 79 ARG B C 1
ATOM 2906 O O . ARG B 1 79 ? 6.691 22.734 5.902 1 96.25 79 ARG B O 1
ATOM 2913 N N . GLU B 1 80 ? 6.051 24.641 5.082 1 92.62 80 GLU B N 1
ATOM 2914 C CA . GLU B 1 80 ? 5.051 24.859 6.117 1 92.62 80 GLU B CA 1
ATOM 2915 C C . GLU B 1 80 ? 3.992 23.766 6.109 1 92.62 80 GLU B C 1
ATOM 2917 O O . GLU B 1 80 ? 3.732 23.141 7.137 1 92.62 80 GLU B O 1
ATOM 2922 N N . LEU B 1 81 ? 3.424 23.531 4.934 1 91.25 81 LEU B N 1
ATOM 2923 C CA . LEU B 1 81 ? 2.381 22.516 4.816 1 91.25 81 LEU B CA 1
ATOM 2924 C C . LEU B 1 81 ? 2.92 21.141 5.168 1 91.25 81 LEU B C 1
ATOM 2926 O O . LEU B 1 81 ? 2.262 20.375 5.875 1 91.25 81 LEU B O 1
ATOM 2930 N N . ASN B 1 82 ? 4.059 20.859 4.758 1 95.31 82 ASN B N 1
ATOM 2931 C CA . ASN B 1 82 ? 4.656 19.562 5.055 1 95.31 82 ASN B CA 1
ATOM 2932 C C . ASN B 1 82 ? 4.965 19.406 6.543 1 95.31 82 ASN B C 1
ATOM 2934 O O . ASN B 1 82 ? 4.781 18.328 7.113 1 95.31 82 ASN B O 1
ATOM 2938 N N . THR B 1 83 ? 5.441 20.453 7.145 1 95.19 83 THR B N 1
ATOM 2939 C CA . THR B 1 83 ? 5.688 20.406 8.578 1 95.19 83 THR B CA 1
ATOM 2940 C C . THR B 1 83 ? 4.402 20.109 9.344 1 95.19 83 THR B C 1
ATOM 2942 O O . THR B 1 83 ? 4.387 19.266 10.242 1 95.19 83 THR B O 1
ATOM 2945 N N . GLU B 1 84 ? 3.406 20.75 8.938 1 91.06 84 GLU B N 1
ATOM 2946 C CA . GLU B 1 84 ? 2.111 20.562 9.586 1 91.06 84 GLU B CA 1
ATOM 2947 C C . GLU B 1 84 ? 1.628 19.125 9.469 1 91.06 84 GLU B C 1
ATOM 2949 O O . GLU B 1 84 ? 1.266 18.5 10.469 1 91.06 84 GLU B O 1
ATOM 2954 N N . TYR B 1 85 ? 1.692 18.594 8.336 1 91.31 85 TYR B N 1
ATOM 2955 C CA . TYR B 1 85 ? 1.071 17.297 8.094 1 91.31 85 TYR B CA 1
ATOM 2956 C C . TYR B 1 85 ? 1.986 16.172 8.539 1 91.31 85 TYR B C 1
ATOM 2958 O O . TYR B 1 85 ? 1.517 15.141 9.031 1 91.31 85 TYR B O 1
ATOM 2966 N N . ILE B 1 86 ? 3.232 16.312 8.391 1 95.62 86 ILE B N 1
ATOM 2967 C CA . ILE B 1 86 ? 4.145 15.219 8.695 1 95.62 86 ILE B CA 1
ATOM 2968 C C . ILE B 1 86 ? 4.41 15.172 10.195 1 95.62 86 ILE B C 1
ATOM 2970 O O . ILE B 1 86 ? 4.566 14.094 10.773 1 95.62 86 ILE B O 1
ATOM 2974 N N . PHE B 1 87 ? 4.453 16.297 10.82 1 95.88 87 PHE B N 1
ATOM 2975 C CA . PHE B 1 87 ? 4.727 16.297 12.25 1 95.88 87 PHE B CA 1
ATOM 2976 C C . PHE B 1 87 ? 3.469 16.641 13.047 1 95.88 87 PHE B C 1
ATOM 2978 O O . PHE B 1 87 ? 3.143 15.953 14.016 1 95.88 87 PHE B O 1
ATOM 2985 N N . GLY B 1 88 ? 2.734 17.578 12.664 1 93.06 88 GLY B N 1
ATOM 2986 C CA . GLY B 1 88 ? 1.596 18.078 13.414 1 93.06 88 GLY B CA 1
ATOM 2987 C C . GLY B 1 88 ? 0.482 17.062 13.562 1 93.06 88 GLY B C 1
ATOM 2988 O O . GLY B 1 88 ? -0.214 17.031 14.578 1 93.06 88 GLY B O 1
ATOM 2989 N N . LEU B 1 89 ? 0.307 16.219 12.617 1 94.06 89 LEU B N 1
ATOM 2990 C CA . LEU B 1 89 ? -0.749 15.211 12.633 1 94.06 89 LEU B CA 1
ATOM 2991 C C . LEU B 1 89 ? -0.491 14.172 13.727 1 94.06 89 LEU B C 1
ATOM 2993 O O . LEU B 1 89 ? -1.408 13.453 14.133 1 94.06 89 LEU B O 1
ATOM 2997 N N . PHE B 1 90 ? 0.712 14.078 14.148 1 96.19 90 PHE B N 1
ATOM 2998 C CA . PHE B 1 90 ? 1.078 12.898 14.922 1 96.19 90 PHE B CA 1
ATOM 2999 C C . PHE B 1 90 ? 1.452 13.281 16.344 1 96.19 90 PHE B C 1
ATOM 3001 O O . PHE B 1 90 ? 2 12.469 17.094 1 96.19 90 PHE B O 1
ATOM 3008 N N . ILE B 1 91 ? 1.19 14.477 16.734 1 94.25 91 ILE B N 1
ATOM 3009 C CA . ILE B 1 91 ? 1.388 14.859 18.141 1 94.25 91 ILE B CA 1
ATOM 3010 C C . ILE B 1 91 ? 0.08 14.695 18.906 1 94.25 91 ILE B C 1
ATOM 3012 O O . ILE B 1 91 ? -0.995 14.617 18.312 1 94.25 91 ILE B O 1
ATOM 3016 N N . PRO B 1 92 ? 0.157 14.609 20.219 1 91.75 92 PRO B N 1
ATOM 3017 C CA . PRO B 1 92 ? -1.052 14.383 21.016 1 91.75 92 PRO B CA 1
ATOM 3018 C C . PRO B 1 92 ? -2.119 15.445 20.781 1 91.75 92 PRO B C 1
ATOM 3020 O O . PRO B 1 92 ? -1.8 16.641 20.656 1 91.75 92 PRO B O 1
ATOM 3023 N N . SER B 1 93 ? -3.33 14.922 20.672 1 90.62 93 SER B N 1
ATOM 3024 C CA . SER B 1 93 ? -4.5 15.781 20.516 1 90.62 93 SER B CA 1
ATOM 3025 C C . SER B 1 93 ? -5.715 15.195 21.234 1 90.62 93 SER B C 1
ATOM 3027 O O . SER B 1 93 ? -5.676 14.055 21.703 1 90.62 93 SER B O 1
ATOM 3029 N N . LYS B 1 94 ? -6.77 16.016 21.297 1 90.56 94 LYS B N 1
ATOM 3030 C CA . LYS B 1 94 ? -8 15.562 21.938 1 90.56 94 LYS B CA 1
ATOM 3031 C C . LYS B 1 94 ? -8.953 14.938 20.922 1 90.56 94 LYS B C 1
ATOM 3033 O O . LYS B 1 94 ? -10.031 14.461 21.281 1 90.56 94 LYS B O 1
ATOM 3038 N N . SER B 1 95 ? -8.539 14.914 19.719 1 95.38 95 SER B N 1
ATOM 3039 C CA . SER B 1 95 ? -9.398 14.414 18.656 1 95.38 95 SER B CA 1
ATOM 3040 C C . SER B 1 95 ? -9.602 12.906 18.766 1 95.38 95 SER B C 1
ATOM 3042 O O . SER B 1 95 ? -8.719 12.188 19.234 1 95.38 95 SER B O 1
ATOM 3044 N N . VAL B 1 96 ? -10.836 12.445 18.438 1 96.69 96 VAL B N 1
ATOM 3045 C CA . VAL B 1 96 ? -11.07 11.031 18.156 1 96.69 96 VAL B CA 1
ATOM 3046 C C . VAL B 1 96 ? -10.695 10.727 16.703 1 96.69 96 VAL B C 1
ATOM 3048 O O . VAL B 1 96 ? -11.367 11.188 15.781 1 96.69 96 VAL B O 1
ATOM 3051 N N . THR B 1 97 ? -9.648 9.961 16.562 1 96.12 97 THR B N 1
ATOM 3052 C CA . THR B 1 97 ? -9.086 9.82 15.227 1 96.12 97 THR B CA 1
ATOM 3053 C C . THR B 1 97 ? -8.391 8.469 15.07 1 96.12 97 THR B C 1
ATOM 3055 O O . THR B 1 97 ? -8.07 7.812 16.062 1 96.12 97 THR B O 1
ATOM 3058 N N . ILE B 1 98 ? -8.164 8.086 13.812 1 95.31 98 ILE B N 1
ATOM 3059 C CA . ILE B 1 98 ? -7.449 6.855 13.492 1 95.31 98 ILE B CA 1
ATOM 3060 C C . ILE B 1 98 ? -5.945 7.109 13.531 1 95.31 98 ILE B C 1
ATOM 3062 O O . ILE B 1 98 ? -5.145 6.184 13.383 1 95.31 98 ILE B O 1
ATOM 3066 N N . ILE B 1 99 ? -5.488 8.352 13.727 1 96.56 99 ILE B N 1
ATOM 3067 C CA . ILE B 1 99 ? -4.078 8.727 13.734 1 96.56 99 ILE B CA 1
ATOM 3068 C C . ILE B 1 99 ? -3.459 8.352 15.078 1 96.56 99 ILE B C 1
ATOM 3070 O O . ILE B 1 99 ? -4.031 8.633 16.141 1 96.56 99 ILE B O 1
ATOM 3074 N N . GLY B 1 100 ? -2.334 7.668 15.016 1 97.38 100 GLY B N 1
ATOM 3075 C CA . GLY B 1 100 ? -1.61 7.273 16.203 1 97.38 100 GLY B CA 1
ATOM 3076 C C . GLY B 1 100 ? -0.406 8.148 16.5 1 97.38 100 GLY B C 1
ATOM 3077 O O . GLY B 1 100 ? -0.137 9.102 15.758 1 97.38 100 GLY B O 1
ATOM 3078 N N . ARG B 1 101 ? 0.201 7.871 17.578 1 98.06 101 ARG B N 1
ATOM 3079 C CA . ARG B 1 101 ? 1.438 8.523 18 1 98.06 101 ARG B CA 1
ATOM 3080 C C . ARG B 1 101 ? 2.645 7.637 17.734 1 98.06 101 ARG B C 1
ATOM 3082 O O . ARG B 1 101 ? 2.754 6.535 18.281 1 98.06 101 ARG B O 1
ATOM 3089 N N . PRO B 1 102 ? 3.564 8.133 16.938 1 98.56 102 PRO B N 1
ATOM 3090 C CA . PRO B 1 102 ? 4.742 7.312 16.641 1 98.56 102 PRO B CA 1
ATOM 3091 C C . PRO B 1 102 ? 5.746 7.293 17.797 1 98.56 102 PRO B C 1
ATOM 3093 O O . PRO B 1 102 ? 6.027 8.336 18.391 1 98.56 102 PRO B O 1
ATOM 3096 N N . GLU B 1 103 ? 6.367 6.176 18.078 1 97.62 103 GLU B N 1
ATOM 3097 C CA . GLU B 1 103 ? 7.281 6.035 19.203 1 97.62 103 GLU B CA 1
ATOM 3098 C C . GLU B 1 103 ? 8.656 5.566 18.75 1 97.62 103 GLU B C 1
ATOM 3100 O O . GLU B 1 103 ? 9.648 6.285 18.906 1 97.62 103 GLU B O 1
ATOM 3105 N N . ARG B 1 104 ? 8.766 4.355 18.328 1 96.62 104 ARG B N 1
ATOM 3106 C CA . ARG B 1 104 ? 10.055 3.797 17.922 1 96.62 104 ARG B CA 1
ATOM 3107 C C . ARG B 1 104 ? 10.023 3.342 16.469 1 96.62 104 ARG B C 1
ATOM 3109 O O . ARG B 1 104 ? 9.039 2.752 16.016 1 96.62 104 ARG B O 1
ATOM 3116 N N . ALA B 1 105 ? 11.141 3.715 15.852 1 98.38 105 ALA B N 1
ATOM 3117 C CA . ALA B 1 105 ? 11.258 3.35 14.445 1 98.38 105 ALA B CA 1
ATOM 3118 C C . ALA B 1 105 ? 12.477 2.455 14.211 1 98.38 105 ALA B C 1
ATOM 3120 O O . ALA B 1 105 ? 13.547 2.695 14.766 1 98.38 105 ALA B O 1
ATOM 3121 N N . ASP B 1 106 ? 12.266 1.446 13.422 1 97.81 106 ASP B N 1
ATOM 3122 C CA . ASP B 1 106 ? 13.32 0.522 13.023 1 97.81 106 ASP B CA 1
ATOM 3123 C C . ASP B 1 106 ? 13.328 0.325 11.508 1 97.81 106 ASP B C 1
ATOM 3125 O O . ASP B 1 106 ? 12.391 -0.248 10.945 1 97.81 106 ASP B O 1
ATOM 3129 N N . ILE B 1 107 ? 14.414 0.786 10.859 1 98.31 107 ILE B N 1
ATOM 3130 C CA . ILE B 1 107 ? 14.547 0.563 9.422 1 98.31 107 ILE B CA 1
ATOM 3131 C C . ILE B 1 107 ? 14.852 -0.91 9.148 1 98.31 107 ILE B C 1
ATOM 3133 O O . ILE B 1 107 ? 15.812 -1.461 9.68 1 98.31 107 ILE B O 1
ATOM 3137 N N . ILE B 1 108 ? 14.062 -1.528 8.266 1 97.69 108 ILE B N 1
ATOM 3138 C CA . ILE B 1 108 ? 14.227 -2.969 8.086 1 97.69 108 ILE B CA 1
ATOM 3139 C C . ILE B 1 108 ? 14.641 -3.271 6.652 1 97.69 108 ILE B C 1
ATOM 3141 O O . ILE B 1 108 ? 15.102 -4.375 6.352 1 97.69 108 ILE B O 1
ATOM 3145 N N . GLN B 1 109 ? 14.477 -2.426 5.723 1 98.12 109 GLN B N 1
ATOM 3146 C CA . GLN B 1 109 ? 15.008 -2.441 4.363 1 98.12 109 GLN B CA 1
ATOM 3147 C C . GLN B 1 109 ? 15.57 -1.076 3.979 1 98.12 109 GLN B C 1
ATOM 3149 O O . GLN B 1 109 ? 15 -0.041 4.328 1 98.12 109 GLN B O 1
ATOM 3154 N N . PHE B 1 110 ? 16.719 -1.089 3.332 1 98.62 110 PHE B N 1
ATOM 3155 C CA . PHE B 1 110 ? 17.328 0.19 2.977 1 98.62 110 PHE B CA 1
ATOM 3156 C C . PHE B 1 110 ? 18.172 0.059 1.716 1 98.62 110 PHE B C 1
ATOM 3158 O O . PHE B 1 110 ? 18.953 -0.878 1.586 1 98.62 110 PHE B O 1
ATOM 3165 N N . ALA B 1 111 ? 17.984 0.941 0.749 1 98.38 111 ALA B N 1
ATOM 3166 C CA . ALA B 1 111 ? 18.797 1.133 -0.45 1 98.38 111 ALA B CA 1
ATOM 3167 C C . ALA B 1 111 ? 18.969 2.615 -0.755 1 98.38 111 ALA B C 1
ATOM 3169 O O . ALA B 1 111 ? 18.078 3.424 -0.518 1 98.38 111 ALA B O 1
ATOM 3170 N N . ALA B 1 112 ? 20.141 2.947 -1.235 1 97.69 112 ALA B N 1
ATOM 3171 C CA . ALA B 1 112 ? 20.406 4.371 -1.433 1 97.69 112 ALA B CA 1
ATOM 3172 C C . ALA B 1 112 ? 21.531 4.586 -2.436 1 97.69 112 ALA B C 1
ATOM 3174 O O . ALA B 1 112 ? 22.453 3.777 -2.518 1 97.69 112 ALA B O 1
ATOM 3175 N N . ASN B 1 113 ? 21.391 5.609 -3.184 1 95.44 113 ASN B N 1
ATOM 3176 C CA . ASN B 1 113 ? 22.406 6.09 -4.113 1 95.44 113 ASN B CA 1
ATOM 3177 C C . ASN B 1 113 ? 22.281 7.59 -4.352 1 95.44 113 ASN B C 1
ATOM 3179 O O . ASN B 1 113 ? 21.172 8.125 -4.398 1 95.44 113 ASN B O 1
ATOM 3183 N N . GLN B 1 114 ? 23.438 8.227 -4.469 1 95.69 114 GLN B N 1
ATOM 3184 C CA . GLN B 1 114 ? 23.516 9.648 -4.77 1 95.69 114 GLN B CA 1
ATOM 3185 C C . GLN B 1 114 ? 22.812 10.477 -3.699 1 95.69 114 GLN B C 1
ATOM 3187 O O . GLN B 1 114 ? 23.328 10.633 -2.592 1 95.69 114 GLN B O 1
ATOM 3192 N N . ASN B 1 115 ? 21.672 10.953 -3.904 1 98 115 ASN B N 1
ATOM 3193 C CA . ASN B 1 115 ? 20.922 11.727 -2.916 1 98 115 ASN B CA 1
ATOM 3194 C C . ASN B 1 115 ? 19.547 11.117 -2.652 1 98 115 ASN B C 1
ATOM 3196 O O . ASN B 1 115 ? 18.641 11.805 -2.164 1 98 115 ASN B O 1
ATOM 3200 N N . ILE B 1 116 ? 19.406 9.859 -3.086 1 98.5 116 ILE B N 1
ATOM 3201 C CA . ILE B 1 116 ? 18.125 9.164 -3.025 1 98.5 116 ILE B CA 1
ATOM 3202 C C . ILE B 1 116 ? 18.219 8.023 -2.014 1 98.5 116 ILE B C 1
ATOM 3204 O O . ILE B 1 116 ? 19.203 7.289 -1.976 1 98.5 116 ILE B O 1
ATOM 3208 N N . ALA B 1 117 ? 17.156 7.891 -1.223 1 98.62 117 ALA B N 1
ATOM 3209 C CA . ALA B 1 117 ? 17.047 6.703 -0.38 1 98.62 117 ALA B CA 1
ATOM 3210 C C . ALA B 1 117 ? 15.625 6.133 -0.421 1 98.62 117 ALA B C 1
ATOM 3212 O O . ALA B 1 117 ? 14.648 6.887 -0.465 1 98.62 117 ALA B O 1
ATOM 3213 N N . SER B 1 118 ? 15.57 4.852 -0.485 1 98.81 118 SER B N 1
ATOM 3214 C CA . SER B 1 118 ? 14.352 4.086 -0.23 1 98.81 118 SER B CA 1
ATOM 3215 C C . SER B 1 118 ? 14.484 3.244 1.036 1 98.81 118 SER B C 1
ATOM 3217 O O . SER B 1 118 ? 15.531 2.643 1.282 1 98.81 118 SER B O 1
ATOM 3219 N N . ALA B 1 119 ? 13.414 3.266 1.825 1 98.88 119 ALA B N 1
ATOM 3220 C CA . ALA B 1 119 ? 13.461 2.51 3.076 1 98.88 119 ALA B CA 1
ATOM 3221 C C . ALA B 1 119 ? 12.094 1.945 3.43 1 98.88 119 ALA B C 1
ATOM 3223 O O . ALA B 1 119 ? 11.062 2.533 3.086 1 98.88 119 ALA B O 1
ATOM 3224 N N . THR B 1 120 ? 12.086 0.784 3.998 1 98.56 120 THR B N 1
ATOM 3225 C CA . THR B 1 120 ? 10.961 0.272 4.77 1 98.56 120 THR B CA 1
ATOM 3226 C C . THR B 1 120 ? 11.25 0.347 6.266 1 98.56 120 THR B C 1
ATOM 3228 O O . THR B 1 120 ? 12.281 -0.154 6.73 1 98.56 120 THR B O 1
ATOM 3231 N N . THR B 1 121 ? 10.352 0.979 6.965 1 98.75 121 THR B N 1
ATOM 3232 C CA . THR B 1 121 ? 10.562 1.199 8.391 1 98.75 121 THR B CA 1
ATOM 3233 C C . THR B 1 121 ? 9.359 0.714 9.195 1 98.75 121 THR B C 1
ATOM 3235 O O . THR B 1 121 ? 8.211 0.966 8.82 1 98.75 121 THR B O 1
ATOM 3238 N N . ARG B 1 122 ? 9.633 -0.074 10.195 1 98.38 122 ARG B N 1
ATOM 3239 C CA . ARG B 1 122 ? 8.602 -0.431 11.164 1 98.38 122 ARG B CA 1
ATOM 3240 C C . ARG B 1 122 ? 8.57 0.566 12.32 1 98.38 122 ARG B C 1
ATOM 3242 O O . ARG B 1 122 ? 9.57 0.763 13.008 1 98.38 122 ARG B O 1
ATOM 3249 N N . VAL B 1 123 ? 7.449 1.238 12.461 1 98.69 123 VAL B N 1
ATOM 3250 C CA . VAL B 1 123 ? 7.27 2.23 13.516 1 98.69 123 VAL B CA 1
ATOM 3251 C C . VAL B 1 123 ? 6.184 1.768 14.484 1 98.69 123 VAL B C 1
ATOM 3253 O O . VAL B 1 123 ? 5.074 1.426 14.062 1 98.69 123 VAL B O 1
ATOM 3256 N N . ASN B 1 124 ? 6.535 1.722 15.719 1 98.56 124 ASN B N 1
ATOM 3257 C CA . ASN B 1 124 ? 5.508 1.429 16.719 1 98.56 124 ASN B CA 1
ATOM 3258 C C . ASN B 1 124 ? 4.645 2.654 17 1 98.56 124 ASN B C 1
ATOM 3260 O O . ASN B 1 124 ? 5.168 3.73 17.297 1 98.56 124 ASN B O 1
ATOM 3264 N N . PHE B 1 125 ? 3.348 2.486 16.875 1 98.62 125 PHE B N 1
ATOM 3265 C CA . PHE B 1 125 ? 2.398 3.557 17.172 1 98.62 125 PHE B CA 1
ATOM 3266 C C . PHE B 1 125 ? 1.529 3.205 18.359 1 98.62 125 PHE B C 1
ATOM 3268 O O . PHE B 1 125 ? 1.129 2.053 18.531 1 98.62 125 PHE B O 1
ATOM 3275 N N . THR B 1 126 ? 1.254 4.18 19.141 1 98.19 126 THR B N 1
ATOM 3276 C CA . THR B 1 126 ? 0.16 4.121 20.094 1 98.19 126 THR B CA 1
ATOM 3277 C C . THR B 1 126 ? -1.08 4.824 19.547 1 98.19 126 THR B C 1
ATOM 3279 O O . THR B 1 126 ? -0.983 5.914 18.984 1 98.19 126 THR B O 1
ATOM 3282 N N . PHE B 1 127 ? -2.262 4.164 19.734 1 97.75 127 PHE B N 1
ATOM 3283 C CA . PHE B 1 127 ? -3.506 4.73 19.234 1 97.75 127 PHE B CA 1
ATOM 3284 C C . PHE B 1 127 ? -4.422 5.133 20.375 1 97.75 127 PHE B C 1
ATOM 3286 O O . PHE B 1 127 ? -5.191 4.312 20.891 1 97.75 127 PHE B O 1
ATOM 3293 N N . PRO B 1 128 ? -4.414 6.395 20.641 1 96.62 128 PRO B N 1
ATOM 3294 C CA . PRO B 1 128 ? -5.152 6.855 21.828 1 96.62 128 PRO B CA 1
ATOM 3295 C C . PRO B 1 128 ? -6.656 6.633 21.703 1 96.62 128 PRO B C 1
ATOM 3297 O O . PRO B 1 128 ? -7.309 6.242 22.672 1 96.62 128 PRO B O 1
ATOM 3300 N N . SER B 1 129 ? -7.238 6.773 20.578 1 96.62 129 SER B N 1
ATOM 3301 C CA . SER B 1 129 ? -8.68 6.676 20.391 1 96.62 129 SER B CA 1
ATOM 3302 C C . SER B 1 129 ? -9.148 5.227 20.438 1 96.62 129 SER B C 1
ATOM 3304 O O . SER B 1 129 ? -10.352 4.957 20.469 1 96.62 129 SER B O 1
ATOM 3306 N N . PHE B 1 130 ? -8.242 4.359 20.469 1 96.5 130 PHE B N 1
ATOM 3307 C CA . PHE B 1 130 ? -8.562 2.938 20.469 1 96.5 130 PHE B CA 1
ATOM 3308 C C . PHE B 1 130 ? -7.973 2.248 21.688 1 96.5 130 PHE B C 1
ATOM 3310 O O . PHE B 1 130 ? -7.355 1.188 21.578 1 96.5 130 PHE B O 1
ATOM 3317 N N . GLY B 1 131 ? -8.109 2.92 22.844 1 94.75 131 GLY B N 1
ATOM 3318 C CA . GLY B 1 131 ? -7.68 2.359 24.125 1 94.75 131 GLY B CA 1
ATOM 3319 C C . GLY B 1 131 ? -6.172 2.322 24.281 1 94.75 131 GLY B C 1
ATOM 3320 O O . GLY B 1 131 ? -5.641 1.453 24.969 1 94.75 131 GLY B O 1
ATOM 3321 N N . ASN B 1 132 ? -5.438 3.08 23.578 1 96.75 132 ASN B N 1
ATOM 3322 C CA . ASN B 1 132 ? -3.982 3.182 23.641 1 96.75 132 ASN B CA 1
ATOM 3323 C C . ASN B 1 132 ? -3.314 1.877 23.219 1 96.75 132 ASN B C 1
ATOM 3325 O O . ASN B 1 132 ? -2.25 1.524 23.734 1 96.75 132 ASN B O 1
ATOM 3329 N N . VAL B 1 133 ? -3.98 1.147 22.344 1 96.56 133 VAL B N 1
ATOM 3330 C CA . VAL B 1 133 ? -3.328 -0.045 21.812 1 96.56 133 VAL B CA 1
ATOM 3331 C C . VAL B 1 133 ? -2.059 0.351 21.062 1 96.56 133 VAL B C 1
ATOM 3333 O O . VAL B 1 133 ? -2.006 1.412 20.438 1 96.56 133 VAL B O 1
ATOM 3336 N N . SER B 1 134 ? -1.063 -0.443 21.188 1 97.25 134 SER B N 1
ATOM 3337 C CA . SER B 1 134 ? 0.2 -0.262 20.484 1 97.25 134 SER B CA 1
ATOM 3338 C C . SER B 1 134 ? 0.35 -1.271 19.359 1 97.25 134 SER B C 1
ATOM 3340 O O . SER B 1 134 ? 0.239 -2.48 19.578 1 97.25 134 SER B O 1
ATOM 3342 N N . LEU B 1 135 ? 0.516 -0.799 18.141 1 98.12 135 LEU B N 1
ATOM 3343 C CA . LEU B 1 135 ? 0.657 -1.646 16.953 1 98.12 135 LEU B CA 1
ATOM 3344 C C . LEU B 1 135 ? 1.803 -1.162 16.078 1 98.12 135 LEU B C 1
ATOM 3346 O O . LEU B 1 135 ? 2.029 0.044 15.945 1 98.12 135 LEU B O 1
ATOM 3350 N N . PRO B 1 136 ? 2.531 -2.117 15.477 1 98.12 136 PRO B N 1
ATOM 3351 C CA . PRO B 1 136 ? 3.518 -1.706 14.469 1 98.12 136 PRO B CA 1
ATOM 3352 C C . PRO B 1 136 ? 2.873 -1.211 13.18 1 98.12 136 PRO B C 1
ATOM 3354 O O . PRO B 1 136 ? 1.903 -1.806 12.703 1 98.12 136 PRO B O 1
ATOM 3357 N N . VAL B 1 137 ? 3.316 -0.122 12.711 1 98.25 137 VAL B N 1
ATOM 3358 C CA . VAL B 1 137 ? 2.957 0.396 11.398 1 98.25 137 VAL B CA 1
ATOM 3359 C C . VAL B 1 137 ? 4.172 0.348 10.469 1 98.25 137 VAL B C 1
ATOM 3361 O O . VAL B 1 137 ? 5.234 0.873 10.805 1 98.25 137 VAL B O 1
ATOM 3364 N N . VAL B 1 138 ? 4.047 -0.344 9.336 1 97.88 138 VAL B N 1
ATOM 3365 C CA . VAL B 1 138 ? 5.145 -0.456 8.383 1 97.88 138 VAL B CA 1
ATOM 3366 C C . VAL B 1 138 ? 5.016 0.63 7.316 1 97.88 138 VAL B C 1
ATOM 3368 O O . VAL B 1 138 ? 3.975 0.75 6.668 1 97.88 138 VAL B O 1
ATOM 3371 N N . ILE B 1 139 ? 6.062 1.422 7.164 1 98.25 139 ILE B N 1
ATOM 3372 C CA . ILE B 1 139 ? 6.035 2.609 6.316 1 98.25 139 ILE B CA 1
ATOM 3373 C C . ILE B 1 139 ? 7.148 2.527 5.277 1 98.25 139 ILE B C 1
ATOM 3375 O O . ILE B 1 139 ? 8.32 2.357 5.625 1 98.25 139 ILE B O 1
ATOM 3379 N N . ASP B 1 140 ? 6.801 2.648 3.996 1 98.44 140 ASP B N 1
ATOM 3380 C CA . ASP B 1 140 ? 7.77 2.783 2.91 1 98.44 140 ASP B CA 1
ATOM 3381 C C . ASP B 1 140 ? 8.023 4.254 2.578 1 98.44 140 ASP B C 1
ATOM 3383 O O . ASP B 1 140 ? 7.082 5.047 2.506 1 98.44 140 ASP B O 1
ATOM 3387 N N . THR B 1 141 ? 9.312 4.59 2.373 1 98.75 141 THR B N 1
ATOM 3388 C CA . THR B 1 141 ? 9.648 5.969 2.029 1 98.75 141 THR B CA 1
ATOM 3389 C C . THR B 1 141 ? 10.609 6.012 0.843 1 98.75 141 THR B C 1
ATOM 3391 O O . THR B 1 141 ? 11.492 5.164 0.722 1 98.75 141 THR B O 1
ATOM 3394 N N . TRP B 1 142 ? 10.398 6.879 -0.014 1 98.81 142 TRP B N 1
ATOM 3395 C CA . TRP B 1 142 ? 11.375 7.465 -0.929 1 98.81 142 TRP B CA 1
ATOM 3396 C C . TRP B 1 142 ? 11.688 8.906 -0.544 1 98.81 142 TRP B C 1
ATOM 3398 O O . TRP B 1 142 ? 10.773 9.711 -0.333 1 98.81 142 TRP B O 1
ATOM 3408 N N . MET B 1 143 ? 12.969 9.234 -0.443 1 98.81 143 MET B N 1
ATOM 3409 C CA . MET B 1 143 ? 13.352 10.602 -0.1 1 98.81 143 MET B CA 1
ATOM 3410 C C . MET B 1 143 ? 14.562 11.047 -0.911 1 98.81 143 MET B C 1
ATOM 3412 O O . MET B 1 143 ? 15.414 10.227 -1.262 1 98.81 143 MET B O 1
ATOM 3416 N N . THR B 1 144 ? 14.609 12.305 -1.212 1 98.56 144 THR B N 1
ATOM 3417 C CA . THR B 1 144 ? 15.805 12.938 -1.753 1 98.56 144 THR B CA 1
ATOM 3418 C C . THR B 1 144 ? 16.266 14.086 -0.862 1 98.56 144 THR B C 1
ATOM 3420 O O . THR B 1 144 ? 15.438 14.719 -0.191 1 98.56 144 THR B O 1
ATOM 3423 N N . TRP B 1 145 ? 17.5 14.336 -0.875 1 98.62 145 TRP B N 1
ATOM 3424 C CA . TRP B 1 145 ? 18.078 15.422 -0.087 1 98.62 145 TRP B CA 1
ATOM 3425 C C . TRP B 1 145 ? 18.875 16.375 -0.971 1 98.62 145 TRP B C 1
ATOM 3427 O O . TRP B 1 145 ? 19.469 15.953 -1.973 1 98.62 145 TRP B O 1
ATOM 3437 N N . ASN B 1 146 ? 18.875 17.625 -0.607 1 98 146 ASN B N 1
ATOM 3438 C CA . ASN B 1 146 ? 19.781 18.578 -1.233 1 98 146 ASN B CA 1
ATOM 3439 C C . ASN B 1 146 ? 21.109 18.672 -0.477 1 98 146 ASN B C 1
ATOM 3441 O O . ASN B 1 146 ? 21.328 17.922 0.476 1 98 146 ASN B O 1
ATOM 3445 N N . SER B 1 147 ? 21.984 19.562 -0.951 1 97.25 147 SER B N 1
ATOM 3446 C CA . SER B 1 147 ? 23.328 19.672 -0.387 1 97.25 147 SER B CA 1
ATOM 3447 C C . SER B 1 147 ? 23.281 20.156 1.058 1 97.25 147 SER B C 1
ATOM 3449 O O . SER B 1 147 ? 24.203 19.891 1.834 1 97.25 147 SER B O 1
ATOM 3451 N N . ALA B 1 148 ? 22.25 20.875 1.443 1 97.75 148 ALA B N 1
ATOM 3452 C CA . ALA B 1 148 ? 22.078 21.344 2.812 1 97.75 148 ALA B CA 1
ATOM 3453 C C . ALA B 1 148 ? 21.5 20.25 3.707 1 97.75 148 ALA B C 1
ATOM 3455 O O . ALA B 1 148 ? 21.188 20.5 4.875 1 97.75 148 ALA B O 1
ATOM 3456 N N . ARG B 1 149 ? 21.234 19.047 3.152 1 98.06 149 ARG B N 1
ATOM 3457 C CA . ARG B 1 149 ? 20.734 17.875 3.875 1 98.06 149 ARG B CA 1
ATOM 3458 C C . ARG B 1 149 ? 19.266 18.047 4.238 1 98.06 149 ARG B C 1
ATOM 3460 O O . ARG B 1 149 ? 18.797 17.516 5.246 1 98.06 149 ARG B O 1
ATOM 3467 N N . GLU B 1 150 ? 18.625 18.859 3.461 1 98.69 150 GLU B N 1
ATOM 3468 C CA . GLU B 1 150 ? 17.172 19 3.584 1 98.69 150 GLU B CA 1
ATOM 3469 C C . GLU B 1 150 ? 16.453 18.062 2.637 1 98.69 150 GLU B C 1
ATOM 3471 O O . GLU B 1 150 ? 16.875 17.859 1.494 1 98.69 150 GLU B O 1
ATOM 3476 N N . ILE B 1 151 ? 15.383 17.484 3.123 1 98.69 151 ILE B N 1
ATOM 3477 C CA . ILE B 1 151 ? 14.539 16.672 2.254 1 98.69 151 ILE B CA 1
ATOM 3478 C C . ILE B 1 151 ? 13.891 17.562 1.191 1 98.69 151 ILE B C 1
ATOM 3480 O O . ILE B 1 151 ? 13.211 18.547 1.519 1 98.69 151 ILE B O 1
ATOM 3484 N N . THR B 1 152 ? 14.039 17.219 -0.08 1 98.56 152 THR B N 1
ATOM 3485 C CA . THR B 1 152 ? 13.508 18.016 -1.176 1 98.56 152 THR B CA 1
ATOM 3486 C C . THR B 1 152 ? 12.211 17.406 -1.707 1 98.56 152 THR B C 1
ATOM 3488 O O . THR B 1 152 ? 11.367 18.109 -2.268 1 98.56 152 THR B O 1
ATOM 3491 N N . GLN B 1 153 ? 12.078 16.125 -1.656 1 98.31 153 GLN B N 1
ATOM 3492 C CA . GLN B 1 153 ? 10.859 15.406 -2.021 1 98.31 153 GLN B CA 1
ATOM 3493 C C . GLN B 1 153 ? 10.742 14.086 -1.267 1 98.31 153 GLN B C 1
ATOM 3495 O O . GLN B 1 153 ? 11.758 13.516 -0.851 1 98.31 153 GLN B O 1
ATOM 3500 N N . TYR B 1 154 ? 9.555 13.703 -1.029 1 98.62 154 TYR B N 1
ATOM 3501 C CA . TYR B 1 154 ? 9.344 12.391 -0.422 1 98.62 154 TYR B CA 1
ATOM 3502 C C . TYR B 1 154 ? 8.047 11.766 -0.918 1 98.62 154 TYR B C 1
ATOM 3504 O O . TYR B 1 154 ? 7.094 12.469 -1.248 1 98.62 154 TYR B O 1
ATOM 3512 N N . ASP B 1 155 ? 8.031 10.508 -1.041 1 98.38 155 ASP B N 1
ATOM 3513 C CA . ASP B 1 155 ? 6.91 9.648 -1.408 1 98.38 155 ASP B CA 1
ATOM 3514 C C . ASP B 1 155 ? 6.715 8.531 -0.383 1 98.38 155 ASP B C 1
ATOM 3516 O O . ASP B 1 155 ? 7.531 7.613 -0.293 1 98.38 155 ASP B O 1
ATOM 3520 N N . VAL B 1 156 ? 5.598 8.625 0.4 1 98 156 VAL B N 1
ATOM 3521 C CA . VAL B 1 156 ? 5.43 7.785 1.581 1 98 156 VAL B CA 1
ATOM 3522 C C . VAL B 1 156 ? 4.176 6.922 1.429 1 98 156 VAL B C 1
ATOM 3524 O O . VAL B 1 156 ? 3.15 7.391 0.932 1 98 156 VAL B O 1
ATOM 3527 N N . ARG B 1 157 ? 4.305 5.691 1.92 1 96.25 157 ARG B N 1
ATOM 3528 C CA . ARG B 1 157 ? 3.18 4.766 1.904 1 96.25 157 ARG B CA 1
ATOM 3529 C C . ARG B 1 157 ? 3.088 3.994 3.217 1 96.25 157 ARG B C 1
ATOM 3531 O O . ARG B 1 157 ? 4.102 3.537 3.748 1 96.25 157 ARG B O 1
ATOM 3538 N N . PHE B 1 158 ? 1.887 3.842 3.682 1 96.69 158 PHE B N 1
ATOM 3539 C CA . PHE B 1 158 ? 1.613 2.955 4.809 1 96.69 158 PHE B CA 1
ATOM 3540 C C . PHE B 1 158 ? 1.211 1.569 4.32 1 96.69 158 PHE B C 1
ATOM 3542 O O . PHE B 1 158 ? 0.172 1.409 3.674 1 96.69 158 PHE B O 1
ATOM 3549 N N . ARG B 1 159 ? 2.018 0.552 4.68 1 96.25 159 ARG B N 1
ATOM 3550 C CA . ARG B 1 159 ? 1.689 -0.809 4.266 1 96.25 159 ARG B CA 1
ATOM 3551 C C . ARG B 1 159 ? 0.502 -1.35 5.059 1 96.25 159 ARG B C 1
ATOM 3553 O O . ARG B 1 159 ? 0.389 -1.105 6.262 1 96.25 159 ARG B O 1
ATOM 3560 N N . TRP B 1 160 ? -0.32 -2.033 4.359 1 96.25 160 TRP B N 1
ATOM 3561 C CA . TRP B 1 160 ? -1.423 -2.797 4.934 1 96.25 160 TRP B CA 1
ATOM 3562 C C . TRP B 1 160 ? -2.32 -1.901 5.781 1 96.25 160 TRP B C 1
ATOM 3564 O O . TRP B 1 160 ? -2.789 -2.312 6.848 1 96.25 160 TRP B O 1
ATOM 3574 N N . PHE B 1 161 ? -2.455 -0.698 5.301 1 96.75 161 PHE B N 1
ATOM 3575 C CA . PHE B 1 161 ? -3.223 0.26 6.09 1 96.75 161 PHE B CA 1
ATOM 3576 C C . PHE B 1 161 ? -4.672 -0.193 6.23 1 96.75 161 PHE B C 1
ATOM 3578 O O . PHE B 1 161 ? -5.293 0.019 7.273 1 96.75 161 PHE B O 1
ATOM 3585 N N . GLY B 1 162 ? -5.238 -0.786 5.191 1 96.06 162 GLY B N 1
ATOM 3586 C CA . GLY B 1 162 ? -6.59 -1.313 5.316 1 96.06 162 GLY B CA 1
ATOM 3587 C C . GLY B 1 162 ? -6.734 -2.318 6.441 1 96.06 162 GLY B C 1
ATOM 3588 O O . GLY B 1 162 ? -7.711 -2.279 7.195 1 96.06 162 GLY B O 1
ATOM 3589 N N . TYR B 1 163 ? -5.797 -3.188 6.555 1 96.69 163 TYR B N 1
ATOM 3590 C CA . TYR B 1 163 ? -5.828 -4.195 7.609 1 96.69 163 TYR B CA 1
ATOM 3591 C C . TYR B 1 163 ? -5.633 -3.557 8.977 1 96.69 163 TYR B C 1
ATOM 3593 O O . TYR B 1 163 ? -6.281 -3.947 9.953 1 96.69 163 TYR B O 1
ATOM 3601 N N . LEU B 1 164 ? -4.746 -2.602 9.07 1 97.38 164 LEU B N 1
ATOM 3602 C CA . LEU B 1 164 ? -4.559 -1.851 10.305 1 97.38 164 LEU B CA 1
ATOM 3603 C C . LEU B 1 164 ? -5.863 -1.191 10.742 1 97.38 164 LEU B C 1
ATOM 3605 O O . LEU B 1 164 ? -6.281 -1.333 11.898 1 97.38 164 LEU B O 1
ATOM 3609 N N . LEU B 1 165 ? -6.488 -0.496 9.836 1 96.62 165 LEU B N 1
ATOM 3610 C CA . LEU B 1 165 ? -7.734 0.202 10.133 1 96.62 165 LEU B CA 1
ATOM 3611 C C . LEU B 1 165 ? -8.797 -0.773 10.617 1 96.62 165 LEU B C 1
ATOM 3613 O O . LEU B 1 165 ? -9.477 -0.512 11.617 1 96.62 165 LEU B O 1
ATOM 3617 N N . GLN B 1 166 ? -8.914 -1.884 9.93 1 95.31 166 GLN B N 1
ATOM 3618 C CA . GLN B 1 166 ? -9.867 -2.904 10.352 1 95.31 166 GLN B CA 1
ATOM 3619 C C . GLN B 1 166 ? -9.555 -3.404 11.758 1 95.31 166 GLN B C 1
ATOM 3621 O O . GLN B 1 166 ? -10.461 -3.59 12.57 1 95.31 166 GLN B O 1
ATOM 3626 N N . THR B 1 167 ? -8.305 -3.645 11.992 1 96.56 167 THR B N 1
ATOM 3627 C CA . THR B 1 167 ? -7.867 -4.121 13.305 1 96.56 167 THR B CA 1
ATOM 3628 C C . THR B 1 167 ? -8.234 -3.119 14.391 1 96.56 167 THR B C 1
ATOM 3630 O O . THR B 1 167 ? -8.742 -3.5 15.445 1 96.56 167 THR B O 1
ATOM 3633 N N . LEU B 1 168 ? -8.008 -1.855 14.133 1 97.06 168 LEU B N 1
ATOM 3634 C CA . LEU B 1 168 ? -8.359 -0.804 15.078 1 97.06 168 LEU B CA 1
ATOM 3635 C C . LEU B 1 168 ? -9.867 -0.765 15.312 1 97.06 168 LEU B C 1
ATOM 3637 O O . LEU B 1 168 ? -10.32 -0.759 16.469 1 97.06 168 LEU B O 1
ATOM 3641 N N . LEU B 1 169 ? -10.617 -0.812 14.281 1 94.81 169 LEU B N 1
ATOM 3642 C CA . LEU B 1 169 ? -12.07 -0.74 14.406 1 94.81 169 LEU B CA 1
ATOM 3643 C C . LEU B 1 169 ? -12.609 -1.952 15.148 1 94.81 169 LEU B C 1
ATOM 3645 O O . LEU B 1 169 ? -13.508 -1.82 15.992 1 94.81 169 LEU B O 1
ATOM 3649 N N . ARG B 1 170 ? -12.055 -3.09 14.898 1 92.38 170 ARG B N 1
ATOM 3650 C CA . ARG B 1 170 ? -12.531 -4.32 15.523 1 92.38 170 ARG B CA 1
ATOM 3651 C C . ARG B 1 170 ? -12.227 -4.328 17.016 1 92.38 170 ARG B C 1
ATOM 3653 O O . ARG B 1 170 ? -12.828 -5.086 17.781 1 92.38 170 ARG B O 1
ATOM 3660 N N . SER B 1 171 ? -11.289 -3.549 17.391 1 91.69 171 SER B N 1
ATOM 3661 C CA . SER B 1 171 ? -11 -3.439 18.812 1 91.69 171 SER B CA 1
ATOM 3662 C C . SER B 1 171 ? -12.125 -2.727 19.547 1 91.69 171 SER B C 1
ATOM 3664 O O . SER B 1 171 ? -12.242 -2.844 20.766 1 91.69 171 SER B O 1
ATOM 3666 N N . MET B 1 172 ? -12.93 -1.994 18.812 1 91.12 172 MET B N 1
ATOM 3667 C CA . MET B 1 172 ? -14.055 -1.275 19.406 1 91.12 172 MET B CA 1
ATOM 3668 C C . MET B 1 172 ? -15.273 -2.176 19.516 1 91.12 172 MET B C 1
ATOM 3670 O O . MET B 1 172 ? -16.062 -2.043 20.438 1 91.12 172 MET B O 1
ATOM 3674 N N . ASP B 1 173 ? -15.492 -2.994 18.547 1 92.44 173 ASP B N 1
ATOM 3675 C CA . ASP B 1 173 ? -16.594 -3.941 18.484 1 92.44 173 ASP B CA 1
ATOM 3676 C C . ASP B 1 173 ? -16.266 -5.113 17.562 1 92.44 173 ASP B C 1
ATOM 3678 O O . ASP B 1 173 ? -15.734 -4.914 16.469 1 92.44 173 ASP B O 1
ATOM 3682 N N . PRO B 1 174 ? -16.578 -6.312 18.016 1 87.94 174 PRO B N 1
ATOM 3683 C CA . PRO B 1 174 ? -16.25 -7.469 17.172 1 87.94 174 PRO B CA 1
ATOM 3684 C C . PRO B 1 174 ? -17.062 -7.516 15.875 1 87.94 174 PRO B C 1
ATOM 3686 O O . PRO B 1 174 ? -16.625 -8.125 14.898 1 87.94 174 PRO B O 1
ATOM 3689 N N . ASP B 1 175 ? -18.188 -6.91 15.93 1 90.88 175 ASP B N 1
ATOM 3690 C CA . ASP B 1 175 ? -18.969 -6.809 14.703 1 90.88 175 ASP B CA 1
ATOM 3691 C C . ASP B 1 175 ? -18.484 -5.648 13.836 1 90.88 175 ASP B C 1
ATOM 3693 O O . ASP B 1 175 ? -18.562 -4.488 14.242 1 90.88 175 ASP B O 1
ATOM 3697 N N . PRO B 1 176 ? -18.031 -5.953 12.641 1 86.94 176 PRO B N 1
ATOM 3698 C CA . PRO B 1 176 ? -17.422 -4.914 11.805 1 86.94 176 PRO B CA 1
ATOM 3699 C C . PRO B 1 176 ? -18.391 -3.771 11.484 1 86.94 176 PRO B C 1
ATOM 3701 O O . PRO B 1 176 ? -17.984 -2.605 11.484 1 86.94 176 PRO B O 1
ATOM 3704 N N . ALA B 1 177 ? -19.594 -4.125 11.211 1 88.62 177 ALA B N 1
ATOM 3705 C CA . ALA B 1 177 ? -20.547 -3.084 10.867 1 88.62 177 ALA B CA 1
ATOM 3706 C C . ALA B 1 177 ? -20.828 -2.176 12.062 1 88.62 177 ALA B C 1
ATOM 3708 O O . ALA B 1 177 ? -20.875 -0.952 11.922 1 88.62 177 ALA B O 1
ATOM 3709 N N . THR B 1 178 ? -20.984 -2.768 13.219 1 94.5 178 THR B N 1
ATOM 3710 C CA . THR B 1 178 ? -21.219 -2 14.438 1 94.5 178 THR B CA 1
ATOM 3711 C C . THR B 1 178 ? -20 -1.162 14.789 1 94.5 178 THR B C 1
ATOM 3713 O O . THR B 1 178 ? -20.125 0 15.18 1 94.5 178 THR B O 1
ATOM 3716 N N . ALA B 1 179 ? -18.875 -1.753 14.641 1 93.88 179 ALA B N 1
ATOM 3717 C CA . ALA B 1 179 ? -17.625 -1.045 14.922 1 93.88 179 ALA B CA 1
ATOM 3718 C C . ALA B 1 179 ? -17.5 0.204 14.055 1 93.88 179 ALA B C 1
ATOM 3720 O O . ALA B 1 179 ? -17.156 1.281 14.555 1 93.88 179 ALA B O 1
ATOM 3721 N N . GLN B 1 180 ? -17.766 0.054 12.828 1 93.25 180 GLN B N 1
ATOM 3722 C CA . GLN B 1 180 ? -17.656 1.169 11.891 1 93.25 180 GLN B CA 1
ATOM 3723 C C . GLN B 1 180 ? -18.641 2.283 12.25 1 93.25 180 GLN B C 1
ATOM 3725 O O . GLN B 1 180 ? -18.281 3.463 12.211 1 93.25 180 GLN B O 1
ATOM 3730 N N . THR B 1 181 ? -19.844 1.894 12.586 1 94.88 181 THR B N 1
ATOM 3731 C CA . THR B 1 181 ? -20.859 2.873 12.93 1 94.88 181 THR B CA 1
ATOM 3732 C C . THR B 1 181 ? -20.469 3.643 14.188 1 94.88 181 THR B C 1
ATOM 3734 O O . THR B 1 181 ? -20.562 4.871 14.227 1 94.88 181 THR B O 1
ATOM 3737 N N . LYS B 1 182 ? -20.016 2.936 15.156 1 95.19 182 LYS B N 1
ATOM 3738 C CA . LYS B 1 182 ? -19.578 3.566 16.391 1 95.19 182 LYS B CA 1
ATOM 3739 C C . LYS B 1 182 ? -18.422 4.527 16.156 1 95.19 182 LYS B C 1
ATOM 3741 O O . LYS B 1 182 ? -18.422 5.652 16.656 1 95.19 182 LYS B O 1
ATOM 3746 N N . ALA B 1 183 ? -17.484 4.059 15.414 1 96.06 183 ALA B N 1
ATOM 3747 C CA . ALA B 1 183 ? -16.328 4.891 15.109 1 96.06 183 ALA B CA 1
ATOM 3748 C C . ALA B 1 183 ? -16.734 6.141 14.336 1 96.06 183 ALA B C 1
ATOM 3750 O O . ALA B 1 183 ? -16.266 7.242 14.633 1 96.06 183 ALA B O 1
ATOM 3751 N N . ALA B 1 184 ? -17.609 5.961 13.391 1 96.94 184 ALA B N 1
ATOM 3752 C CA . ALA B 1 184 ? -18.062 7.082 12.578 1 96.94 184 ALA B CA 1
ATOM 3753 C C . ALA B 1 184 ? -18.75 8.141 13.43 1 96.94 184 ALA B C 1
ATOM 3755 O O . ALA B 1 184 ? -18.484 9.336 13.289 1 96.94 184 ALA B O 1
ATOM 3756 N N . GLN B 1 185 ? -19.562 7.715 14.305 1 97.31 185 GLN B N 1
ATOM 3757 C CA . GLN B 1 185 ? -20.266 8.633 15.18 1 97.31 185 GLN B CA 1
ATOM 3758 C C . GLN B 1 185 ? -19.312 9.383 16.094 1 97.31 185 GLN B C 1
ATOM 3760 O O . GLN B 1 185 ? -19.438 10.594 16.297 1 97.31 185 GLN B O 1
ATOM 3765 N N . ALA B 1 186 ? -18.391 8.656 16.625 1 97.62 186 ALA B N 1
ATOM 3766 C CA . ALA B 1 186 ? -17.438 9.266 17.531 1 97.62 186 ALA B CA 1
ATOM 3767 C C . ALA B 1 186 ? -16.562 10.289 16.812 1 97.62 186 ALA B C 1
ATOM 3769 O O . ALA B 1 186 ? -16.328 11.383 17.328 1 97.62 186 ALA B O 1
ATOM 3770 N N . MET B 1 187 ? -16.109 9.961 15.648 1 98.19 187 MET B N 1
ATOM 3771 C CA . MET B 1 187 ? -15.281 10.875 14.867 1 98.19 187 MET B CA 1
ATOM 3772 C C . MET B 1 187 ? -16.078 12.102 14.438 1 98.19 187 MET B C 1
ATOM 3774 O O . MET B 1 187 ? -15.578 13.227 14.508 1 98.19 187 MET B O 1
ATOM 3778 N N . ALA B 1 188 ? -17.297 11.875 14.031 1 98.69 188 ALA B N 1
ATOM 3779 C CA . ALA B 1 188 ? -18.141 12.992 13.625 1 98.69 188 ALA B CA 1
ATOM 3780 C C . ALA B 1 188 ? -18.359 13.961 14.781 1 98.69 188 ALA B C 1
ATOM 3782 O O . ALA B 1 188 ? -18.266 15.18 14.602 1 98.69 188 ALA B O 1
ATOM 3783 N N . ALA B 1 189 ? -18.625 13.43 15.914 1 98.69 189 ALA B N 1
ATOM 3784 C CA . ALA B 1 189 ? -18.828 14.266 17.094 1 98.69 189 ALA B CA 1
ATOM 3785 C C . ALA B 1 189 ? -17.562 15.07 17.406 1 98.69 189 ALA B C 1
ATOM 3787 O O . ALA B 1 189 ? -17.641 16.266 17.734 1 98.69 189 ALA B O 1
ATOM 3788 N N . SER B 1 190 ? -16.484 14.391 17.328 1 98.62 190 SER B N 1
ATOM 3789 C CA . SER B 1 190 ? -15.203 15.055 17.578 1 98.62 190 SER B CA 1
ATOM 3790 C C . SER B 1 190 ? -14.977 16.203 16.609 1 98.62 190 SER B C 1
ATOM 3792 O O . SER B 1 190 ? -14.602 17.312 17.031 1 98.62 190 SER B O 1
ATOM 3794 N N . ILE B 1 191 ? -15.211 15.984 15.344 1 98.62 191 ILE B N 1
ATOM 3795 C CA . ILE B 1 191 ? -15.047 16.984 14.305 1 98.62 191 ILE B CA 1
ATOM 3796 C C . ILE B 1 191 ? -15.977 18.172 14.578 1 98.62 191 ILE B C 1
ATOM 3798 O O . ILE B 1 191 ? -15.555 19.328 14.516 1 98.62 191 ILE B O 1
ATOM 3802 N N . CYS B 1 192 ? -17.188 17.906 14.914 1 98.69 192 CYS B N 1
ATOM 3803 C CA . CYS B 1 192 ? -18.172 18.953 15.133 1 98.69 192 CYS B CA 1
ATOM 3804 C C . CYS B 1 192 ? -17.844 19.766 16.391 1 98.69 192 CYS B C 1
ATOM 3806 O O . CYS B 1 192 ? -18.078 20.969 16.422 1 98.69 192 CYS B O 1
ATOM 3808 N N . ASN B 1 193 ? -17.312 19.109 17.391 1 98.31 193 ASN B N 1
ATOM 3809 C CA . ASN B 1 193 ? -16.844 19.828 18.578 1 98.31 193 ASN B CA 1
ATOM 3810 C C . ASN B 1 193 ? -15.695 20.766 18.219 1 98.31 193 ASN B C 1
ATOM 3812 O O . ASN B 1 193 ? -15.672 21.922 18.688 1 98.31 193 ASN B O 1
ATOM 3816 N N . ALA B 1 194 ? -14.797 20.281 17.453 1 97.94 194 ALA B N 1
ATOM 3817 C CA . ALA B 1 194 ? -13.688 21.125 17.016 1 97.94 194 ALA B CA 1
ATOM 3818 C C . ALA B 1 194 ? -14.188 22.297 16.188 1 97.94 194 ALA B C 1
ATOM 3820 O O . ALA B 1 194 ? -13.711 23.422 16.328 1 97.94 194 ALA B O 1
ATOM 3821 N N . HIS B 1 195 ? -15.102 22.016 15.297 1 98.31 195 HIS B N 1
ATOM 3822 C CA . HIS B 1 195 ? -15.711 23.062 14.492 1 98.31 195 HIS B CA 1
ATOM 3823 C C . HIS B 1 195 ? -16.328 24.141 15.375 1 98.31 195 HIS B C 1
ATOM 3825 O O . HIS B 1 195 ? -16.078 25.328 15.164 1 98.31 195 HIS B O 1
ATOM 3831 N N . THR B 1 196 ? -17.094 23.719 16.328 1 97.62 196 THR B N 1
ATOM 3832 C CA . THR B 1 196 ? -17.75 24.656 17.234 1 97.62 196 THR B CA 1
ATOM 3833 C C . THR B 1 196 ? -16.719 25.5 17.984 1 97.62 196 THR B C 1
ATOM 3835 O O . THR B 1 196 ? -16.906 26.703 18.156 1 97.62 196 THR B O 1
ATOM 3838 N N . ALA B 1 197 ? -15.688 24.953 18.281 1 97 197 ALA B N 1
ATOM 3839 C CA . ALA B 1 197 ? -14.695 25.609 19.125 1 97 197 ALA B CA 1
ATOM 3840 C C . ALA B 1 197 ? -13.82 26.562 18.312 1 97 197 ALA B C 1
ATOM 3842 O O . ALA B 1 197 ? -13.352 27.578 18.844 1 97 197 ALA B O 1
ATOM 3843 N N . HIS B 1 198 ? -13.648 26.219 17.016 1 97 198 HIS B N 1
ATOM 3844 C CA . HIS B 1 198 ? -12.531 26.906 16.375 1 97 198 HIS B CA 1
ATOM 3845 C C . HIS B 1 198 ? -12.977 27.547 15.07 1 97 198 HIS B C 1
ATOM 3847 O O . HIS B 1 198 ? -12.258 28.391 14.516 1 97 198 HIS B O 1
ATOM 3853 N N . CYS B 1 199 ? -14.062 27.094 14.531 1 97.88 199 CYS B N 1
ATOM 3854 C CA . CYS B 1 199 ? -14.469 27.609 13.227 1 97.88 199 CYS B CA 1
ATOM 3855 C C . CYS B 1 199 ? -15.641 28.578 13.367 1 97.88 199 CYS B C 1
ATOM 3857 O O . CYS B 1 199 ? -16.797 28.156 13.453 1 97.88 199 CYS B O 1
ATOM 3859 N N . SER B 1 200 ? -15.352 29.891 13.367 1 95.38 200 SER B N 1
ATOM 3860 C CA . SER B 1 200 ? -16.359 30.938 13.516 1 95.38 200 SER B CA 1
ATOM 3861 C C . SER B 1 200 ? -16.219 32 12.438 1 95.38 200 SER B C 1
ATOM 3863 O O . SER B 1 200 ? -15.258 31.984 11.672 1 95.38 200 SER B O 1
ATOM 3865 N N . GLY B 1 201 ? -17.297 32.75 12.273 1 95.81 201 GLY B N 1
ATOM 3866 C CA . GLY B 1 201 ? -17.25 33.844 11.297 1 95.81 201 GLY B CA 1
ATOM 3867 C C . GLY B 1 201 ? -17.109 33.344 9.867 1 95.81 201 GLY B C 1
ATOM 3868 O O . GLY B 1 201 ? -17.875 32.469 9.422 1 95.81 201 GLY B O 1
ATOM 3869 N N . THR B 1 202 ? -16.047 33.812 9.188 1 95.19 202 THR B N 1
ATOM 3870 C CA . THR B 1 202 ? -15.828 33.5 7.785 1 95.19 202 THR B CA 1
ATOM 3871 C C . THR B 1 202 ? -15.375 32.031 7.633 1 95.19 202 THR B C 1
ATOM 3873 O O . THR B 1 202 ? -15.383 31.5 6.531 1 95.19 202 THR B O 1
ATOM 3876 N N . HIS B 1 203 ? -15.008 31.438 8.719 1 96.5 203 HIS B N 1
ATOM 3877 C CA . HIS B 1 203 ? -14.492 30.078 8.648 1 96.5 203 HIS B CA 1
ATOM 3878 C C . HIS B 1 203 ? -15.562 29.062 9.047 1 96.5 203 HIS B C 1
ATOM 3880 O O . HIS B 1 203 ? -15.312 27.844 9.031 1 96.5 203 HIS B O 1
ATOM 3886 N N . GLN B 1 204 ? -16.75 29.578 9.375 1 97.75 204 GLN B N 1
ATOM 3887 C CA . GLN B 1 204 ? -17.859 28.688 9.758 1 97.75 204 GLN B CA 1
ATOM 3888 C C . GLN B 1 204 ? -18.297 27.812 8.594 1 97.75 204 GLN B C 1
ATOM 3890 O O . GLN B 1 204 ? -18.469 28.297 7.473 1 97.75 204 GLN B O 1
ATOM 3895 N N . GLN B 1 205 ? -18.469 26.531 8.867 1 98.44 205 GLN B N 1
ATOM 3896 C CA . GLN B 1 205 ? -18.844 25.578 7.824 1 98.44 205 GLN B CA 1
ATOM 3897 C C . GLN B 1 205 ? -20.266 25.094 8.016 1 98.44 205 GLN B C 1
ATOM 3899 O O . GLN B 1 205 ? -20.938 24.719 7.043 1 98.44 205 GLN B O 1
ATOM 3904 N N . PHE B 1 206 ? -20.688 25.109 9.258 1 98.44 206 PHE B N 1
ATOM 3905 C CA . PHE B 1 206 ? -22.016 24.625 9.594 1 98.44 206 PHE B CA 1
ATOM 3906 C C . PHE B 1 206 ? -22.75 25.609 10.508 1 98.44 206 PHE B C 1
ATOM 3908 O O . PHE B 1 206 ? -22.125 26.266 11.336 1 98.44 206 PHE B O 1
ATOM 3915 N N . GLY B 1 207 ? -24.047 25.578 10.438 1 97.38 207 GLY B N 1
ATOM 3916 C CA . GLY B 1 207 ? -24.859 26.484 11.234 1 97.38 207 GLY B CA 1
ATOM 3917 C C . GLY B 1 207 ? -25.109 25.969 12.641 1 97.38 207 GLY B C 1
ATOM 3918 O O . GLY B 1 207 ? -25.469 26.75 13.531 1 97.38 207 GLY B O 1
ATOM 3919 N N . SER B 1 208 ? -24.969 24.672 12.805 1 97.31 208 SER B N 1
ATOM 3920 C CA . SER B 1 208 ? -25.188 24.062 14.109 1 97.31 208 SER B CA 1
ATOM 3921 C C . SER B 1 208 ? -24.469 22.734 14.234 1 97.31 208 SER B C 1
ATOM 3923 O O . SER B 1 208 ? -24.031 22.156 13.234 1 97.31 208 SER B O 1
ATOM 3925 N N . GLN B 1 209 ? -24.359 22.328 15.484 1 97.31 209 GLN B N 1
ATOM 3926 C CA . GLN B 1 209 ? -23.781 21.016 15.734 1 97.31 209 GLN B CA 1
ATOM 3927 C C . GLN B 1 209 ? -24.594 19.922 15.047 1 97.31 209 GLN B C 1
ATOM 3929 O O . GLN B 1 209 ? -24.031 18.953 14.523 1 97.31 209 GLN B O 1
ATOM 3934 N N . GLY B 1 210 ? -25.859 20.016 15.109 1 97.94 210 GLY B N 1
ATOM 3935 C CA . GLY B 1 210 ? -26.734 19.062 14.461 1 97.94 210 GLY B CA 1
ATOM 3936 C C . GLY B 1 210 ? -26.516 18.969 12.961 1 97.94 210 GLY B C 1
ATOM 3937 O O . GLY B 1 210 ? -26.484 17.875 12.391 1 97.94 210 GLY B O 1
ATOM 3938 N N . GLU B 1 211 ? -26.406 20.125 12.352 1 98.38 211 GLU B N 1
ATOM 3939 C CA . GLU B 1 211 ? -26.141 20.172 10.922 1 98.38 211 GLU B CA 1
ATOM 3940 C C . GLU B 1 211 ? -24.812 19.5 10.586 1 98.38 211 GLU B C 1
ATOM 3942 O O . GLU B 1 211 ? -24.719 18.75 9.617 1 98.38 211 GLU B O 1
ATOM 3947 N N . CYS B 1 212 ? -23.859 19.797 11.375 1 98.69 212 CYS B N 1
ATOM 3948 C CA . CYS B 1 212 ? -22.531 19.219 11.227 1 98.69 212 CYS B CA 1
ATOM 3949 C C . CYS B 1 212 ? -22.594 17.703 11.32 1 98.69 212 CYS B C 1
ATOM 3951 O O . CYS B 1 212 ? -22.109 17 10.43 1 98.69 212 CYS B O 1
ATOM 3953 N N . LEU B 1 213 ? -23.25 17.172 12.312 1 98.62 213 LEU B N 1
ATOM 3954 C CA . LEU B 1 213 ? -23.359 15.742 12.539 1 98.62 213 LEU B CA 1
ATOM 3955 C C . LEU B 1 213 ? -24.109 15.07 11.398 1 98.62 213 LEU B C 1
ATOM 3957 O O . LEU B 1 213 ? -23.719 13.992 10.938 1 98.62 213 LEU B O 1
ATOM 3961 N N . ASP B 1 214 ? -25.125 15.719 10.945 1 98.44 214 ASP B N 1
ATOM 3962 C CA . ASP B 1 214 ? -25.938 15.156 9.867 1 98.44 214 ASP B CA 1
ATOM 3963 C C . ASP B 1 214 ? -25.125 15.031 8.578 1 98.44 214 ASP B C 1
ATOM 3965 O O . ASP B 1 214 ? -25.156 13.992 7.914 1 98.44 214 ASP B O 1
ATOM 3969 N N . PHE B 1 215 ? -24.438 16.047 8.273 1 98.75 215 PHE B N 1
ATOM 3970 C CA . PHE B 1 215 ? -23.609 16.016 7.07 1 98.75 215 PHE B CA 1
ATOM 3971 C C . PHE B 1 215 ? -22.578 14.891 7.145 1 98.75 215 PHE B C 1
ATOM 3973 O O . PHE B 1 215 ? -22.453 14.094 6.215 1 98.75 215 PHE B O 1
ATOM 3980 N N . LEU B 1 216 ? -21.875 14.75 8.328 1 98.69 216 LEU B N 1
ATOM 3981 C CA . LEU B 1 216 ? -20.719 13.859 8.461 1 98.69 216 LEU B CA 1
ATOM 3982 C C . LEU B 1 216 ? -21.172 12.406 8.594 1 98.69 216 LEU B C 1
ATOM 3984 O O . LEU B 1 216 ? -20.391 11.492 8.312 1 98.69 216 LEU B O 1
ATOM 3988 N N . THR B 1 217 ? -22.453 12.164 8.977 1 97.38 217 THR B N 1
ATOM 3989 C CA . THR B 1 217 ? -22.859 10.789 9.227 1 97.38 217 THR B CA 1
ATOM 3990 C C . THR B 1 217 ? -23.844 10.305 8.156 1 97.38 217 THR B C 1
ATOM 3992 O O . THR B 1 217 ? -23.984 9.094 7.949 1 97.38 217 THR B O 1
ATOM 3995 N N . ASN B 1 218 ? -24.469 11.266 7.43 1 96.38 218 ASN B N 1
ATOM 3996 C CA . ASN B 1 218 ? -25.531 10.852 6.52 1 96.38 218 ASN B CA 1
ATOM 3997 C C . ASN B 1 218 ? -25.25 11.312 5.09 1 96.38 218 ASN B C 1
ATOM 3999 O O . ASN B 1 218 ? -25.578 10.609 4.133 1 96.38 218 ASN B O 1
ATOM 4003 N N . ASP B 1 219 ? -24.703 12.492 4.957 1 97.19 219 ASP B N 1
ATOM 4004 C CA . ASP B 1 219 ? -24.578 13.07 3.625 1 97.19 219 ASP B CA 1
ATOM 4005 C C . ASP B 1 219 ? -23.328 12.539 2.914 1 97.19 219 ASP B C 1
ATOM 4007 O O . ASP B 1 219 ? -23.281 12.516 1.683 1 97.19 219 ASP B O 1
ATOM 4011 N N . ILE B 1 220 ? -22.281 12.18 3.662 1 96.88 220 ILE B N 1
ATOM 4012 C CA . ILE B 1 220 ? -21.078 11.672 3.037 1 96.88 220 ILE B CA 1
ATOM 4013 C C . ILE B 1 220 ? -20.766 10.273 3.572 1 96.88 220 ILE B C 1
ATOM 4015 O O . ILE B 1 220 ? -21.266 9.891 4.633 1 96.88 220 ILE B O 1
ATOM 4019 N N . ARG B 1 221 ? -20 9.539 2.836 1 94.56 221 ARG B N 1
ATOM 4020 C CA . ARG B 1 221 ? -19.594 8.195 3.236 1 94.56 221 ARG B CA 1
ATOM 4021 C C . ARG B 1 221 ? -18.484 8.242 4.285 1 94.56 221 ARG B C 1
ATOM 4023 O O . ARG B 1 221 ? -17.75 9.227 4.371 1 94.56 221 ARG B O 1
ATOM 4030 N N . VAL B 1 222 ? -18.359 7.188 5.078 1 95.69 222 VAL B N 1
ATOM 4031 C CA . VAL B 1 222 ? -17.281 7.094 6.055 1 95.69 222 VAL B CA 1
ATOM 4032 C C . VAL B 1 222 ? -15.938 7.066 5.328 1 95.69 222 VAL B C 1
ATOM 4034 O O . VAL B 1 222 ? -15.008 7.785 5.707 1 95.69 222 VAL B O 1
ATOM 4037 N N . GLY B 1 223 ? -15.875 6.246 4.289 1 94.69 223 GLY B N 1
ATOM 4038 C CA . GLY B 1 223 ? -14.664 6.094 3.494 1 94.69 223 GLY B CA 1
ATOM 4039 C C . GLY B 1 223 ? -13.93 4.801 3.773 1 94.69 223 GLY B C 1
ATOM 4040 O O . GLY B 1 223 ? -14.039 4.238 4.863 1 94.69 223 GLY B O 1
ATOM 4041 N N . GLU B 1 224 ? -13.211 4.352 2.754 1 93.62 224 GLU B N 1
ATOM 4042 C CA . GLU B 1 224 ? -12.312 3.207 2.854 1 93.62 224 GLU B CA 1
ATOM 4043 C C . GLU B 1 224 ? -10.883 3.648 3.182 1 93.62 224 GLU B C 1
ATOM 4045 O O . GLU B 1 224 ? -10.57 4.84 3.115 1 93.62 224 GLU B O 1
ATOM 4050 N N . SER B 1 225 ? -10.031 2.648 3.467 1 94.5 225 SER B N 1
ATOM 4051 C CA . SER B 1 225 ? -8.672 2.922 3.914 1 94.5 225 SER B CA 1
ATOM 4052 C C . SER B 1 225 ? -7.895 3.713 2.867 1 94.5 225 SER B C 1
ATOM 4054 O O . SER B 1 225 ? -6.949 4.43 3.199 1 94.5 225 SER B O 1
ATOM 4056 N N . PHE B 1 226 ? -8.25 3.686 1.617 1 95.56 226 PHE B N 1
ATOM 4057 C CA . PHE B 1 226 ? -7.508 4.355 0.559 1 95.56 226 PHE B CA 1
ATOM 4058 C C . PHE B 1 226 ? -8.125 5.711 0.236 1 95.56 226 PHE B C 1
ATOM 4060 O O . PHE B 1 226 ? -7.711 6.375 -0.719 1 95.56 226 PHE B O 1
ATOM 4067 N N . GLU B 1 227 ? -9.094 6.152 1.045 1 96.75 227 GLU B N 1
ATOM 4068 C CA . GLU B 1 227 ? -9.852 7.352 0.697 1 96.75 227 GLU B CA 1
ATOM 4069 C C . GLU B 1 227 ? -9.586 8.477 1.688 1 96.75 227 GLU B C 1
ATOM 4071 O O . GLU B 1 227 ? -10.5 9.242 2.027 1 96.75 227 GLU B O 1
ATOM 4076 N N . LEU B 1 228 ? -8.375 8.609 2.125 1 96.62 228 LEU B N 1
ATOM 4077 C CA . LEU B 1 228 ? -8.039 9.602 3.143 1 96.62 228 LEU B CA 1
ATOM 4078 C C . LEU B 1 228 ? -7.906 10.984 2.527 1 96.62 228 LEU B C 1
ATOM 4080 O O . LEU B 1 228 ? -7.789 11.984 3.246 1 96.62 228 LEU B O 1
ATOM 4084 N N . GLY B 1 229 ? -7.973 11.141 1.248 1 96.31 229 GLY B N 1
ATOM 4085 C CA . GLY B 1 229 ? -7.996 12.414 0.552 1 96.31 229 GLY B CA 1
ATOM 4086 C C . GLY B 1 229 ? -9.25 12.617 -0.281 1 96.31 229 GLY B C 1
ATOM 4087 O O . GLY B 1 229 ? -9.266 13.445 -1.195 1 96.31 229 GLY B O 1
ATOM 4088 N N . MET B 1 230 ? -10.211 11.805 -0.045 1 97.19 230 MET B N 1
ATOM 4089 C CA . MET B 1 230 ? -11.461 11.867 -0.808 1 97.19 230 MET B CA 1
ATOM 4090 C C . MET B 1 230 ? -12.586 12.445 0.039 1 97.19 230 MET B C 1
ATOM 4092 O O . MET B 1 230 ? -12.375 12.797 1.202 1 97.19 230 MET B O 1
ATOM 4096 N N . ASP B 1 231 ? -13.773 12.625 -0.569 1 97.75 231 ASP B N 1
ATOM 4097 C CA . ASP B 1 231 ? -14.906 13.25 0.104 1 97.75 231 ASP B CA 1
ATOM 4098 C C . ASP B 1 231 ? -15.523 12.305 1.132 1 97.75 231 ASP B C 1
ATOM 4100 O O . ASP B 1 231 ? -16.609 11.758 0.91 1 97.75 231 ASP B O 1
ATOM 4104 N N . THR B 1 232 ? -14.805 12.148 2.283 1 98.19 232 THR B N 1
ATOM 4105 C CA . THR B 1 232 ? -15.203 11.148 3.271 1 98.19 232 THR B CA 1
ATOM 4106 C C . THR B 1 232 ? -15.07 11.703 4.684 1 98.19 232 THR B C 1
ATOM 4108 O O . THR B 1 232 ? -14.398 12.711 4.902 1 98.19 232 THR B O 1
ATOM 4111 N N . LEU B 1 233 ? -15.688 11.023 5.621 1 98.5 233 LEU B N 1
ATOM 4112 C CA . LEU B 1 233 ? -15.547 11.312 7.043 1 98.5 233 LEU B CA 1
ATOM 4113 C C . LEU B 1 233 ? -14.102 11.125 7.496 1 98.5 233 LEU B C 1
ATOM 4115 O O . LEU B 1 233 ? -13.586 11.914 8.289 1 98.5 233 LEU B O 1
ATOM 4119 N N . LEU B 1 234 ? -13.43 10.086 6.992 1 97.75 234 LEU B N 1
ATOM 4120 C CA . LEU B 1 234 ? -12.055 9.805 7.395 1 97.75 234 LEU B CA 1
ATOM 4121 C C . LEU B 1 234 ? -11.133 10.961 7.016 1 97.75 234 LEU B C 1
ATOM 4123 O O . LEU B 1 234 ? -10.242 11.328 7.789 1 97.75 234 LEU B O 1
ATOM 4127 N N . CYS B 1 235 ? -11.328 11.492 5.832 1 97.75 235 CYS B N 1
ATOM 4128 C CA . CYS B 1 235 ? -10.523 12.648 5.43 1 97.75 235 CYS B CA 1
ATOM 4129 C C . CYS B 1 235 ? -10.727 13.812 6.387 1 97.75 235 CYS B C 1
ATOM 4131 O O . CYS B 1 235 ? -9.766 14.445 6.82 1 97.75 235 CYS B O 1
ATOM 4133 N N . ARG B 1 236 ? -11.992 14.102 6.742 1 98.31 236 ARG B N 1
ATOM 4134 C CA . ARG B 1 236 ? -12.297 15.195 7.656 1 98.31 236 ARG B CA 1
ATOM 4135 C C . ARG B 1 236 ? -11.68 14.953 9.031 1 98.31 236 ARG B C 1
ATOM 4137 O O . ARG B 1 236 ? -11.227 15.891 9.688 1 98.31 236 ARG B O 1
ATOM 4144 N N . SER B 1 237 ? -11.688 13.672 9.398 1 97.19 237 SER B N 1
ATOM 4145 C CA . SER B 1 237 ? -11.094 13.32 10.688 1 97.19 237 SER B CA 1
ATOM 4146 C C . SER B 1 237 ? -9.609 13.648 10.727 1 97.19 237 SER B C 1
ATOM 4148 O O . SER B 1 237 ? -9.102 14.164 11.719 1 97.19 237 SER B O 1
ATOM 4150 N N . VAL B 1 238 ? -8.891 13.383 9.695 1 94.94 238 VAL B N 1
ATOM 4151 C CA . VAL B 1 238 ? -7.473 13.688 9.602 1 94.94 238 VAL B CA 1
ATOM 4152 C C . VAL B 1 238 ? -7.262 15.195 9.703 1 94.94 238 VAL B C 1
ATOM 4154 O O . VAL B 1 238 ? -6.391 15.664 10.445 1 94.94 238 VAL B O 1
ATOM 4157 N N . HIS B 1 239 ? -8.109 15.969 9.117 1 95.88 239 HIS B N 1
ATOM 4158 C CA . HIS B 1 239 ? -7.934 17.406 9.055 1 95.88 239 HIS B CA 1
ATOM 4159 C C . HIS B 1 239 ? -8.398 18.094 10.336 1 95.88 239 HIS B C 1
ATOM 4161 O O . HIS B 1 239 ? -7.969 19.203 10.648 1 95.88 239 HIS B O 1
ATOM 4167 N N . GLU B 1 240 ? -9.258 17.453 11.062 1 97 240 GLU B N 1
ATOM 4168 C CA . GLU B 1 240 ? -9.695 18 12.344 1 97 240 GLU B CA 1
ATOM 4169 C C . GLU B 1 240 ? -8.508 18.328 13.234 1 97 240 GLU B C 1
ATOM 4171 O O . GLU B 1 240 ? -8.492 19.375 13.906 1 97 240 GLU B O 1
ATOM 4176 N N . ILE B 1 241 ? -7.555 17.469 13.219 1 92.81 241 ILE B N 1
ATOM 4177 C CA . ILE B 1 241 ? -6.422 17.547 14.133 1 92.81 241 ILE B CA 1
ATOM 4178 C C . ILE B 1 241 ? -5.711 18.891 13.961 1 92.81 241 ILE B C 1
ATOM 4180 O O . ILE B 1 241 ? -5.188 19.453 14.93 1 92.81 241 ILE B O 1
ATOM 4184 N N . MET B 1 242 ? -5.805 19.453 12.828 1 89.75 242 MET B N 1
ATOM 4185 C CA . MET B 1 242 ? -5.008 20.625 12.508 1 89.75 242 MET B CA 1
ATOM 4186 C C . MET B 1 242 ? -5.824 21.906 12.688 1 89.75 242 MET B C 1
ATOM 4188 O O . MET B 1 242 ? -5.277 23.016 12.641 1 89.75 242 MET B O 1
ATOM 4192 N N . ILE B 1 243 ? -7.039 21.812 12.938 1 92.94 243 ILE B N 1
ATOM 4193 C CA . ILE B 1 243 ? -7.938 22.969 12.992 1 92.94 243 ILE B CA 1
ATOM 4194 C C . ILE B 1 243 ? -7.48 23.922 14.086 1 92.94 243 ILE B C 1
ATOM 4196 O O . ILE B 1 243 ? -7.426 25.141 13.867 1 92.94 243 ILE B O 1
ATOM 4200 N N . GLN B 1 244 ? -7.133 23.406 15.18 1 87.31 244 GLN B N 1
ATOM 4201 C CA . GLN B 1 244 ? -6.816 24.25 16.328 1 87.31 244 GLN B CA 1
ATOM 4202 C C . GLN B 1 244 ? -5.566 25.078 16.062 1 87.31 244 GLN B C 1
ATOM 4204 O O . GLN B 1 244 ? -5.371 26.125 16.688 1 87.31 244 GLN B O 1
ATOM 4209 N N . TYR B 1 245 ? -4.789 24.656 15.125 1 83.69 245 TYR B N 1
ATOM 4210 C CA . TYR B 1 245 ? -3.531 25.359 14.875 1 83.69 245 TYR B CA 1
ATOM 4211 C C . TYR B 1 245 ? -3.693 26.406 13.781 1 83.69 245 TYR B C 1
ATOM 4213 O O . TYR B 1 245 ? -3.051 27.453 13.82 1 83.69 245 TYR B O 1
ATOM 4221 N N . ARG B 1 246 ? -4.504 26.078 12.812 1 89.5 246 ARG B N 1
ATOM 4222 C CA . ARG B 1 246 ? -4.727 27.016 11.711 1 89.5 246 ARG B CA 1
ATOM 4223 C C . ARG B 1 246 ? -6.168 26.938 11.211 1 89.5 246 ARG B C 1
ATOM 4225 O O . ARG B 1 246 ? -6.418 26.484 10.094 1 89.5 246 ARG B O 1
ATOM 4232 N N . PRO B 1 247 ? -7.008 27.5 11.93 1 93.75 247 PRO B N 1
ATOM 4233 C CA . PRO B 1 247 ? -8.422 27.406 11.555 1 93.75 247 PRO B CA 1
ATOM 4234 C C . PRO B 1 247 ? -8.711 28.047 10.203 1 93.75 247 PRO B C 1
ATOM 4236 O O . PRO B 1 247 ? -9.602 27.578 9.477 1 93.75 247 PRO B O 1
ATOM 4239 N N . ASP B 1 248 ? -7.984 29.047 9.828 1 93.12 248 ASP B N 1
ATOM 4240 C CA . ASP B 1 248 ? -8.219 29.766 8.57 1 93.12 248 ASP B CA 1
ATOM 4241 C C . ASP B 1 248 ? -7.941 28.859 7.371 1 93.12 248 ASP B C 1
ATOM 4243 O O . ASP B 1 248 ? -8.469 29.094 6.281 1 93.12 248 ASP B O 1
ATOM 4247 N N . VAL B 1 249 ? -7.18 27.828 7.629 1 90.19 249 VAL B N 1
ATOM 4248 C CA . VAL B 1 249 ? -6.824 26.922 6.547 1 90.19 249 VAL B CA 1
ATOM 4249 C C . VAL B 1 249 ? -7.664 25.641 6.652 1 90.19 249 VAL B C 1
ATOM 4251 O O . VAL B 1 249 ? -8.242 25.188 5.66 1 90.19 249 VAL B O 1
ATOM 4254 N N . HIS B 1 250 ? -7.816 25.125 7.824 1 94.25 250 HIS B N 1
ATOM 4255 C CA . HIS B 1 250 ? -8.258 23.75 7.965 1 94.25 250 HIS B CA 1
ATOM 4256 C C . HIS B 1 250 ? -9.766 23.672 8.188 1 94.25 250 HIS B C 1
ATOM 4258 O O . HIS B 1 250 ? -10.367 22.609 8.016 1 94.25 250 HIS B O 1
ATOM 4264 N N . CYS B 1 251 ? -10.406 24.781 8.578 1 97.94 251 CYS B N 1
ATOM 4265 C CA . CYS B 1 251 ? -11.852 24.734 8.766 1 97.94 251 CYS B CA 1
ATOM 4266 C C . CYS B 1 251 ? -12.555 24.359 7.465 1 97.94 251 CYS B C 1
ATOM 4268 O O . CYS B 1 251 ? -13.477 23.531 7.473 1 97.94 251 CYS B O 1
ATOM 4270 N N . ALA B 1 252 ? -12.109 24.859 6.367 1 97.44 252 ALA B N 1
ATOM 4271 C CA . ALA B 1 252 ? -12.742 24.547 5.09 1 97.44 252 ALA B CA 1
ATOM 4272 C C . ALA B 1 252 ? -12.609 23.078 4.742 1 97.44 252 ALA B C 1
ATOM 4274 O O . ALA B 1 252 ? -13.461 22.5 4.062 1 97.44 252 ALA B O 1
ATOM 4275 N N . HIS B 1 253 ? -11.562 22.391 5.246 1 96.88 253 HIS B N 1
ATOM 4276 C CA . HIS B 1 253 ? -11.289 21 4.891 1 96.88 253 HIS B CA 1
ATOM 4277 C C . HIS B 1 253 ? -12.305 20.062 5.52 1 96.88 253 HIS B C 1
ATOM 4279 O O . HIS B 1 253 ? -12.508 18.938 5.035 1 96.88 253 HIS B O 1
ATOM 4285 N N . ILE B 1 254 ? -12.961 20.5 6.562 1 98.19 254 ILE B N 1
ATOM 4286 C CA . ILE B 1 254 ? -13.93 19.625 7.191 1 98.19 254 ILE B CA 1
ATOM 4287 C C . ILE B 1 254 ? -15.336 19.984 6.719 1 98.19 254 ILE B C 1
ATOM 4289 O O . ILE B 1 254 ? -16.312 19.328 7.094 1 98.19 254 ILE B O 1
ATOM 4293 N N . GLY B 1 255 ? -15.477 20.984 5.922 1 98 255 GLY B N 1
ATOM 4294 C CA . GLY B 1 255 ? -16.766 21.469 5.449 1 98 255 GLY B CA 1
ATOM 4295 C C . GLY B 1 255 ? -17.328 20.641 4.309 1 98 255 GLY B C 1
ATOM 4296 O O . GLY B 1 255 ? -16.734 19.625 3.916 1 98 255 GLY B O 1
ATOM 4297 N N . ARG B 1 256 ? -18.469 21.141 3.746 1 97.94 256 ARG B N 1
ATOM 4298 C CA . ARG B 1 256 ? -19.266 20.391 2.77 1 97.94 256 ARG B CA 1
ATOM 4299 C C . ARG B 1 256 ? -18.484 20.188 1.472 1 97.94 256 ARG B C 1
ATOM 4301 O O . ARG B 1 256 ? -18.578 19.141 0.847 1 97.94 256 ARG B O 1
ATOM 4308 N N . ASP B 1 257 ? -17.719 21.125 1.109 1 96.44 257 ASP B N 1
ATOM 4309 C CA . ASP B 1 257 ? -17.031 21.031 -0.178 1 96.44 257 ASP B CA 1
ATOM 4310 C C . ASP B 1 257 ? -15.641 20.422 -0.015 1 96.44 257 ASP B C 1
ATOM 4312 O O . ASP B 1 257 ? -14.953 20.156 -1.004 1 96.44 257 ASP B O 1
ATOM 4316 N N . GLY B 1 258 ? -15.164 20.312 1.208 1 97.31 258 GLY B N 1
ATOM 4317 C CA . GLY B 1 258 ? -13.914 19.625 1.497 1 97.31 258 GLY B CA 1
ATOM 4318 C C . GLY B 1 258 ? -12.695 20.516 1.307 1 97.31 258 GLY B C 1
ATOM 4319 O O . GLY B 1 258 ? -11.562 20.062 1.452 1 97.31 258 GLY B O 1
ATOM 4320 N N . GLY B 1 259 ? -12.977 21.844 0.884 1 95.44 259 GLY B N 1
ATOM 4321 C CA . GLY B 1 259 ? -11.914 22.828 0.789 1 95.44 259 GLY B CA 1
ATOM 4322 C C . GLY B 1 259 ? -10.789 22.406 -0.135 1 95.44 259 GLY B C 1
ATOM 4323 O O . GLY B 1 259 ? -9.609 22.656 0.146 1 95.44 259 GLY B O 1
ATOM 4324 N N . GLN B 1 260 ? -11.008 21.547 -1.026 1 91.69 260 GLN B N 1
ATOM 4325 C CA . GLN B 1 260 ? -10.07 21.109 -2.057 1 91.69 260 GLN B CA 1
ATOM 4326 C C . GLN B 1 260 ? -9.109 20.062 -1.515 1 91.69 260 GLN B C 1
ATOM 4328 O O . GLN B 1 260 ? -8.211 19.594 -2.229 1 91.69 260 GLN B O 1
ATOM 4333 N N . MET B 1 261 ? -9.297 19.656 -0.292 1 93.75 261 MET B N 1
ATOM 4334 C CA . MET B 1 261 ? -8.445 18.625 0.282 1 93.75 261 MET B CA 1
ATOM 4335 C C . MET B 1 261 ? -9.219 17.328 0.47 1 93.75 261 MET B C 1
ATOM 4337 O O . MET B 1 261 ? -8.633 16.25 0.439 1 93.75 261 MET B O 1
ATOM 4341 N N . CYS B 1 262 ? -10.484 17.453 0.73 1 97.06 262 CYS B N 1
ATOM 4342 C CA . CYS B 1 262 ? -11.344 16.297 0.913 1 97.06 262 CYS B CA 1
ATOM 4343 C C . CYS B 1 262 ? -12.438 16.25 -0.148 1 97.06 262 CYS B C 1
ATOM 4345 O O . CYS B 1 262 ? -13.602 16.547 0.139 1 97.06 262 CYS B O 1
ATOM 4347 N N . ASP B 1 263 ? -12.062 15.812 -1.316 1 96.75 263 ASP B N 1
ATOM 4348 C CA . ASP B 1 263 ? -13.008 15.742 -2.428 1 96.75 263 ASP B CA 1
ATOM 4349 C C . ASP B 1 263 ? -12.648 14.602 -3.381 1 96.75 263 ASP B C 1
ATOM 4351 O O . ASP B 1 263 ? -11.586 13.992 -3.258 1 96.75 263 ASP B O 1
ATOM 4355 N N . ASP B 1 264 ? -13.531 14.328 -4.289 1 95.31 264 ASP B N 1
ATOM 4356 C CA . ASP B 1 264 ? -13.359 13.195 -5.188 1 95.31 264 ASP B CA 1
ATOM 4357 C C . ASP B 1 264 ? -12.859 13.648 -6.559 1 95.31 264 ASP B C 1
ATOM 4359 O O . ASP B 1 264 ? -13.211 13.062 -7.582 1 95.31 264 ASP B O 1
ATOM 4363 N N . THR B 1 265 ? -12.047 14.719 -6.629 1 95.12 265 THR B N 1
ATOM 4364 C CA . THR B 1 265 ? -11.688 15.336 -7.902 1 95.12 265 THR B CA 1
ATOM 4365 C C . THR B 1 265 ? -10.531 14.586 -8.562 1 95.12 265 THR B C 1
ATOM 4367 O O . THR B 1 265 ? -10.266 14.758 -9.75 1 95.12 265 THR B O 1
ATOM 4370 N N . ILE B 1 266 ? -9.812 13.797 -7.797 1 95.44 266 ILE B N 1
ATOM 4371 C CA . ILE B 1 266 ? -8.664 13.086 -8.352 1 95.44 266 ILE B CA 1
ATOM 4372 C C . ILE B 1 266 ? -9.047 11.641 -8.672 1 95.44 266 ILE B C 1
ATOM 4374 O O . ILE B 1 266 ? -9.328 10.852 -7.766 1 95.44 266 ILE B O 1
ATOM 4378 N N . SER B 1 267 ? -9.031 11.289 -9.93 1 95.56 267 SER B N 1
ATOM 4379 C CA . SER B 1 267 ? -9.344 9.93 -10.359 1 95.56 267 SER B CA 1
ATOM 4380 C C . SER B 1 267 ? -8.156 8.992 -10.133 1 95.56 267 SER B C 1
ATOM 4382 O O . SER B 1 267 ? -7.035 9.445 -9.898 1 95.56 267 SER B O 1
ATOM 4384 N N . TYR B 1 268 ? -8.461 7.688 -10.219 1 96.88 268 TYR B N 1
ATOM 4385 C CA . TYR B 1 268 ? -7.371 6.723 -10.125 1 96.88 268 TYR B CA 1
ATOM 4386 C C . TYR B 1 268 ? -6.328 6.961 -11.211 1 96.88 268 TYR B C 1
ATOM 4388 O O . TYR B 1 268 ? -5.125 6.906 -10.945 1 96.88 268 TYR B O 1
ATOM 4396 N N . LEU B 1 269 ? -6.785 7.145 -12.398 1 96.94 269 LEU B N 1
ATOM 4397 C CA . LEU B 1 269 ? -5.879 7.359 -13.523 1 96.94 269 LEU B CA 1
ATOM 4398 C C . LEU B 1 269 ? -4.957 8.547 -13.266 1 96.94 269 LEU B C 1
ATOM 4400 O O . LEU B 1 269 ? -3.754 8.469 -13.523 1 96.94 269 LEU B O 1
ATOM 4404 N N . GLN B 1 270 ? -5.484 9.602 -12.742 1 95.81 270 GLN B N 1
ATOM 4405 C CA . GLN B 1 270 ? -4.68 10.773 -12.422 1 95.81 270 GLN B CA 1
ATOM 4406 C C . GLN B 1 270 ? -3.672 10.469 -11.312 1 95.81 270 GLN B C 1
ATOM 4408 O O . GLN B 1 270 ? -2.506 10.859 -11.406 1 95.81 270 GLN B O 1
ATOM 4413 N N . LYS B 1 271 ? -4.152 9.781 -10.336 1 96.31 271 LYS B N 1
ATOM 4414 C CA . LYS B 1 271 ? -3.289 9.438 -9.211 1 96.31 271 LYS B CA 1
ATOM 4415 C C . LYS B 1 271 ? -2.129 8.555 -9.656 1 96.31 271 LYS B C 1
ATOM 4417 O O . LYS B 1 271 ? -0.967 8.859 -9.375 1 96.31 271 LYS B O 1
ATOM 4422 N N . ALA B 1 272 ? -2.412 7.512 -10.375 1 96.56 272 ALA B N 1
ATOM 4423 C CA . ALA B 1 272 ? -1.424 6.508 -10.766 1 96.56 272 ALA B CA 1
ATOM 4424 C C . ALA B 1 272 ? -0.526 7.035 -11.883 1 96.56 272 ALA B C 1
ATOM 4426 O O . ALA B 1 272 ? 0.602 6.562 -12.055 1 96.56 272 ALA B O 1
ATOM 4427 N N . GLY B 1 273 ? -0.997 7.996 -12.633 1 95.44 273 GLY B N 1
ATOM 4428 C CA . GLY B 1 273 ? -0.254 8.484 -13.781 1 95.44 273 GLY B CA 1
ATOM 4429 C C . GLY B 1 273 ? 0.447 9.805 -13.516 1 95.44 273 GLY B C 1
ATOM 4430 O O . GLY B 1 273 ? 1.146 10.328 -14.391 1 95.44 273 GLY B O 1
ATOM 4431 N N . GLU B 1 274 ? 0.368 10.289 -12.383 1 93.75 274 GLU B N 1
ATOM 4432 C CA . GLU B 1 274 ? 0.831 11.648 -12.109 1 93.75 274 GLU B CA 1
ATOM 4433 C C . GLU B 1 274 ? 2.355 11.719 -12.125 1 93.75 274 GLU B C 1
ATOM 4435 O O . GLU B 1 274 ? 3.033 10.797 -11.672 1 93.75 274 GLU B O 1
ATOM 4440 N N . VAL B 1 275 ? 2.812 12.789 -12.734 1 93.38 275 VAL B N 1
ATOM 4441 C CA . VAL B 1 275 ? 4.199 13.219 -12.594 1 93.38 275 VAL B CA 1
ATOM 4442 C C . VAL B 1 275 ? 4.281 14.414 -11.648 1 93.38 275 VAL B C 1
ATOM 4444 O O . VAL B 1 275 ? 4.137 15.562 -12.086 1 93.38 275 VAL B O 1
ATOM 4447 N N . TYR B 1 276 ? 4.516 14.133 -10.484 1 95.38 276 TYR B N 1
ATOM 4448 C CA . TYR B 1 276 ? 4.363 15.133 -9.438 1 95.38 276 TYR B CA 1
ATOM 4449 C C . TYR B 1 276 ? 5.719 15.68 -9 1 95.38 276 TYR B C 1
ATOM 4451 O O . TYR B 1 276 ? 5.883 16.891 -8.82 1 95.38 276 TYR B O 1
ATOM 4459 N N . PHE B 1 277 ? 6.691 14.852 -8.883 1 96.94 277 PHE B N 1
ATOM 4460 C CA . PHE B 1 277 ? 7.977 15.227 -8.305 1 96.94 277 PHE B CA 1
ATOM 4461 C C . PHE B 1 277 ? 8.891 15.836 -9.367 1 96.94 277 PHE B C 1
ATOM 4463 O O . PHE B 1 277 ? 9.172 15.203 -10.383 1 96.94 277 PHE B O 1
ATOM 4470 N N . THR B 1 278 ? 9.445 17.016 -9.102 1 96 278 THR B N 1
ATOM 4471 C CA . THR B 1 278 ? 10.266 17.688 -10.102 1 96 278 THR B CA 1
ATOM 4472 C C . THR B 1 278 ? 11.547 18.219 -9.469 1 96 278 THR B C 1
ATOM 4474 O O . THR B 1 278 ? 12.453 18.672 -10.18 1 96 278 THR B O 1
ATOM 4477 N N . ASN B 1 279 ? 11.648 18.172 -8.188 1 95.69 279 ASN B N 1
ATOM 4478 C CA . ASN B 1 279 ? 12.773 18.812 -7.516 1 95.69 279 ASN B CA 1
ATOM 4479 C C . ASN B 1 279 ? 14.07 18.047 -7.727 1 95.69 279 ASN B C 1
ATOM 4481 O O . ASN B 1 279 ? 15.156 18.625 -7.703 1 95.69 279 ASN B O 1
ATOM 4485 N N . SER B 1 280 ? 13.992 16.766 -7.844 1 95.06 280 SER B N 1
ATOM 4486 C CA . SER B 1 280 ? 15.133 15.883 -8.062 1 95.06 280 SER B CA 1
ATOM 4487 C C . SER B 1 280 ? 14.719 14.633 -8.82 1 95.06 280 SER B C 1
ATOM 4489 O O . SER B 1 280 ? 13.656 14.062 -8.562 1 95.06 280 SER B O 1
ATOM 4491 N N . PRO B 1 281 ? 15.617 14.188 -9.742 1 95.44 281 PRO B N 1
ATOM 4492 C CA . PRO B 1 281 ? 15.281 12.914 -10.375 1 95.44 281 PRO B CA 1
ATOM 4493 C C . PRO B 1 281 ? 15.289 11.75 -9.391 1 95.44 281 PRO B C 1
ATOM 4495 O O . PRO B 1 281 ? 16.109 11.711 -8.469 1 95.44 281 PRO B O 1
ATOM 4498 N N . TRP B 1 282 ? 14.383 10.812 -9.578 1 96.94 282 TRP B N 1
ATOM 4499 C CA . TRP B 1 282 ? 14.312 9.609 -8.75 1 96.94 282 TRP B CA 1
ATOM 4500 C C . TRP B 1 282 ? 15.234 8.516 -9.297 1 96.94 282 TRP B C 1
ATOM 4502 O O . TRP B 1 282 ? 15.438 7.488 -8.648 1 96.94 282 TRP B O 1
ATOM 4512 N N . ILE B 1 283 ? 15.703 8.633 -10.438 1 95.69 283 ILE B N 1
ATOM 4513 C CA . ILE B 1 283 ? 16.703 7.77 -11.07 1 95.69 283 ILE B CA 1
ATOM 4514 C C . ILE B 1 283 ? 17.906 8.602 -11.484 1 95.69 283 ILE B C 1
ATOM 4516 O O . ILE B 1 283 ? 17.797 9.492 -12.328 1 95.69 283 ILE B O 1
ATOM 4520 N N . PRO B 1 284 ? 19.047 8.227 -10.828 1 86.19 284 PRO B N 1
ATOM 4521 C CA . PRO B 1 284 ? 20.219 9.031 -11.141 1 86.19 284 PRO B CA 1
ATOM 4522 C C . PRO B 1 284 ? 20.578 8.992 -12.625 1 86.19 284 PRO B C 1
ATOM 4524 O O . PRO B 1 284 ? 20.406 7.969 -13.281 1 86.19 284 PRO B O 1
ATOM 4527 N N . THR B 1 285 ? 20.797 10.172 -13.281 1 68.25 285 THR B N 1
ATOM 4528 C CA . THR B 1 285 ? 21.281 10.227 -14.656 1 68.25 285 THR B CA 1
ATOM 4529 C C . THR B 1 285 ? 22.766 9.875 -14.703 1 68.25 285 THR B C 1
ATOM 4531 O O . THR B 1 285 ? 23.516 10.18 -13.773 1 68.25 285 THR B O 1
ATOM 4534 N N . THR B 1 286 ? 23.219 8.672 -14.945 1 53.69 286 THR B N 1
ATOM 4535 C CA . THR B 1 286 ? 24.641 8.375 -15.102 1 53.69 286 THR B CA 1
ATOM 4536 C C . THR B 1 286 ? 25.391 9.578 -15.656 1 53.69 286 THR B C 1
ATOM 4538 O O . THR B 1 286 ? 25 10.141 -16.688 1 53.69 286 THR B O 1
ATOM 4541 N N . GLY B 1 287 ? 25.75 10.547 -14.844 1 39.75 287 GLY B N 1
ATOM 4542 C CA . GLY B 1 287 ? 26.906 11.234 -15.391 1 39.75 287 GLY B CA 1
ATOM 4543 C C . GLY B 1 287 ? 28.062 10.312 -15.68 1 39.75 287 GLY B C 1
ATOM 4544 O O . GLY B 1 287 ? 28.141 9.203 -15.148 1 39.75 287 GLY B O 1
#

InterPro domains:
  IPR059492 BfoA-like, C-terminal domain [PF28386] (160-264)
  IPR059825 BfoA-like, N-terminal domain [PF28387] (40-156)

Radius of gyration: 26.31 Å; Cα contacts (8 Å, |Δi|>4): 1059; chains: 2; bounding box: 60×114×64 Å

Sequence (574 aa):
MHLPRLAIFIACVAAHTADARENTTAPTFSYAQLFELQNEFWRRFTYPNNVKEAQSINSTIFSEDVQGRVSDTRNFVGRELNTEYIFGLFIPSKSVTIIGRPERADIIQFAANQNIASATTRVNFTFPSFGNVSLPVVIDTWMTWNSAREITQYDVRFRWFGYLLQTLLRSMDPDPATAQTKAAQAMAASICNAHTAHCSGTHQQFGSQGECLDFLTNDIRVGESFELGMDTLLCRSVHEIMIQYRPDVHCAHIGRDGGQMCDDTISYLQKAGEVYFTNSPWIPTTGMHLPRLAIFIACVAAHTADARENTTAPTFSYAQLFELQNEFWRRFTYPNNVKEAQSINSTIFSEDVQGRVSDTRNFVGRELNTEYIFGLFIPSKSVTIIGRPERADIIQFAANQNIASATTRVNFTFPSFGNVSLPVVIDTWMTWNSAREITQYDVRFRWFGYLLQTLLRSMDPDPATAQTKAAQAMAASICNAHTAHCSGTHQQFGSQGECLDFLTNDIRVGESFELGMDTLLCRSVHEIMIQYRPDVHCAHIGRDGGQMCDDTISYLQKAGEVYFTNSPWIPTTG

pLDDT: mean 90.58, std 16.84, range [31.23, 98.88]

Nearest PDB structures (foldseek):
  5aig-assembly2_B  TM=7.985E-01  e=3.597E-05  unidentified
  5ien-assembly2_B  TM=6.443E-01  e=7.288E-05  synthetic construct
  5bka-assembly2_F  TM=5.961E-01  e=8.627E-04  Streptomyces coelicolor A3(2)
  3er7-assembly1_A  TM=5.860E-01  e=4.753E-03  Exiguobacterium sibiricum 255-15
  6isl-assembly1_B-2  TM=6.407E-01  e=9.629E-03  Streptomyces xiamenensis 318